Protein AF-A0A8T0KUD3-F1 (afdb_monomer_lite)

Organism: Phaseolus angularis (NCBI:txid3914)

Radius of gyration: 30.74 Å; chains: 1; bounding box: 78×50×92 Å

Sequence (396 aa):
MQEIRAEVRAEFQMLYQEQFQSMRPMQSPIEEHVVPPPPTGRSGKGSCSASAIPEDDMDDGSPCLLYILEEDEMVLVARGTEFRSATVCHGMQLLEDEVKVSVDEMIMPDASIPLSTEEIFTVEQAYKSFITWPKFLVKPVSDPSTQEQQKIPLSEDDPLSSLHLLADILDDKPLEVQYDANVFGHGSEVPIYLNSQDVRELASGTQELNISIIQLWTMYMSGVTNKLGRSDDYGFIDPQDIHESNDFDHINMRMISNFRRGKKIYFLPYISGRHWQLLVMSVQDNYALWFCSLHRPPPTQLRQAIDCSIPASMMMDGRSIVKSRKIAWISLKCNRQNGSYECGYYVMYWMTHIVRSHITRSWETRFKTTTPVPEKSLLFIRNAAAKYIVRLYNSS

Secondary structure (DSSP, 8-state):
-HHHHHHHHHHHHHHHHHHHHHTSPPPPP-----PPPPP-----------PPP---S-S-EEEEEEEEEETTEEEEEEEEEEETT--EETTEEPPTTEEEEEEEEES-TTPBPSS--SS--BHHHHBTSEEEEEGGGEEES--TTS------PPPSSSHHHHHHHHHHHHTTSPEEE---HHHHSS--SSPEEE-HHHHHHHHHT-SPPPHHHHHHHHHHHHHHHHHTT-TTTEEE--GGGTSTTS-HHHHHHHHHHHHTT--SEEEEEEEETTEEEEEEEETTTTEEEEE-TT-PPPPHHHHHHHHHHHHHHHHHTT--GGG-PPPEEEE---PPPSSSSTHHHHHHHHHHHHHHTT--S-HHHHH---SPPPHHHHHHHHHHHHHHHHHHHHH-

Structure (mmCIF, N/CA/C/O backbone):
data_AF-A0A8T0KUD3-F1
#
_entry.id   AF-A0A8T0KUD3-F1
#
loop_
_atom_site.group_PDB
_atom_site.id
_atom_site.type_symbol
_atom_site.label_atom_id
_atom_site.label_alt_id
_atom_site.label_comp_id
_atom_site.label_asym_id
_atom_site.label_entity_id
_atom_site.label_seq_id
_atom_site.pdbx_PDB_ins_code
_atom_site.Cartn_x
_atom_site.Cartn_y
_atom_site.Cartn_z
_atom_site.occupancy
_atom_site.B_iso_or_equiv
_atom_site.auth_seq_id
_atom_site.auth_comp_id
_atom_site.auth_asym_id
_atom_site.auth_atom_id
_atom_site.pdbx_PDB_model_num
ATOM 1 N N . MET A 1 1 ? -6.083 -30.061 3.848 1.00 40.59 1 MET A N 1
ATOM 2 C CA . MET A 1 1 ? -4.760 -29.738 3.245 1.00 40.59 1 MET A CA 1
ATOM 3 C C . MET A 1 1 ? -4.692 -28.302 2.720 1.00 40.59 1 MET A C 1
ATOM 5 O O . MET A 1 1 ? -3.645 -27.695 2.894 1.00 40.59 1 MET A O 1
ATOM 9 N N . GLN A 1 2 ? -5.748 -27.753 2.096 1.00 34.94 2 GLN A N 1
ATOM 10 C CA . GLN A 1 2 ? -5.811 -26.323 1.735 1.00 34.94 2 GLN A CA 1
ATOM 11 C C . GLN A 1 2 ? -6.099 -25.416 2.946 1.00 34.94 2 GLN A C 1
ATOM 13 O O . GLN A 1 2 ? -5.300 -24.519 3.179 1.00 34.94 2 GLN A O 1
ATOM 18 N N . GLU A 1 3 ? -7.091 -25.733 3.789 1.00 36.97 3 GLU A N 1
ATOM 19 C CA . GLU A 1 3 ? -7.384 -24.967 5.026 1.00 36.97 3 GLU A CA 1
ATOM 20 C C . GLU A 1 3 ? -6.176 -24.846 5.962 1.00 36.97 3 GLU A C 1
ATOM 22 O O . GLU A 1 3 ? -5.778 -23.744 6.310 1.00 36.97 3 GLU A O 1
ATOM 27 N N . ILE A 1 4 ? -5.487 -25.957 6.245 1.00 36.34 4 ILE A N 1
ATOM 28 C CA . ILE A 1 4 ? -4.274 -25.965 7.087 1.00 36.34 4 ILE A CA 1
ATOM 29 C C . ILE A 1 4 ? -3.171 -25.045 6.520 1.00 36.34 4 ILE A C 1
ATOM 31 O O . ILE A 1 4 ? -2.387 -24.476 7.268 1.00 36.34 4 ILE A O 1
ATOM 35 N N . ARG A 1 5 ? -3.078 -24.870 5.192 1.00 41.41 5 ARG A N 1
ATOM 36 C CA . ARG A 1 5 ? -2.087 -23.961 4.582 1.00 41.41 5 ARG A CA 1
ATOM 37 C C . ARG A 1 5 ? -2.495 -22.491 4.672 1.00 41.41 5 ARG A C 1
ATOM 39 O O . ARG A 1 5 ? -1.607 -21.640 4.670 1.00 41.41 5 ARG A O 1
ATOM 46 N N . ALA A 1 6 ? -3.791 -22.203 4.687 1.00 42.31 6 ALA A N 1
ATOM 47 C CA . ALA A 1 6 ? -4.324 -20.855 4.827 1.00 42.31 6 ALA A CA 1
ATOM 48 C C . ALA A 1 6 ? -4.236 -20.383 6.280 1.00 42.31 6 ALA A C 1
ATOM 50 O O . ALA A 1 6 ? -3.742 -19.288 6.526 1.00 42.31 6 ALA A O 1
ATOM 51 N N . GLU A 1 7 ? -4.592 -21.254 7.221 1.00 45.62 7 GLU A N 1
ATOM 52 C CA . GLU A 1 7 ? -4.516 -21.007 8.662 1.00 45.62 7 GLU A CA 1
ATOM 53 C C . GLU A 1 7 ? -3.068 -20.772 9.107 1.00 45.62 7 GLU A C 1
ATOM 55 O O . GLU A 1 7 ? -2.758 -19.728 9.669 1.00 45.62 7 GLU A O 1
ATOM 60 N N . VAL A 1 8 ? -2.132 -21.633 8.684 1.00 47.22 8 VAL A N 1
ATOM 61 C CA . VAL A 1 8 ? -0.694 -21.411 8.914 1.00 47.22 8 VAL A CA 1
ATOM 62 C C . VAL A 1 8 ? -0.228 -20.100 8.272 1.00 47.22 8 VAL A C 1
ATOM 64 O O . VAL A 1 8 ? 0.554 -19.370 8.863 1.00 47.22 8 VAL A O 1
ATOM 67 N N . ARG A 1 9 ? -0.703 -19.732 7.075 1.00 50.16 9 ARG A N 1
ATOM 68 C CA . ARG A 1 9 ? -0.315 -18.452 6.456 1.00 50.16 9 ARG A CA 1
ATOM 69 C C . ARG A 1 9 ? -0.873 -17.245 7.222 1.00 50.16 9 ARG A C 1
ATOM 71 O O . ARG A 1 9 ? -0.178 -16.237 7.295 1.00 50.16 9 ARG A O 1
ATOM 78 N N . ALA A 1 10 ? -2.078 -17.343 7.778 1.00 53.22 10 ALA A N 1
ATOM 79 C CA . ALA A 1 10 ? -2.682 -16.306 8.610 1.00 53.22 10 ALA A CA 1
ATOM 80 C C . ALA A 1 10 ? -1.932 -16.152 9.941 1.00 53.22 10 ALA A C 1
ATOM 82 O O . ALA A 1 10 ? -1.566 -15.035 10.301 1.00 53.22 10 ALA A O 1
ATOM 83 N N . GLU A 1 11 ? -1.589 -17.264 10.597 1.00 54.06 11 GLU A N 1
ATOM 84 C CA . GLU A 1 11 ? -0.723 -17.269 11.781 1.00 54.06 11 GLU A CA 1
ATOM 85 C C . GLU A 1 11 ? 0.649 -16.666 11.470 1.00 54.06 11 GLU A C 1
ATOM 87 O O . GLU A 1 11 ? 1.149 -15.853 12.237 1.00 54.06 11 GLU A O 1
ATOM 92 N N . PHE A 1 12 ? 1.246 -16.987 10.317 1.00 53.62 12 PHE A N 1
ATOM 93 C CA . PHE A 1 12 ? 2.500 -16.369 9.884 1.00 53.62 12 PHE A CA 1
ATOM 94 C C . PHE A 1 12 ? 2.343 -14.871 9.600 1.00 53.62 12 PHE A C 1
ATOM 96 O O . PHE A 1 12 ? 3.243 -14.112 9.943 1.00 53.62 12 PHE A O 1
ATOM 103 N N . GLN A 1 13 ? 1.235 -14.422 9.000 1.00 54.69 13 GLN A N 1
ATOM 104 C CA . GLN A 1 13 ? 0.973 -12.996 8.770 1.00 54.69 13 GLN A CA 1
ATOM 105 C C . GLN A 1 13 ? 0.850 -12.244 10.099 1.00 54.69 13 GLN A C 1
ATOM 107 O O . GLN A 1 13 ? 1.482 -11.202 10.269 1.00 54.69 13 GLN A O 1
ATOM 112 N N . MET A 1 14 ? 0.102 -12.799 11.056 1.00 56.66 14 MET A N 1
ATOM 113 C CA . MET A 1 14 ? 0.024 -12.271 12.415 1.00 56.66 14 MET A CA 1
ATOM 114 C C . MET A 1 14 ? 1.393 -12.268 13.093 1.00 56.66 14 MET A C 1
ATOM 116 O O . MET A 1 14 ? 1.802 -11.232 13.602 1.00 56.66 14 MET A O 1
ATOM 120 N N . LEU A 1 15 ? 2.152 -13.362 13.005 1.00 55.59 15 LEU A N 1
ATOM 121 C CA . LEU A 1 15 ? 3.506 -13.461 13.547 1.00 55.59 15 LEU A CA 1
ATOM 122 C C . LEU A 1 15 ? 4.452 -12.437 12.908 1.00 55.59 15 LEU A C 1
ATOM 124 O O . LEU A 1 15 ? 5.293 -11.875 13.595 1.00 55.59 15 LEU A O 1
ATOM 128 N N . TYR A 1 16 ? 4.334 -12.160 11.607 1.00 53.91 16 TYR A N 1
ATOM 129 C CA . TYR A 1 16 ? 5.106 -11.109 10.940 1.00 53.91 16 TYR A CA 1
ATOM 130 C C . TYR A 1 16 ? 4.718 -9.722 11.448 1.00 53.91 16 TYR A C 1
ATOM 132 O O . TYR A 1 16 ? 5.589 -8.873 11.650 1.00 53.91 16 TYR A O 1
ATOM 140 N N . GLN A 1 17 ? 3.429 -9.493 11.687 1.00 57.28 17 GLN A N 1
ATOM 141 C CA . GLN A 1 17 ? 2.934 -8.238 12.236 1.00 57.28 17 GLN A CA 1
ATOM 142 C C . GLN A 1 17 ? 3.392 -8.055 13.692 1.00 57.28 17 GLN A C 1
ATOM 144 O O . GLN A 1 17 ? 3.887 -6.985 14.044 1.00 57.28 17 GLN A O 1
ATOM 149 N N . GLU A 1 18 ? 3.364 -9.118 14.495 1.00 56.91 18 GLU A N 1
ATOM 150 C CA . GLU A 1 18 ? 3.926 -9.187 15.848 1.00 56.91 18 GLU A CA 1
ATOM 151 C C . GLU A 1 18 ? 5.459 -9.079 15.854 1.00 56.91 18 GLU A C 1
ATOM 153 O O . GLU A 1 18 ? 6.038 -8.445 16.732 1.00 56.91 18 GLU A O 1
ATOM 158 N N . GLN A 1 19 ? 6.162 -9.632 14.863 1.00 50.69 19 GLN A N 1
ATOM 159 C CA . GLN A 1 19 ? 7.610 -9.463 14.695 1.00 50.69 19 GLN A CA 1
ATOM 160 C C . GLN A 1 19 ? 7.956 -8.010 14.374 1.00 50.69 19 GLN A C 1
ATOM 162 O O . GLN A 1 19 ? 8.871 -7.439 14.965 1.00 50.69 19 GLN A O 1
ATOM 167 N N . PHE A 1 20 ? 7.194 -7.370 13.488 1.00 51.00 20 PHE A N 1
ATOM 168 C CA . PHE A 1 20 ? 7.335 -5.943 13.221 1.00 51.00 20 PHE A CA 1
ATOM 169 C C . PHE A 1 20 ? 7.039 -5.102 14.474 1.00 51.00 20 PHE A C 1
ATOM 171 O O . PHE A 1 20 ? 7.711 -4.097 14.722 1.00 51.00 20 PHE A O 1
ATOM 178 N N . GLN A 1 21 ? 6.090 -5.540 15.308 1.00 52.16 21 GLN A N 1
ATOM 179 C CA . GLN A 1 21 ? 5.794 -4.921 16.599 1.00 52.16 21 GLN A CA 1
ATOM 180 C C . GLN A 1 21 ? 6.856 -5.184 17.680 1.00 52.16 21 GLN A C 1
ATOM 182 O O . GLN A 1 21 ? 7.166 -4.289 18.459 1.00 52.16 21 GLN A O 1
ATOM 187 N N . SER A 1 22 ? 7.476 -6.359 17.720 1.00 43.34 22 SER A N 1
ATOM 188 C CA . SER A 1 22 ? 8.500 -6.725 18.713 1.00 43.34 22 SER A CA 1
ATOM 189 C C . SER A 1 22 ? 9.895 -6.205 18.363 1.00 43.34 22 SER A C 1
ATOM 191 O O . SER A 1 22 ? 10.709 -5.977 19.254 1.00 43.34 22 SER A O 1
ATOM 193 N N . MET A 1 23 ? 10.164 -5.901 17.089 1.00 41.97 23 MET A N 1
ATOM 194 C CA . MET A 1 23 ? 11.353 -5.154 16.652 1.00 41.97 23 MET A CA 1
ATOM 195 C C . MET A 1 23 ? 11.290 -3.653 17.003 1.00 41.97 23 MET A C 1
ATOM 197 O O . MET A 1 23 ? 12.158 -2.869 16.593 1.00 41.97 23 MET A O 1
ATOM 201 N N . ARG A 1 24 ? 10.266 -3.217 17.749 1.00 48.53 24 ARG A N 1
ATOM 202 C CA . ARG A 1 24 ? 10.160 -1.859 18.287 1.00 48.53 24 ARG A CA 1
ATOM 203 C C . ARG A 1 24 ? 11.113 -1.701 19.475 1.00 48.53 24 ARG A C 1
ATOM 205 O O . ARG A 1 24 ? 11.095 -2.539 20.372 1.00 48.53 24 ARG A O 1
ATOM 212 N N . PRO A 1 25 ? 11.936 -0.637 19.534 1.00 34.53 25 PRO A N 1
ATOM 213 C CA . PRO A 1 25 ? 12.582 -0.297 20.792 1.00 34.53 25 PRO A CA 1
ATOM 214 C C . PRO A 1 25 ? 11.480 -0.065 21.828 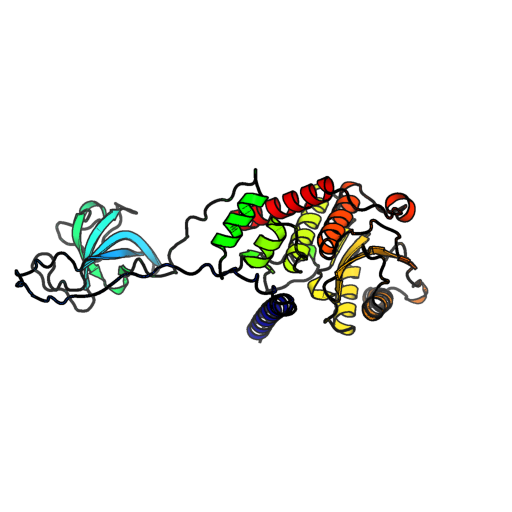1.00 34.53 25 PRO A C 1
ATOM 216 O O . PRO A 1 25 ? 10.538 0.685 21.557 1.00 34.53 25 PRO A O 1
ATOM 219 N N . MET A 1 26 ? 11.584 -0.723 22.989 1.00 32.44 26 MET A N 1
ATOM 220 C CA . MET A 1 26 ? 10.748 -0.382 24.138 1.00 32.44 26 MET A CA 1
ATOM 221 C C . MET A 1 26 ? 10.829 1.128 24.338 1.00 32.44 26 MET A C 1
ATOM 223 O O . MET A 1 26 ? 11.925 1.696 24.350 1.00 32.44 26 MET A O 1
ATOM 227 N N . GLN A 1 27 ? 9.672 1.778 24.454 1.00 35.53 27 GLN A N 1
ATOM 228 C CA . GLN A 1 27 ? 9.635 3.159 24.903 1.00 35.53 27 GLN A CA 1
ATOM 229 C C . GLN A 1 27 ? 10.378 3.214 26.238 1.00 35.53 27 GLN A C 1
ATOM 231 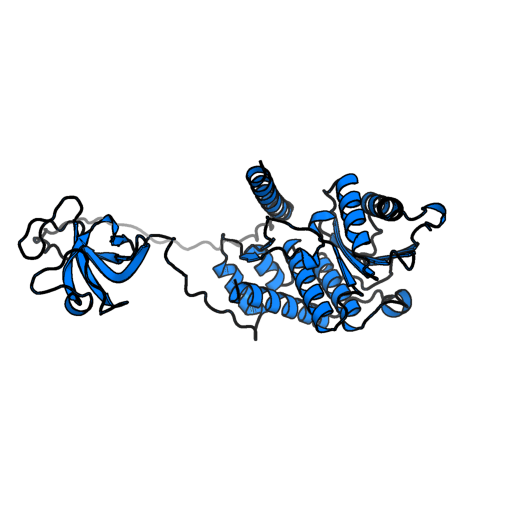O O . GLN A 1 27 ? 10.041 2.485 27.172 1.00 35.53 27 GLN A O 1
ATOM 236 N N . SER A 1 28 ? 11.432 4.026 26.299 1.00 30.05 28 SER A N 1
ATOM 237 C CA . SER A 1 28 ? 12.114 4.323 27.552 1.00 30.05 28 SER A CA 1
ATOM 238 C C . SER A 1 28 ? 11.058 4.780 28.560 1.00 30.05 28 SER A C 1
ATOM 240 O O . SER A 1 28 ? 10.252 5.644 28.195 1.00 30.05 28 SER A O 1
ATOM 242 N N . PRO A 1 29 ? 11.027 4.243 29.793 1.00 34.69 29 PRO A N 1
ATOM 243 C CA . PRO A 1 29 ? 10.116 4.745 30.804 1.00 34.69 29 PRO A CA 1
ATOM 244 C C . PRO A 1 29 ? 10.369 6.241 30.963 1.00 34.69 29 PRO A C 1
ATOM 246 O O . PRO A 1 29 ? 11.498 6.665 31.221 1.00 34.69 29 PRO A O 1
ATOM 249 N N . ILE A 1 30 ? 9.329 7.041 30.755 1.00 35.09 30 ILE A N 1
ATOM 250 C CA . ILE A 1 30 ? 9.316 8.427 31.201 1.00 35.09 30 ILE A CA 1
ATOM 251 C C . ILE A 1 30 ? 9.484 8.345 32.721 1.00 35.09 30 ILE A C 1
ATOM 253 O O . ILE A 1 30 ? 8.651 7.738 33.390 1.00 35.09 30 ILE A O 1
ATOM 257 N N . GLU A 1 31 ? 10.587 8.872 33.257 1.00 31.88 31 GLU A N 1
ATOM 258 C CA . GLU A 1 31 ? 10.771 9.000 34.703 1.00 31.88 31 GLU A CA 1
ATOM 259 C C . GLU A 1 31 ? 9.628 9.861 35.258 1.00 31.88 31 GLU A C 1
ATOM 261 O O . GLU A 1 31 ? 9.609 11.083 35.100 1.00 31.88 31 GLU A O 1
ATOM 266 N N . GLU A 1 32 ? 8.649 9.219 35.897 1.00 32.56 32 GLU A N 1
ATOM 267 C CA . GLU A 1 32 ? 7.673 9.912 36.724 1.00 32.56 32 GLU A CA 1
ATOM 268 C C . GLU A 1 32 ? 8.393 10.498 37.940 1.00 32.56 32 GLU A C 1
ATOM 270 O O . GLU A 1 32 ? 8.883 9.795 38.827 1.00 32.56 32 GLU A O 1
ATOM 275 N N . HIS A 1 33 ? 8.448 11.826 37.979 1.00 33.03 33 HIS A N 1
ATOM 276 C CA . HIS A 1 33 ? 8.833 12.584 39.157 1.00 33.03 33 HIS A CA 1
ATOM 277 C C . HIS A 1 33 ? 7.823 12.312 40.286 1.00 33.03 33 HIS A C 1
ATOM 279 O O . HIS A 1 33 ? 6.733 12.882 40.325 1.00 33.03 33 HIS A O 1
ATOM 285 N N . VAL A 1 34 ? 8.199 11.443 41.225 1.00 33.78 34 VAL A N 1
ATOM 286 C CA . VAL A 1 34 ? 7.419 11.151 42.434 1.00 33.78 34 VAL A CA 1
ATOM 287 C C . VAL A 1 34 ? 7.440 12.365 43.368 1.00 33.78 34 VAL A C 1
ATOM 289 O O . VAL A 1 34 ? 8.483 12.732 43.913 1.00 33.78 34 VAL A O 1
ATOM 292 N N . VAL A 1 35 ? 6.273 12.972 43.589 1.00 37.94 35 VAL A N 1
ATOM 293 C CA . VAL A 1 35 ? 6.026 13.922 44.686 1.00 37.94 35 VAL A CA 1
ATOM 294 C C . VAL A 1 35 ? 5.410 13.146 45.861 1.00 37.94 35 VAL A C 1
ATOM 296 O O . VAL A 1 35 ? 4.433 12.427 45.650 1.00 37.94 35 VAL A O 1
ATOM 299 N N . PRO A 1 36 ? 5.937 13.249 47.096 1.00 40.09 36 PRO A N 1
ATOM 300 C CA . PRO A 1 36 ? 5.414 12.489 48.230 1.00 40.09 36 PRO A CA 1
ATOM 301 C C . PRO A 1 36 ? 4.140 13.126 48.827 1.00 40.09 36 PRO A C 1
ATOM 303 O O . PRO A 1 36 ? 4.049 14.356 48.889 1.00 40.09 36 PRO A O 1
ATOM 306 N N . PRO A 1 37 ? 3.176 12.328 49.331 1.00 41.94 37 PRO A N 1
ATOM 307 C CA . PRO A 1 37 ? 2.007 12.839 50.042 1.00 41.94 37 PRO A CA 1
ATOM 308 C C . PRO A 1 37 ? 2.284 13.057 51.548 1.00 41.94 37 PRO A C 1
ATOM 310 O O . PRO A 1 37 ? 3.148 12.387 52.124 1.00 41.94 37 PRO A O 1
ATOM 313 N N . PRO A 1 38 ? 1.553 13.972 52.218 1.00 38.28 38 PRO A N 1
ATOM 314 C CA . PRO A 1 38 ? 1.701 14.238 53.649 1.00 38.28 38 PRO A CA 1
ATOM 315 C C . PRO A 1 38 ? 0.878 13.266 54.528 1.00 38.28 38 PRO A C 1
ATOM 317 O O . PRO A 1 38 ? -0.059 12.638 54.032 1.00 38.28 38 PRO A O 1
ATOM 320 N N . PRO A 1 39 ? 1.183 13.140 55.840 1.00 40.00 39 PRO A N 1
ATOM 321 C CA . PRO A 1 39 ? 0.626 12.090 56.690 1.00 40.00 39 PRO A CA 1
ATOM 322 C C . PRO A 1 39 ? -0.508 12.572 57.609 1.00 40.00 39 PRO A C 1
ATOM 324 O O . PRO A 1 39 ? -0.373 13.573 58.307 1.00 40.00 39 PRO A O 1
ATOM 327 N N . THR A 1 40 ? -1.563 11.768 57.719 1.00 35.34 40 THR A N 1
ATOM 328 C CA . THR A 1 40 ? -2.526 11.684 58.838 1.00 35.34 40 THR A CA 1
ATOM 329 C C . THR A 1 40 ? -3.131 10.268 58.763 1.00 35.34 40 THR A C 1
ATOM 331 O O . THR A 1 40 ? -3.298 9.732 57.680 1.00 35.34 40 THR A O 1
ATOM 334 N N . GLY A 1 41 ? -3.431 9.487 59.799 1.00 30.16 41 GLY A N 1
ATOM 335 C CA . GLY A 1 41 ? -3.619 9.730 61.220 1.00 30.16 41 GLY A CA 1
ATOM 336 C C . GLY A 1 41 ? -4.840 8.922 61.698 1.00 30.16 41 GLY A C 1
ATOM 337 O O . GLY A 1 41 ? -5.941 9.438 61.665 1.00 30.16 41 GLY A O 1
ATOM 338 N N . ARG A 1 42 ? -4.615 7.669 62.137 1.00 30.59 42 ARG A N 1
ATOM 339 C CA . ARG A 1 42 ? -5.364 6.859 63.140 1.00 30.59 42 ARG A CA 1
ATOM 340 C C . ARG A 1 42 ? -6.914 6.689 63.101 1.00 30.59 42 ARG A C 1
ATOM 342 O O . ARG A 1 42 ? -7.654 7.604 63.418 1.00 30.59 42 ARG A O 1
ATOM 349 N N . SER A 1 43 ? -7.299 5.396 63.128 1.00 30.23 43 SER A N 1
ATOM 350 C CA . SER A 1 43 ? -8.155 4.714 64.143 1.00 30.23 43 SER A CA 1
ATOM 351 C C . SER A 1 43 ? -9.678 4.556 63.929 1.00 30.23 43 SER A C 1
ATOM 353 O O . SER A 1 43 ? -10.406 5.536 63.920 1.00 30.23 43 SER A O 1
ATOM 355 N N . GLY A 1 44 ? -10.158 3.299 64.038 1.00 30.86 44 GLY A N 1
ATOM 356 C CA . GLY A 1 44 ? -11.318 2.962 64.892 1.00 30.86 44 GLY A CA 1
ATOM 357 C C . GLY A 1 44 ? -12.484 2.144 64.302 1.00 30.86 44 GLY A C 1
ATOM 358 O O . GLY A 1 44 ? -13.375 2.708 63.693 1.00 30.86 44 GLY A O 1
ATOM 359 N N . LYS A 1 45 ? -12.484 0.832 64.595 1.00 33.22 45 LYS A N 1
ATOM 360 C CA . LYS A 1 45 ? -13.594 -0.140 64.811 1.00 33.22 45 LYS A CA 1
ATOM 361 C C . LYS A 1 45 ? -15.068 0.290 64.612 1.00 33.22 45 LYS A C 1
ATOM 363 O O . LYS A 1 45 ? -15.503 1.266 65.208 1.00 33.22 45 LYS A O 1
ATOM 368 N N . GLY A 1 46 ? -15.881 -0.641 64.085 1.00 28.42 46 GLY A N 1
ATOM 369 C CA . GLY A 1 46 ? -17.289 -0.793 64.499 1.00 28.42 46 GLY A CA 1
ATOM 370 C C . GLY A 1 46 ? -18.183 -1.589 63.541 1.00 28.42 46 GLY A C 1
ATOM 371 O O . GLY A 1 46 ? -18.571 -1.073 62.507 1.00 28.42 46 GLY A O 1
ATOM 372 N N . SER A 1 47 ? -18.516 -2.827 63.914 1.00 32.16 47 SER A N 1
ATOM 373 C CA . SER A 1 47 ? -19.520 -3.709 63.290 1.00 32.16 47 SER A CA 1
ATOM 374 C C . SER A 1 47 ? -20.928 -3.409 63.833 1.00 32.16 47 SER A C 1
ATOM 376 O O . SER A 1 47 ? -21.016 -2.969 64.979 1.00 32.16 47 SER A O 1
ATOM 378 N N . CYS A 1 48 ? -21.994 -3.678 63.062 1.00 27.67 48 CYS A N 1
ATOM 379 C CA . CYS A 1 48 ? -23.155 -4.485 63.492 1.00 27.67 48 CYS A CA 1
ATOM 380 C C . CYS A 1 48 ? -24.251 -4.586 62.412 1.00 27.67 48 CYS A C 1
ATOM 382 O O . CYS A 1 48 ? -24.583 -3.621 61.730 1.00 27.67 48 CYS A O 1
ATOM 384 N N . SER A 1 49 ? -24.808 -5.791 62.331 1.00 35.88 49 SER A N 1
ATOM 385 C CA . SER A 1 49 ? -25.846 -6.308 61.440 1.00 35.88 49 SER A CA 1
ATOM 386 C C . SER A 1 49 ? -27.259 -5.798 61.763 1.00 35.88 49 SER A C 1
ATOM 388 O O . SER A 1 49 ? -27.555 -5.492 62.918 1.00 35.88 49 SER A O 1
ATOM 390 N N . ALA A 1 50 ? -28.159 -5.832 60.775 1.00 30.14 50 ALA A N 1
ATOM 391 C CA . ALA A 1 50 ? -29.609 -5.790 60.978 1.00 30.14 50 ALA A CA 1
ATOM 392 C C . ALA A 1 50 ? -30.335 -6.686 59.954 1.00 30.14 50 ALA A C 1
ATOM 394 O O . ALA A 1 50 ? -29.827 -6.942 58.867 1.00 30.14 50 ALA A O 1
ATOM 395 N N . SER A 1 51 ? -31.479 -7.207 60.389 1.00 29.39 51 SER A N 1
ATOM 396 C CA . SER A 1 51 ? -32.147 -8.445 59.979 1.00 29.39 51 SER A CA 1
ATOM 397 C C . SER A 1 51 ? -32.861 -8.434 58.622 1.00 29.39 51 SER A C 1
ATOM 399 O O . SER A 1 51 ? -33.391 -7.412 58.197 1.00 29.39 51 SER A O 1
ATOM 401 N N . ALA A 1 52 ? -32.943 -9.626 58.022 1.00 30.00 52 ALA A N 1
ATOM 402 C CA . ALA A 1 52 ? -33.662 -9.935 56.791 1.00 30.00 52 ALA A CA 1
ATOM 403 C C . ALA A 1 52 ? -35.191 -9.816 56.943 1.00 30.00 52 ALA A C 1
ATOM 405 O O . ALA A 1 52 ? -35.784 -10.332 57.895 1.00 30.00 52 ALA A O 1
ATOM 406 N N . ILE A 1 53 ? -35.798 -9.151 55.965 1.00 34.81 53 ILE A N 1
ATOM 407 C CA . ILE A 1 53 ? -37.225 -9.178 55.621 1.00 34.81 53 ILE A CA 1
ATOM 408 C C . ILE A 1 53 ? -37.355 -10.210 54.479 1.00 34.81 53 ILE A C 1
ATOM 410 O O . ILE A 1 53 ? -36.397 -10.329 53.718 1.00 34.81 53 ILE A O 1
ATOM 414 N N . PRO A 1 54 ? -38.453 -10.983 54.344 1.00 37.75 54 PRO A N 1
ATOM 415 C CA . PRO A 1 54 ? -38.608 -11.906 53.220 1.00 37.75 54 PRO A CA 1
ATOM 416 C C . PRO A 1 54 ? -38.602 -11.104 51.917 1.00 37.75 54 PRO A C 1
ATOM 418 O O . PRO A 1 54 ? -39.469 -10.252 51.723 1.00 37.75 54 PRO A O 1
ATOM 421 N N . GLU A 1 55 ? -37.585 -11.319 51.088 1.00 33.78 55 GLU A N 1
ATOM 422 C CA . GLU A 1 55 ? -37.469 -10.710 49.768 1.00 33.78 55 GLU A CA 1
ATOM 423 C C . GLU A 1 55 ? -38.566 -11.297 48.875 1.00 33.78 55 GLU A C 1
ATOM 425 O O . GLU A 1 55 ? -38.668 -12.513 48.716 1.00 33.78 55 GLU A O 1
ATOM 430 N N . ASP A 1 56 ? -39.425 -10.428 48.344 1.00 38.31 56 ASP A N 1
ATOM 431 C CA . ASP A 1 56 ? -40.252 -10.765 47.192 1.00 38.31 56 ASP A CA 1
ATOM 432 C C . ASP A 1 56 ? -39.303 -11.133 46.039 1.00 38.31 56 ASP A C 1
ATOM 434 O O . ASP A 1 56 ? -38.428 -10.339 45.690 1.00 38.31 56 ASP A O 1
ATOM 438 N N . ASP A 1 57 ? -39.485 -12.331 45.470 1.00 47.59 57 ASP A N 1
ATOM 439 C CA . ASP A 1 57 ? -38.779 -12.907 44.311 1.00 47.59 57 ASP A CA 1
ATOM 440 C C . ASP A 1 57 ? -38.954 -12.049 43.032 1.00 47.59 57 ASP A C 1
ATOM 442 O O . ASP A 1 57 ? -39.601 -12.444 42.059 1.00 47.59 57 ASP A O 1
ATOM 446 N N . MET A 1 58 ? -38.415 -10.833 43.035 1.00 52.19 58 MET A N 1
ATOM 447 C CA . MET A 1 58 ? -38.509 -9.842 41.955 1.00 52.19 58 MET A CA 1
ATOM 448 C C . MET A 1 58 ? -37.133 -9.328 41.501 1.00 52.19 58 MET A C 1
ATOM 450 O O . MET A 1 58 ? -37.084 -8.360 40.748 1.00 52.19 58 MET A O 1
ATOM 454 N N . ASP A 1 59 ? -36.029 -9.966 41.914 1.00 54.53 59 ASP A N 1
ATOM 455 C CA . ASP A 1 59 ? -34.660 -9.517 41.581 1.00 54.53 59 ASP A CA 1
ATOM 456 C C . ASP A 1 59 ? -33.808 -10.549 40.803 1.00 54.53 59 ASP A C 1
ATOM 458 O O . ASP A 1 59 ? -32.615 -10.351 40.610 1.00 54.53 59 ASP A O 1
ATOM 462 N N . ASP A 1 60 ? -34.404 -11.642 40.299 1.00 75.69 60 ASP A N 1
ATOM 463 C CA . ASP A 1 60 ? -33.710 -12.655 39.463 1.00 75.69 60 ASP A CA 1
ATOM 464 C C . ASP A 1 60 ? -34.046 -12.549 37.958 1.00 75.69 60 ASP A C 1
ATOM 466 O O . ASP A 1 60 ? -34.009 -13.519 37.198 1.00 75.69 60 ASP A O 1
ATOM 470 N N . GLY A 1 61 ? -34.442 -11.358 37.508 1.00 82.31 61 GLY A N 1
ATOM 471 C CA . GLY A 1 61 ? -34.702 -11.092 36.094 1.00 82.31 61 GLY A CA 1
ATOM 472 C C . GLY A 1 61 ? -33.407 -10.832 35.323 1.00 82.31 61 GLY A C 1
ATOM 473 O O . GLY A 1 61 ? -32.698 -9.870 35.608 1.00 82.31 61 GLY A O 1
ATOM 474 N N . SER A 1 62 ? -33.108 -11.647 34.310 1.00 87.62 62 SER A N 1
ATOM 475 C CA . SER A 1 62 ? -31.963 -11.458 33.408 1.00 87.62 62 SER A CA 1
ATOM 476 C C . SER A 1 62 ? -32.417 -11.079 31.993 1.00 87.62 62 SER A C 1
ATOM 478 O O . SER A 1 62 ? -33.233 -11.797 31.417 1.00 87.62 62 SER A O 1
ATOM 480 N N . PRO A 1 63 ? -31.886 -10.008 31.373 1.00 90.31 63 PRO A N 1
ATOM 481 C CA . PRO A 1 63 ? -32.222 -9.662 29.993 1.00 90.31 63 PRO A CA 1
ATOM 482 C C . PRO A 1 63 ? -31.924 -10.802 29.006 1.00 90.31 63 PRO A C 1
ATOM 484 O O . PRO A 1 63 ? -30.849 -11.411 29.036 1.00 90.31 63 PRO A O 1
ATOM 487 N N . CYS A 1 64 ? -32.853 -11.052 28.085 1.00 91.69 64 CYS A N 1
ATOM 488 C CA . CYS A 1 64 ? -32.785 -12.132 27.106 1.00 91.69 64 CYS A CA 1
ATOM 489 C C . CYS A 1 64 ? -33.336 -11.736 25.722 1.00 91.69 64 CYS A C 1
ATOM 491 O O . CYS A 1 64 ? -34.021 -10.725 25.540 1.00 91.69 64 CYS A O 1
ATOM 493 N N . LEU A 1 65 ? -33.010 -12.564 24.734 1.00 92.44 65 LEU A N 1
ATOM 494 C CA . LEU A 1 65 ? -33.512 -12.532 23.366 1.00 92.44 65 LEU A CA 1
ATOM 495 C C . LEU A 1 65 ? -34.442 -13.732 23.151 1.00 92.44 65 LEU A C 1
ATOM 497 O O . LEU A 1 65 ? -34.070 -14.859 23.486 1.00 92.44 65 LEU A O 1
ATOM 501 N N . LEU A 1 66 ? -35.623 -13.492 22.579 1.00 93.25 66 LEU A N 1
ATOM 502 C CA . LEU A 1 66 ? -36.665 -14.500 22.376 1.00 93.25 66 LEU A CA 1
ATOM 503 C C . LEU A 1 66 ? -36.774 -14.860 20.892 1.00 93.25 66 LEU A C 1
ATOM 505 O O . LEU A 1 66 ? -37.081 -14.002 20.061 1.00 93.25 66 LEU A O 1
ATOM 509 N N . TYR A 1 67 ? -36.532 -16.129 20.571 1.00 92.50 67 TYR A N 1
ATOM 510 C CA . TYR A 1 67 ? -36.565 -16.664 19.209 1.00 92.50 67 TYR A CA 1
ATOM 511 C C . TYR A 1 67 ? -37.776 -17.577 18.975 1.00 92.50 67 TYR A C 1
ATOM 513 O O . TYR A 1 67 ? -38.318 -18.156 19.916 1.00 92.50 67 TYR A O 1
ATOM 521 N N . ILE A 1 68 ? -38.164 -17.754 17.714 1.00 90.31 68 ILE A N 1
ATOM 522 C CA . ILE A 1 68 ? -39.056 -18.830 17.248 1.00 90.31 68 ILE A CA 1
ATOM 523 C C . ILE A 1 68 ? -38.345 -19.670 16.184 1.00 90.31 68 ILE A C 1
ATOM 525 O O . ILE A 1 68 ? -37.308 -19.253 15.670 1.00 90.31 68 ILE A O 1
ATOM 529 N N . LEU A 1 69 ? -38.898 -20.839 15.856 1.00 84.94 69 LEU A N 1
ATOM 530 C CA . LEU A 1 69 ? -38.450 -21.636 14.714 1.00 84.94 69 LEU A CA 1
ATOM 531 C C . LEU A 1 69 ? -39.372 -21.394 13.518 1.00 84.94 69 LEU A C 1
ATOM 533 O O . LEU A 1 69 ? -40.560 -21.707 13.590 1.00 84.94 69 LEU A O 1
ATOM 537 N N . GLU A 1 70 ? -38.814 -20.897 12.419 1.00 79.56 70 GLU A N 1
ATOM 538 C CA . GLU A 1 70 ? -39.466 -20.850 11.107 1.00 79.56 70 GLU A CA 1
ATOM 539 C C . GLU A 1 70 ? -38.603 -21.624 10.109 1.00 79.56 70 GLU A C 1
ATOM 541 O O . GLU A 1 70 ? -37.432 -21.308 9.948 1.00 79.56 70 GLU A O 1
ATOM 546 N N . GLU A 1 71 ? -39.161 -22.652 9.456 1.00 74.06 71 GLU A N 1
ATOM 547 C CA . GLU A 1 71 ? -38.457 -23.449 8.428 1.00 74.06 71 GLU A CA 1
ATOM 548 C C . GLU A 1 71 ? -37.046 -23.928 8.852 1.00 74.06 71 GLU A C 1
ATOM 550 O O . GLU A 1 71 ? -36.115 -23.927 8.053 1.00 74.06 71 GLU A O 1
ATOM 555 N N . ASP A 1 72 ? -36.905 -24.349 10.115 1.00 73.62 72 ASP A N 1
ATOM 556 C CA . ASP A 1 72 ? -35.656 -24.785 10.772 1.00 73.62 72 ASP A CA 1
ATOM 557 C C . ASP A 1 72 ? -34.624 -23.678 11.090 1.00 73.62 72 ASP A C 1
ATOM 559 O O . ASP A 1 72 ? -33.549 -23.972 11.614 1.00 73.62 72 ASP A O 1
ATOM 563 N N . GLU A 1 73 ? -34.963 -22.403 10.889 1.00 75.50 73 GLU A N 1
ATOM 564 C CA . GLU A 1 73 ? -34.145 -21.247 11.276 1.00 75.50 73 GLU A CA 1
ATOM 565 C C . GLU A 1 73 ? -34.666 -20.576 12.560 1.00 75.50 73 GLU A C 1
ATOM 567 O O . GLU A 1 73 ? -35.872 -20.472 12.801 1.00 75.50 73 GLU A O 1
ATOM 572 N N . MET A 1 74 ? -33.745 -20.094 13.406 1.00 83.38 74 MET A N 1
ATOM 573 C CA . MET A 1 74 ? -34.092 -19.329 14.610 1.00 83.38 74 MET A CA 1
ATOM 574 C C . MET A 1 74 ? -34.304 -17.855 14.264 1.00 83.38 74 MET A C 1
ATOM 576 O O . MET A 1 74 ? -33.346 -17.136 13.982 1.00 83.38 74 MET A O 1
ATOM 580 N N . VAL A 1 75 ? -35.537 -17.372 14.385 1.00 84.50 75 VAL A N 1
ATOM 581 C CA . VAL A 1 75 ? -35.888 -15.979 14.079 1.00 84.50 75 VAL A CA 1
ATOM 582 C C . VAL A 1 75 ? -36.130 -15.195 15.365 1.00 84.50 75 VAL A C 1
ATOM 584 O O . VAL A 1 75 ? -36.916 -15.615 16.211 1.00 84.50 75 VAL A O 1
ATOM 587 N N . LEU A 1 76 ? -35.444 -14.060 15.537 1.00 89.31 76 LEU A N 1
ATOM 588 C CA . LEU A 1 76 ? -35.597 -13.184 16.703 1.00 89.31 76 LEU A CA 1
ATOM 589 C C . LEU A 1 76 ? -36.931 -12.427 16.628 1.00 89.31 76 LEU A C 1
ATOM 591 O O . LEU A 1 76 ? -37.129 -11.622 15.719 1.00 89.31 76 LEU A O 1
ATOM 595 N N . VAL A 1 77 ? -37.818 -12.631 17.604 1.00 90.88 77 VAL A N 1
ATOM 596 C CA . VAL A 1 77 ? -39.176 -12.049 17.588 1.00 90.88 77 VAL A CA 1
ATOM 597 C C . VAL A 1 77 ? -39.400 -10.967 18.640 1.00 90.88 77 VAL A C 1
ATOM 599 O O . VAL A 1 77 ? -40.260 -10.099 18.461 1.00 90.88 77 VAL A O 1
ATOM 602 N N . ALA A 1 78 ? -38.626 -10.992 19.726 1.00 91.88 78 ALA A N 1
ATOM 603 C CA . ALA A 1 78 ? -38.761 -10.062 20.841 1.00 91.88 78 ALA A CA 1
ATOM 604 C C . ALA A 1 78 ? -37.499 -9.998 21.716 1.00 91.88 78 ALA A C 1
ATOM 606 O O . ALA A 1 78 ? -36.648 -10.891 21.689 1.00 91.88 78 ALA A O 1
ATOM 607 N N . ARG A 1 79 ? -37.411 -8.947 22.537 1.00 92.69 79 ARG A N 1
ATOM 608 C CA . ARG A 1 79 ? -36.480 -8.866 23.673 1.00 92.69 79 ARG A CA 1
ATOM 609 C C . ARG A 1 79 ? -37.267 -8.879 24.971 1.00 92.69 79 ARG A C 1
ATOM 611 O O . ARG A 1 79 ? -38.387 -8.365 25.029 1.00 92.69 79 ARG A O 1
ATOM 618 N N . GLY A 1 80 ? -36.687 -9.476 25.998 1.00 93.69 80 GLY A N 1
ATOM 619 C CA . GLY A 1 80 ? -37.412 -9.751 27.224 1.00 93.69 80 GLY A CA 1
ATOM 620 C C . GLY A 1 80 ? -36.526 -9.950 28.434 1.00 93.69 80 GLY A C 1
ATOM 621 O O . GLY A 1 80 ? -35.307 -9.788 28.370 1.00 93.69 80 GLY A O 1
ATOM 622 N N . THR A 1 81 ? -37.149 -10.387 29.517 1.00 92.81 81 THR A N 1
ATOM 623 C CA . THR A 1 81 ? -36.475 -10.744 30.763 1.00 92.81 81 THR A CA 1
ATOM 624 C C . THR A 1 81 ? -36.774 -12.204 31.094 1.00 92.81 81 THR A C 1
ATOM 626 O O . THR A 1 81 ? -37.933 -12.605 31.144 1.00 92.81 81 THR A O 1
ATOM 629 N N . GLU A 1 82 ? -35.732 -13.007 31.291 1.00 93.00 82 GLU A N 1
ATOM 630 C CA . GLU A 1 82 ? -35.785 -14.401 31.740 1.00 93.00 82 GLU A CA 1
ATOM 631 C C . GLU A 1 82 ? -35.751 -14.452 33.273 1.00 93.00 82 GLU A C 1
ATOM 633 O O . GLU A 1 82 ? -34.900 -13.817 33.891 1.00 93.00 82 GLU A O 1
ATOM 638 N N . PHE A 1 83 ? -36.633 -15.245 33.886 1.00 90.75 83 PHE A N 1
ATOM 639 C CA . PHE A 1 83 ? -36.693 -15.440 35.339 1.00 90.75 83 PHE A CA 1
ATOM 640 C C . PHE A 1 83 ? -36.256 -16.865 35.683 1.00 90.75 83 PHE A C 1
ATOM 642 O O . PHE A 1 83 ? -37.068 -17.792 35.681 1.00 90.75 83 PHE A O 1
ATOM 649 N N . ARG A 1 84 ? -34.961 -17.058 35.951 1.00 78.81 84 ARG A N 1
ATOM 650 C CA . ARG A 1 84 ? -34.337 -18.394 36.034 1.00 78.81 84 ARG A CA 1
ATOM 651 C C . ARG A 1 84 ? -34.739 -19.187 37.271 1.00 78.81 84 ARG A C 1
ATOM 653 O O . ARG A 1 84 ? -34.849 -20.408 37.196 1.00 78.81 84 ARG A O 1
ATOM 660 N N . SER A 1 85 ? -34.987 -18.508 38.385 1.00 80.44 85 SER A N 1
ATOM 661 C CA . SER A 1 85 ? -35.448 -19.124 39.633 1.00 80.44 85 SER A CA 1
ATOM 662 C C . SER A 1 85 ? -36.960 -19.366 39.660 1.00 80.44 85 SER A C 1
ATOM 664 O O . SER A 1 85 ? -37.469 -19.988 40.594 1.00 80.44 85 SER A O 1
ATOM 666 N N . ALA A 1 86 ? -37.705 -18.907 38.646 1.00 84.31 86 ALA A N 1
ATOM 667 C CA . ALA A 1 86 ? -39.139 -19.142 38.579 1.00 84.31 86 ALA A CA 1
ATOM 668 C C . ALA A 1 86 ? -39.432 -20.624 38.310 1.00 84.31 86 ALA A C 1
ATOM 670 O O . ALA A 1 86 ? -38.893 -21.230 37.391 1.00 84.31 86 ALA A O 1
ATOM 671 N N . THR A 1 87 ? -40.345 -21.194 39.093 1.00 83.38 87 THR A N 1
ATOM 672 C CA . THR A 1 87 ? -40.805 -22.588 38.946 1.00 83.38 87 THR A CA 1
ATOM 673 C C . THR A 1 87 ? -42.253 -22.687 38.464 1.00 83.38 87 THR A C 1
ATOM 675 O O . THR A 1 87 ? -42.733 -23.776 38.150 1.00 83.38 87 THR A 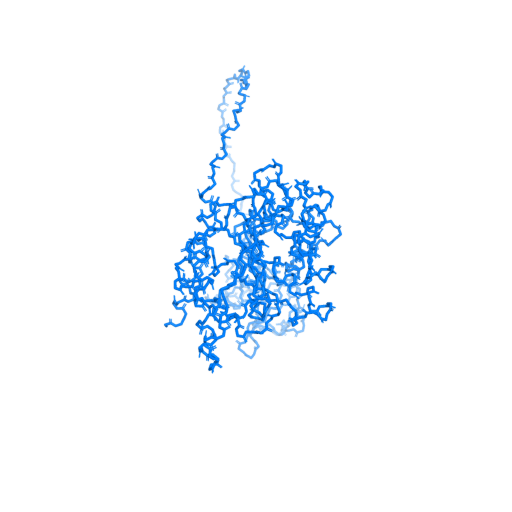O 1
ATOM 678 N N . VAL A 1 88 ? -42.956 -21.549 38.399 1.00 82.38 88 VAL A N 1
ATOM 679 C CA . VAL A 1 88 ? -44.380 -21.453 38.065 1.00 82.38 88 VAL A CA 1
ATOM 680 C C . VAL A 1 88 ? -44.630 -20.268 37.129 1.00 82.38 88 VAL A C 1
ATOM 682 O O . VAL A 1 88 ? -44.180 -19.149 37.392 1.00 82.38 88 VAL A O 1
ATOM 685 N N . CYS A 1 89 ? -45.416 -20.493 36.076 1.00 83.69 89 CYS A N 1
ATOM 686 C CA . CYS A 1 89 ? -45.940 -19.459 35.184 1.00 83.69 89 CYS A CA 1
ATOM 687 C C . CYS A 1 89 ? -47.459 -19.642 35.036 1.00 83.69 89 CYS A C 1
ATOM 689 O O . CYS A 1 89 ? -47.929 -20.756 34.830 1.00 83.69 89 CYS A O 1
ATOM 691 N N . HIS A 1 90 ? -48.244 -18.576 35.236 1.00 81.19 90 HIS A N 1
ATOM 692 C CA . HIS A 1 90 ? -49.719 -18.631 35.263 1.00 81.19 90 HIS A CA 1
ATOM 693 C C . HIS A 1 90 ? -50.322 -19.751 36.145 1.00 81.19 90 HIS A C 1
ATOM 695 O O . HIS A 1 90 ? -51.359 -20.323 35.826 1.00 81.19 90 HIS A O 1
ATOM 701 N N . GLY A 1 91 ? -49.680 -20.079 37.273 1.00 76.44 91 GLY A N 1
ATOM 702 C CA . GLY A 1 91 ? -50.150 -21.127 38.192 1.00 76.44 91 GLY A CA 1
ATOM 703 C C . GLY A 1 91 ? -49.831 -22.564 37.758 1.00 76.44 91 GLY A C 1
ATOM 704 O O . GLY A 1 91 ? -50.147 -23.493 38.497 1.00 76.44 91 GLY A O 1
ATOM 705 N N . MET A 1 92 ? -49.170 -22.748 36.612 1.00 79.38 92 MET A N 1
ATOM 706 C CA . MET A 1 92 ? -48.702 -24.038 36.104 1.00 79.38 92 MET A CA 1
ATOM 707 C C . MET A 1 92 ? -47.212 -24.226 36.401 1.00 79.38 92 MET A C 1
ATOM 709 O O . MET A 1 92 ? -46.431 -23.279 36.299 1.00 79.38 92 MET A O 1
ATOM 713 N N . GLN A 1 93 ? -46.818 -25.443 36.781 1.00 83.12 93 GLN A N 1
ATOM 714 C CA . GLN A 1 93 ? -45.417 -25.789 37.032 1.00 83.12 93 GLN A CA 1
ATOM 715 C C . GLN A 1 93 ? -44.656 -25.882 35.702 1.00 83.12 93 GLN A C 1
ATOM 717 O O . GLN A 1 93 ? -45.124 -26.561 34.790 1.00 83.12 93 GLN A O 1
ATOM 722 N N . LEU A 1 94 ? -43.510 -25.203 35.605 1.00 85.50 94 LEU A N 1
ATOM 723 C CA . LEU A 1 94 ? -42.664 -25.213 34.405 1.00 85.50 94 LEU A CA 1
ATOM 724 C C . LEU A 1 94 ? -41.993 -26.577 34.208 1.00 85.50 94 LEU A C 1
ATOM 726 O O . LEU A 1 94 ? -41.559 -27.202 35.183 1.00 85.50 94 LEU A O 1
ATOM 730 N N . LEU A 1 95 ? -41.872 -27.015 32.954 1.00 83.50 95 LEU A N 1
ATOM 731 C CA . LEU A 1 95 ? -41.087 -28.197 32.594 1.00 83.50 95 LEU A CA 1
ATOM 732 C C . LEU A 1 95 ? -39.573 -27.918 32.630 1.00 83.50 95 LEU A C 1
ATOM 734 O O . LEU A 1 95 ? -39.117 -26.775 32.692 1.00 83.50 95 LEU A O 1
ATOM 738 N N . GLU A 1 96 ? -38.764 -28.983 32.603 1.00 80.94 96 GLU A N 1
ATOM 739 C CA . GLU A 1 96 ? -37.297 -28.886 32.676 1.00 80.94 96 GLU A CA 1
ATOM 740 C C . GLU A 1 96 ? -36.692 -28.089 31.506 1.00 80.94 96 GLU A C 1
ATOM 742 O O . GLU A 1 96 ? -35.642 -27.469 31.667 1.00 80.94 96 GLU A O 1
ATOM 747 N N . ASP A 1 97 ? -37.357 -28.050 30.355 1.00 85.75 97 ASP A N 1
ATOM 748 C CA . ASP A 1 97 ? -36.961 -27.349 29.133 1.00 85.75 97 ASP A CA 1
ATOM 749 C C . ASP A 1 97 ? -37.700 -26.017 28.911 1.00 85.75 97 ASP A C 1
ATOM 751 O O . ASP A 1 97 ? -37.544 -25.394 27.861 1.00 85.75 97 ASP A O 1
ATOM 755 N N . GLU A 1 98 ? -38.434 -25.526 29.911 1.00 90.56 98 GLU A N 1
ATOM 756 C CA . GLU A 1 98 ? -39.223 -24.293 29.843 1.00 90.56 98 GLU A CA 1
ATOM 757 C C . GLU A 1 98 ? -38.718 -23.223 30.816 1.00 90.56 98 GLU A C 1
ATOM 759 O O . GLU A 1 98 ? -38.234 -23.513 31.912 1.00 90.56 98 GLU A O 1
ATOM 764 N N . VAL A 1 99 ? -38.841 -21.957 30.421 1.00 91.00 99 VAL A N 1
ATOM 765 C CA . VAL A 1 99 ? -38.539 -20.796 31.269 1.00 91.00 99 VAL A CA 1
ATOM 766 C C . VAL A 1 99 ? -39.682 -19.805 31.265 1.00 91.00 99 VAL A C 1
ATOM 768 O O . VAL A 1 99 ? -40.382 -19.633 30.268 1.00 91.00 99 VAL A O 1
ATOM 771 N N . LYS A 1 100 ? -39.838 -19.110 32.390 1.00 93.75 100 LYS A N 1
ATOM 772 C CA . LYS A 1 100 ? -40.703 -17.940 32.479 1.00 93.75 100 LYS A CA 1
ATOM 773 C C . LYS A 1 100 ? -39.970 -16.731 31.911 1.00 93.75 100 LYS A C 1
ATOM 775 O O . LYS A 1 100 ? -38.867 -16.413 32.357 1.00 93.75 100 LYS A O 1
ATOM 780 N N . VAL A 1 101 ? -40.614 -16.036 30.981 1.00 93.88 101 VAL A N 1
ATOM 781 C CA . VAL A 1 101 ? -40.098 -14.804 30.376 1.00 93.88 101 VAL A CA 1
ATOM 782 C C . VAL A 1 101 ? -41.155 -13.703 30.387 1.00 93.88 101 VAL A C 1
ATOM 784 O O . VAL A 1 101 ? -42.352 -13.993 30.377 1.00 93.88 101 VAL A O 1
ATOM 787 N N . SER A 1 102 ? -40.732 -12.442 30.390 1.00 94.12 102 SER A N 1
ATOM 788 C CA . SER A 1 102 ? -41.576 -11.306 29.997 1.00 94.12 102 SER A CA 1
ATOM 789 C C . SER A 1 102 ? -41.138 -10.762 28.645 1.00 94.12 102 SER A C 1
ATOM 791 O O . SER A 1 102 ? -39.948 -10.746 28.341 1.00 94.12 102 SER A O 1
ATOM 793 N N . VAL A 1 103 ? -42.090 -10.306 27.830 1.00 92.19 103 VAL A N 1
ATOM 794 C CA . VAL A 1 103 ? -41.792 -9.582 26.586 1.00 92.19 103 VAL A CA 1
ATOM 795 C C . VAL A 1 103 ? -41.731 -8.088 26.893 1.00 92.19 103 VAL A C 1
ATOM 797 O O . VAL A 1 103 ? -42.753 -7.476 27.209 1.00 92.19 103 VAL A O 1
ATOM 800 N N . ASP A 1 104 ? -40.546 -7.497 26.761 1.00 90.19 104 ASP A N 1
ATOM 801 C CA . ASP A 1 104 ? -40.287 -6.098 27.121 1.00 90.19 104 ASP A CA 1
ATOM 802 C C . ASP A 1 104 ? -40.227 -5.185 25.881 1.00 90.19 104 ASP A C 1
ATOM 804 O O . ASP A 1 104 ? -40.600 -4.009 25.949 1.00 90.19 104 ASP A O 1
ATOM 808 N N . GLU A 1 105 ? -39.821 -5.738 24.731 1.00 88.38 105 GLU A N 1
ATOM 809 C CA . GLU A 1 105 ? -39.757 -5.079 23.421 1.00 88.38 105 GLU A CA 1
ATOM 810 C C . GLU A 1 105 ? -40.195 -6.047 22.307 1.00 88.38 105 GLU A C 1
ATOM 812 O O . GLU A 1 105 ? -39.749 -7.195 22.252 1.00 88.38 105 GLU A O 1
ATOM 817 N N . MET A 1 106 ? -41.052 -5.578 21.396 1.00 87.69 106 MET A N 1
ATOM 818 C CA . MET A 1 106 ? -41.571 -6.366 20.271 1.00 87.69 106 MET A CA 1
ATOM 819 C C . MET A 1 106 ? -40.770 -6.074 18.999 1.00 87.69 106 MET A C 1
ATOM 821 O O . MET A 1 106 ? -40.651 -4.913 18.614 1.00 87.69 106 MET A O 1
ATOM 825 N N . ILE A 1 107 ? -40.270 -7.114 18.325 1.00 84.88 107 ILE A N 1
ATOM 826 C CA . ILE A 1 107 ? -39.585 -6.992 17.024 1.00 84.88 107 ILE A CA 1
ATOM 827 C C . ILE A 1 107 ? -40.527 -7.425 15.896 1.00 84.88 107 ILE A C 1
ATOM 829 O O . ILE A 1 107 ? -40.653 -6.719 14.898 1.00 84.88 107 ILE A O 1
ATOM 833 N N . MET A 1 108 ? -41.239 -8.543 16.081 1.00 87.19 108 MET A N 1
ATOM 834 C CA . MET A 1 108 ? -42.257 -9.046 15.151 1.00 87.19 108 MET A CA 1
ATOM 835 C C . MET A 1 108 ? -43.586 -9.279 15.888 1.00 87.19 108 MET A C 1
ATOM 837 O O . MET A 1 108 ? -43.816 -10.378 16.386 1.00 87.19 108 MET A O 1
ATOM 841 N N . PRO A 1 109 ? -44.462 -8.260 15.991 1.00 86.25 109 PRO A N 1
ATOM 842 C CA . PRO A 1 109 ? -45.691 -8.331 16.794 1.00 86.25 109 PRO A CA 1
ATOM 843 C C . PRO A 1 109 ? -46.647 -9.466 16.388 1.00 86.25 109 PRO A C 1
ATOM 845 O O . PRO A 1 109 ? -47.233 -10.120 17.251 1.00 86.25 109 PRO A O 1
ATOM 848 N N . ASP A 1 110 ? -46.748 -9.737 15.085 1.00 89.62 110 ASP A N 1
ATOM 849 C CA . ASP A 1 110 ? -47.665 -10.734 14.516 1.00 89.62 110 ASP A CA 1
ATOM 850 C C . ASP A 1 110 ? -47.128 -12.177 14.588 1.00 89.62 110 ASP A C 1
ATOM 852 O O . ASP A 1 110 ? -47.832 -13.122 14.226 1.00 89.62 110 ASP A O 1
ATOM 856 N N . ALA A 1 111 ? -45.881 -12.370 15.037 1.00 89.94 111 ALA A N 1
ATOM 857 C CA . ALA A 1 111 ? -45.272 -13.692 15.124 1.00 89.94 111 ALA A CA 1
ATOM 858 C C . ALA A 1 111 ? -45.988 -14.560 16.169 1.00 89.94 111 ALA A C 1
ATOM 860 O O . ALA A 1 111 ? -46.338 -14.092 17.257 1.00 89.94 111 ALA A O 1
ATOM 861 N N . SER A 1 112 ? -46.192 -15.839 15.843 1.00 89.31 112 SER A N 1
ATOM 862 C CA . SER A 1 112 ? -46.807 -16.802 16.763 1.00 89.31 112 SER A CA 1
ATOM 863 C C . SER A 1 112 ? -45.812 -17.234 17.836 1.00 89.31 112 SER A C 1
ATOM 865 O O . SER A 1 112 ? -44.663 -17.541 17.523 1.00 89.31 112 SER A O 1
ATOM 867 N N . ILE A 1 113 ? -46.240 -17.285 19.098 1.00 90.06 113 ILE A N 1
ATOM 868 C CA . ILE A 1 113 ? -45.364 -17.744 20.185 1.00 90.06 113 ILE A CA 1
ATOM 869 C C . ILE A 1 113 ? -45.274 -19.284 20.213 1.00 90.06 113 ILE A C 1
ATOM 871 O O . ILE A 1 113 ? -46.256 -19.952 19.879 1.00 90.06 113 ILE A O 1
ATOM 875 N N . PRO A 1 114 ? -44.143 -19.878 20.644 1.00 85.19 114 PRO A N 1
ATOM 876 C CA . PRO A 1 114 ? -43.947 -21.333 20.597 1.00 85.19 114 PRO A CA 1
ATOM 877 C C . PRO A 1 114 ? -44.891 -22.123 21.512 1.00 85.19 114 PRO A C 1
ATOM 879 O O . PRO A 1 114 ? -45.271 -23.246 21.190 1.00 85.19 114 PRO A O 1
ATOM 882 N N . LEU A 1 115 ? -45.259 -21.539 22.657 1.00 83.38 115 LEU A N 1
ATOM 883 C CA . LEU A 1 115 ? -46.107 -22.145 23.686 1.00 83.38 115 LEU A CA 1
ATOM 884 C C . LEU A 1 115 ? -47.347 -21.272 23.899 1.00 83.38 115 LEU A C 1
ATOM 886 O O . LEU A 1 115 ? -47.453 -20.528 24.873 1.00 83.38 115 LEU A O 1
ATOM 890 N N . SER A 1 116 ? -48.259 -21.317 22.928 1.00 82.56 116 SER A N 1
ATOM 891 C CA . SER A 1 116 ? -49.503 -20.545 22.975 1.00 82.56 116 SER A CA 1
ATOM 892 C C . SER A 1 116 ? -50.480 -21.066 24.032 1.00 82.56 116 SER A C 1
ATOM 894 O O . SER A 1 116 ? -50.529 -22.255 24.349 1.00 82.56 116 SER A O 1
ATOM 896 N N . THR A 1 117 ? -51.284 -20.153 24.569 1.00 77.56 117 THR A N 1
ATOM 897 C CA . THR A 1 117 ? -52.454 -20.442 25.403 1.00 77.56 117 THR A CA 1
ATOM 898 C C . THR A 1 117 ? -53.726 -20.027 24.662 1.00 77.56 117 THR A C 1
ATOM 900 O O . THR A 1 117 ? -53.665 -19.421 23.592 1.00 77.56 117 THR A O 1
ATOM 903 N N . GLU A 1 118 ? -54.902 -20.322 25.224 1.00 74.56 118 GLU A N 1
ATOM 904 C CA . GLU A 1 118 ? -56.181 -19.880 24.639 1.00 74.56 118 GLU A CA 1
ATOM 905 C C . GLU A 1 118 ? -56.304 -18.345 24.556 1.00 74.56 118 GLU A C 1
ATOM 907 O O . GLU A 1 118 ? -57.043 -17.833 23.717 1.00 74.56 118 GLU A O 1
ATOM 912 N N . GLU A 1 119 ? -55.570 -17.614 25.403 1.00 80.31 119 GLU A N 1
ATOM 913 C CA . GLU A 1 119 ? -55.619 -16.150 25.493 1.00 80.31 119 GLU A CA 1
ATOM 914 C C . GLU A 1 119 ? -54.424 -15.456 24.817 1.00 80.31 119 GLU A C 1
ATOM 916 O O . GLU A 1 119 ? -54.558 -14.314 24.379 1.00 80.31 119 GLU A O 1
ATOM 921 N N . ILE A 1 120 ? -53.264 -16.122 24.722 1.00 85.06 120 ILE A N 1
ATOM 922 C CA . ILE A 1 120 ? -52.012 -15.537 24.220 1.00 85.06 120 ILE A CA 1
ATOM 923 C C . ILE A 1 120 ? -51.389 -16.467 23.178 1.00 85.06 120 ILE A C 1
ATOM 925 O O . ILE A 1 120 ? -50.901 -17.546 23.507 1.00 85.06 120 ILE A O 1
ATOM 929 N N . PHE A 1 121 ? -51.355 -16.031 21.921 1.00 89.50 121 PHE A N 1
ATOM 930 C CA . PHE A 1 121 ? -50.774 -16.790 20.812 1.00 89.50 121 PHE A CA 1
ATOM 931 C C . PHE A 1 121 ? -49.859 -15.963 19.896 1.00 89.50 121 PHE A C 1
ATOM 933 O O . PHE A 1 121 ? -49.122 -16.562 19.115 1.00 89.50 121 PHE A O 1
ATOM 940 N N . THR A 1 122 ? -49.824 -14.630 20.021 1.00 92.12 122 THR A N 1
ATOM 941 C CA . THR A 1 122 ? -48.864 -13.756 19.315 1.00 92.12 122 THR A CA 1
ATOM 942 C C . THR A 1 122 ? -47.930 -12.996 20.259 1.00 92.12 122 THR A C 1
ATOM 944 O O . THR A 1 122 ? -48.206 -12.842 21.452 1.00 92.12 122 THR A O 1
ATOM 947 N N . VAL A 1 123 ? -46.816 -12.489 19.721 1.00 90.38 123 VAL A N 1
ATOM 948 C CA . VAL A 1 123 ? -45.867 -11.636 20.459 1.00 90.38 123 VAL A CA 1
ATOM 949 C C . VAL A 1 123 ? -46.529 -10.343 20.943 1.00 90.38 123 VAL A C 1
ATOM 951 O O . VAL A 1 123 ? -46.268 -9.914 22.066 1.00 90.38 123 VAL A O 1
ATOM 954 N N . GLU A 1 124 ? -47.417 -9.744 20.143 1.00 90.25 124 GLU A N 1
ATOM 955 C CA . GLU A 1 124 ? -48.184 -8.556 20.539 1.00 90.25 124 GLU A CA 1
ATOM 956 C C . GLU A 1 124 ? -49.042 -8.816 21.784 1.00 90.25 124 GLU A C 1
ATOM 958 O O . GLU A 1 124 ? -49.042 -8.022 22.724 1.00 90.25 124 GLU A O 1
ATOM 963 N N . GLN A 1 125 ? -49.729 -9.959 21.827 1.00 88.50 125 GLN A N 1
ATOM 964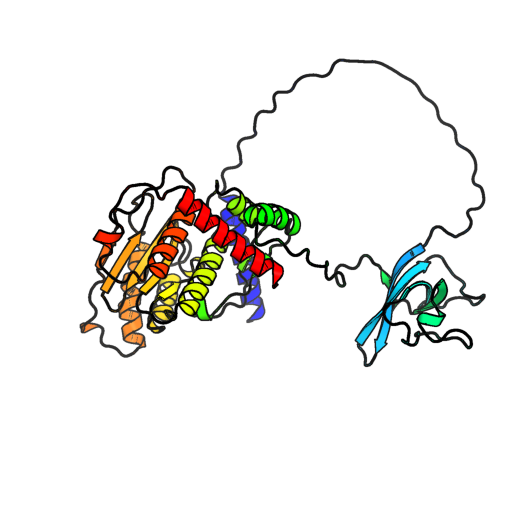 C CA . GLN A 1 125 ? -50.560 -10.351 22.968 1.00 88.50 125 GLN A CA 1
ATOM 965 C C . GLN A 1 125 ? -49.728 -10.682 24.211 1.00 88.50 125 GLN A C 1
ATOM 967 O O . GLN A 1 125 ? -50.189 -10.501 25.337 1.00 88.50 125 GLN A O 1
ATOM 972 N N . ALA A 1 126 ? -48.498 -11.159 24.015 1.00 89.25 126 ALA A N 1
ATOM 973 C CA . ALA A 1 126 ? -47.565 -11.463 25.090 1.00 89.25 126 ALA A CA 1
ATOM 974 C C . ALA A 1 126 ? -46.881 -10.219 25.687 1.00 89.25 126 ALA A C 1
ATOM 976 O O . ALA A 1 126 ? -46.246 -10.324 26.740 1.00 89.25 126 ALA A O 1
ATOM 977 N N . TYR A 1 127 ? -46.988 -9.049 25.043 1.00 90.69 127 TYR A N 1
ATOM 978 C CA . TYR A 1 127 ? -46.291 -7.833 25.456 1.00 90.69 127 TYR A CA 1
ATOM 979 C C . TYR A 1 127 ? -46.618 -7.436 26.901 1.00 90.69 127 TYR A C 1
ATOM 981 O O . TYR A 1 127 ? -47.776 -7.222 27.260 1.00 90.69 127 TYR A O 1
ATOM 989 N N . LYS A 1 128 ? -45.576 -7.312 27.736 1.00 85.50 128 LYS A N 1
ATOM 990 C CA . LYS A 1 128 ? -45.656 -7.046 29.185 1.00 85.50 128 LYS A CA 1
ATOM 991 C C . LYS A 1 128 ? -46.444 -8.076 30.005 1.00 85.50 128 LYS A C 1
ATOM 993 O O . LYS A 1 128 ? -46.771 -7.805 31.161 1.00 85.50 128 LYS A O 1
ATOM 998 N N . SER A 1 129 ? -46.726 -9.249 29.445 1.00 85.75 129 SER A N 1
ATOM 999 C CA . SER A 1 129 ? -47.204 -10.411 30.193 1.00 85.75 129 SER A CA 1
ATOM 1000 C C . SER A 1 129 ? -46.031 -11.318 30.576 1.00 85.75 129 SER A C 1
ATOM 1002 O O . SER A 1 129 ? -44.940 -11.210 30.015 1.00 85.75 129 SER A O 1
ATOM 1004 N N . PHE A 1 130 ? -46.256 -12.221 31.531 1.00 90.12 130 PHE A N 1
ATOM 1005 C CA . PHE A 1 130 ? -45.325 -13.303 31.839 1.00 90.12 130 PHE A CA 1
ATOM 1006 C C . PHE A 1 130 ? -45.787 -14.560 31.132 1.00 90.12 130 PHE A C 1
ATOM 1008 O O . PHE A 1 130 ? -46.853 -15.056 31.456 1.00 90.12 130 PHE A O 1
ATOM 1015 N N . ILE A 1 131 ? -44.987 -15.095 30.225 1.00 92.12 131 ILE A N 1
ATOM 1016 C CA . ILE A 1 131 ? -45.326 -16.291 29.458 1.00 92.12 131 ILE A CA 1
ATOM 1017 C C . ILE A 1 131 ? -44.243 -17.352 29.611 1.00 92.12 131 ILE A C 1
ATOM 1019 O O . ILE A 1 131 ? -43.180 -17.113 30.188 1.00 92.12 131 ILE A O 1
ATOM 1023 N N . THR A 1 132 ? -44.535 -18.548 29.116 1.00 91.25 132 THR A N 1
ATOM 1024 C CA . THR A 1 132 ? -43.589 -19.662 29.105 1.00 91.25 132 THR A CA 1
ATOM 1025 C C . THR A 1 132 ? -42.927 -19.741 27.735 1.00 91.25 132 THR A C 1
ATOM 1027 O O . THR A 1 132 ? -43.602 -19.584 26.719 1.00 91.25 132 THR A O 1
ATOM 1030 N N . TRP A 1 133 ? -41.615 -19.969 27.697 1.00 93.31 133 TRP A N 1
ATOM 1031 C CA . TRP A 1 133 ? -40.840 -20.083 26.461 1.00 93.31 133 TRP A CA 1
ATOM 1032 C C . TRP A 1 133 ? -39.905 -21.299 26.517 1.00 93.31 133 TRP A C 1
ATOM 1034 O O . TRP A 1 133 ? -39.371 -21.595 27.591 1.00 93.31 133 TRP A O 1
ATOM 1044 N N . PRO A 1 134 ? -39.652 -21.996 25.394 1.00 91.31 134 PRO A N 1
ATOM 1045 C CA . PRO A 1 134 ? -38.665 -23.070 25.367 1.00 91.31 134 PRO A CA 1
ATOM 1046 C C . PRO A 1 134 ? -37.255 -22.532 25.631 1.00 91.31 134 PRO A C 1
ATOM 1048 O O . PRO A 1 134 ? -36.810 -21.600 24.958 1.00 91.31 134 PRO A O 1
ATOM 1051 N N . LYS A 1 135 ? -36.518 -23.149 26.561 1.00 90.12 135 LYS A N 1
ATOM 1052 C CA . LYS A 1 135 ? -35.163 -22.736 26.979 1.00 90.12 135 LYS A CA 1
ATOM 1053 C C . LYS A 1 135 ? -34.204 -22.553 25.812 1.00 90.12 135 LYS A C 1
ATOM 1055 O O . LYS A 1 135 ? -33.454 -21.588 25.778 1.00 90.12 135 LYS A O 1
ATOM 1060 N N . PHE A 1 136 ? -34.241 -23.457 24.835 1.00 87.00 136 PHE A N 1
ATOM 1061 C CA . PHE A 1 136 ? -33.334 -23.414 23.684 1.00 87.00 136 PHE A CA 1
ATOM 1062 C C . PHE A 1 136 ? -33.600 -22.231 22.730 1.00 87.00 136 PHE A C 1
ATOM 1064 O O . PHE A 1 136 ? -32.755 -21.926 21.889 1.00 87.00 136 PHE A O 1
ATOM 1071 N N . LEU A 1 137 ? -34.754 -21.564 22.863 1.00 90.44 137 LEU A N 1
ATOM 1072 C CA . LEU A 1 137 ? -35.145 -20.367 22.114 1.00 90.44 137 LEU A CA 1
ATOM 1073 C C . LEU A 1 137 ? -34.975 -19.069 22.912 1.00 90.44 137 LEU A C 1
ATOM 1075 O O . LEU A 1 137 ? -35.280 -17.992 22.399 1.00 90.44 137 LEU A O 1
ATOM 1079 N N . VAL A 1 138 ? -34.486 -19.155 24.148 1.00 91.38 138 VAL A N 1
ATOM 1080 C CA . VAL A 1 138 ? -34.141 -17.999 24.974 1.00 91.38 138 VAL A CA 1
ATOM 1081 C C . VAL A 1 138 ? -32.627 -17.902 25.029 1.00 91.38 138 VAL A C 1
ATOM 1083 O O . VAL A 1 138 ? -31.954 -18.781 25.565 1.00 91.38 138 VAL A O 1
ATOM 1086 N N . LYS A 1 139 ? -32.069 -16.833 24.459 1.00 88.25 139 LYS A N 1
ATOM 1087 C CA . LYS A 1 139 ? -30.622 -16.588 24.503 1.00 88.25 139 LYS A CA 1
ATOM 1088 C C . LYS A 1 139 ? -30.322 -15.436 25.458 1.00 88.25 139 LYS A C 1
ATOM 1090 O O . LYS A 1 139 ? -31.041 -14.434 25.425 1.00 88.25 139 LYS A O 1
ATOM 1095 N N . PRO A 1 140 ? -29.287 -15.532 26.310 1.00 85.81 140 PRO A N 1
ATOM 1096 C CA . PRO A 1 140 ? -28.879 -14.402 27.133 1.00 85.81 140 PRO A CA 1
ATOM 1097 C C . PRO A 1 140 ? -28.452 -13.242 26.229 1.00 85.81 140 PRO A C 1
ATOM 1099 O O . PRO A 1 140 ? -27.894 -13.454 25.154 1.00 85.81 140 PRO A O 1
ATOM 1102 N N . VAL A 1 141 ? -28.643 -12.001 26.684 1.00 78.19 141 VAL A N 1
ATOM 1103 C CA . VAL A 1 141 ? -28.086 -10.823 25.982 1.00 78.19 141 VAL A CA 1
ATOM 1104 C C . VAL A 1 141 ? -26.542 -10.873 25.943 1.00 78.19 141 VAL A C 1
ATOM 1106 O O . VAL A 1 141 ? -25.910 -10.201 25.132 1.00 78.19 141 VAL A O 1
ATOM 1109 N N . SER A 1 142 ? -25.929 -11.729 26.768 1.00 55.09 142 SER A N 1
ATOM 1110 C CA . SER A 1 142 ? -24.496 -12.039 26.801 1.00 55.09 142 SER A CA 1
ATOM 1111 C C . SER A 1 142 ? -24.127 -13.248 25.931 1.00 55.09 142 SER A C 1
ATOM 1113 O O . SER A 1 142 ? -23.555 -14.217 26.424 1.00 55.09 142 SER A O 1
ATOM 1115 N N . ASP A 1 143 ? -24.436 -13.180 24.638 1.00 37.97 143 ASP A N 1
ATOM 1116 C CA . ASP A 1 143 ? -23.874 -14.077 23.629 1.00 37.97 143 ASP A CA 1
ATOM 1117 C C . ASP A 1 143 ? -23.281 -13.216 22.487 1.00 37.97 143 ASP A C 1
ATOM 1119 O O . ASP A 1 143 ? -24.018 -12.460 21.842 1.00 37.97 143 ASP A O 1
ATOM 1123 N N . PRO A 1 144 ? -21.953 -13.247 22.243 1.00 41.66 144 PRO A N 1
ATOM 1124 C CA . PRO A 1 144 ? -21.259 -12.387 21.270 1.00 41.66 144 PRO A CA 1
ATOM 1125 C C . PRO A 1 144 ? -21.626 -12.660 19.799 1.00 41.66 144 PRO A C 1
ATOM 1127 O O . PRO A 1 144 ? -21.035 -12.073 18.896 1.00 41.66 144 PRO A O 1
ATOM 1130 N N . SER A 1 145 ? -22.604 -13.529 19.546 1.00 38.12 145 SER A N 1
ATOM 1131 C CA . SER A 1 145 ? -23.066 -13.931 18.217 1.00 38.12 145 SER A CA 1
ATOM 1132 C C . SER A 1 145 ? -24.303 -13.172 17.714 1.00 38.12 145 SER A C 1
ATOM 1134 O O . SER A 1 145 ? -24.773 -13.451 16.614 1.00 38.12 145 SER A O 1
ATOM 1136 N N . THR A 1 146 ? -24.850 -12.198 18.457 1.00 38.72 146 THR A N 1
ATOM 1137 C CA . THR A 1 146 ? -25.987 -11.385 17.957 1.00 38.72 146 THR A CA 1
ATOM 1138 C C . THR A 1 146 ? -25.950 -9.905 18.342 1.00 38.72 146 THR A C 1
ATOM 1140 O O . THR A 1 146 ? -26.980 -9.235 18.390 1.00 38.72 146 THR A O 1
ATOM 1143 N N . GLN A 1 147 ? -24.753 -9.352 18.538 1.00 39.72 147 GLN A N 1
ATOM 1144 C CA . GLN A 1 147 ? -24.539 -7.947 18.212 1.00 39.72 147 GLN A CA 1
ATOM 1145 C C . GLN A 1 147 ? -23.931 -7.884 16.809 1.00 39.72 147 GLN A C 1
ATOM 1147 O O . GLN A 1 147 ? -22.712 -7.904 16.652 1.00 39.72 147 GLN A O 1
ATOM 1152 N N . GLU A 1 148 ? -24.761 -7.656 15.789 1.00 41.44 148 GLU A N 1
ATOM 1153 C CA . GLU A 1 148 ? -24.383 -6.550 14.912 1.00 41.44 148 GLU A CA 1
ATOM 1154 C C . GLU A 1 148 ? -24.302 -5.337 15.846 1.00 41.44 148 GLU A C 1
ATOM 1156 O O . GLU A 1 148 ? -25.304 -4.685 16.146 1.00 41.44 148 GLU A O 1
ATOM 1161 N N . GLN A 1 149 ? -23.118 -5.103 16.428 1.00 45.75 149 GLN A N 1
ATOM 1162 C CA . GLN A 1 149 ? -22.780 -3.801 16.974 1.00 45.75 149 GLN A CA 1
ATOM 1163 C C . GLN A 1 149 ? -23.156 -2.859 15.849 1.00 45.75 149 GLN A C 1
ATOM 1165 O O . GLN A 1 149 ? -22.590 -2.988 14.764 1.00 45.75 149 GLN A O 1
ATOM 1170 N N . GLN A 1 150 ? -24.169 -2.010 16.056 1.00 48.16 150 GLN A N 1
ATOM 1171 C CA . GLN A 1 150 ? -24.485 -0.970 15.091 1.00 48.16 150 GLN A CA 1
ATOM 1172 C C . GLN A 1 150 ? -23.184 -0.224 14.874 1.00 48.16 150 GLN A C 1
ATOM 1174 O O . GLN A 1 150 ? -22.703 0.501 15.745 1.00 48.16 150 GLN A O 1
ATOM 1179 N N . LYS A 1 151 ? -22.557 -0.546 13.751 1.00 64.75 151 LYS A N 1
ATOM 1180 C CA . LYS A 1 151 ? -21.200 -0.164 13.456 1.00 64.75 151 LYS A CA 1
ATOM 1181 C C . LYS A 1 151 ? -21.219 1.339 13.393 1.00 64.75 151 LYS A C 1
ATOM 1183 O O . LYS A 1 151 ? -21.886 1.886 12.519 1.00 64.75 151 LYS A O 1
ATOM 1188 N N . ILE A 1 152 ? -20.585 1.996 14.359 1.00 77.81 152 ILE A N 1
ATOM 1189 C CA . ILE A 1 152 ? -20.657 3.449 14.471 1.00 77.81 152 ILE A CA 1
ATOM 1190 C C . ILE A 1 152 ? -19.986 4.006 13.216 1.00 77.81 152 ILE A C 1
ATOM 1192 O O . ILE A 1 152 ? -18.767 3.879 13.096 1.00 77.81 152 ILE A O 1
ATOM 1196 N N . PRO A 1 153 ? -20.733 4.589 12.260 1.00 84.25 153 PRO A N 1
ATOM 1197 C CA . PRO A 1 153 ? -20.129 5.046 11.027 1.00 84.25 153 PRO A CA 1
ATOM 1198 C C . PRO A 1 153 ? -19.180 6.193 11.357 1.00 84.25 153 PRO A C 1
ATOM 1200 O O . PRO A 1 153 ? -19.552 7.183 11.990 1.00 84.25 153 PRO A O 1
ATOM 1203 N N . LEU A 1 154 ? -17.935 6.051 10.928 1.00 89.81 154 LEU A N 1
ATOM 1204 C CA . LEU A 1 154 ? -16.900 7.043 11.160 1.00 89.81 154 LEU A CA 1
ATOM 1205 C C . LEU A 1 154 ? -16.947 8.123 10.077 1.00 89.81 154 LEU A C 1
ATOM 1207 O O . LEU A 1 154 ? -17.230 7.846 8.907 1.00 89.81 154 LEU A O 1
ATOM 1211 N N . SER A 1 155 ? -16.667 9.369 10.461 1.00 89.75 155 SER A N 1
ATOM 1212 C CA . SER A 1 155 ? -16.752 10.512 9.552 1.00 89.75 155 SER A CA 1
ATOM 1213 C C . SER A 1 155 ? -15.584 10.555 8.565 1.00 89.75 155 SER A C 1
ATOM 1215 O O . SER A 1 155 ? -14.416 10.391 8.914 1.00 89.75 155 SER A O 1
ATOM 1217 N N . GLU A 1 156 ? -15.888 10.857 7.305 1.00 89.00 156 GLU A N 1
ATOM 1218 C CA . GLU A 1 156 ? -14.882 11.086 6.267 1.00 89.00 156 GLU A CA 1
ATOM 1219 C C . GLU A 1 156 ? -14.372 12.540 6.199 1.00 89.00 156 GLU A C 1
ATOM 1221 O O . GLU A 1 156 ? -13.475 12.824 5.388 1.00 89.00 156 GLU A O 1
ATOM 1226 N N . ASP A 1 157 ? -14.969 13.454 6.972 1.00 89.12 157 ASP A N 1
ATOM 1227 C CA . ASP A 1 157 ? -14.659 14.892 6.952 1.00 89.12 157 ASP A CA 1
ATOM 1228 C C . ASP A 1 157 ? -13.452 15.235 7.827 1.00 89.12 157 ASP A C 1
ATOM 1230 O O . ASP A 1 157 ? -12.608 16.036 7.424 1.00 89.12 157 ASP A O 1
ATOM 1234 N N . ASP A 1 158 ? -13.326 14.561 8.972 1.00 92.38 158 ASP A N 1
ATOM 1235 C CA . ASP A 1 158 ? -12.123 14.565 9.805 1.00 92.38 158 ASP A CA 1
ATOM 1236 C C . ASP A 1 158 ? -11.582 13.132 9.947 1.00 92.38 158 ASP A C 1
ATOM 1238 O O . ASP A 1 158 ? -11.817 12.444 10.951 1.00 92.38 158 ASP A O 1
ATOM 1242 N N . PRO A 1 159 ? -10.902 12.624 8.902 1.00 92.88 159 PRO A N 1
ATOM 1243 C CA . PRO A 1 159 ? -10.529 11.222 8.847 1.00 92.88 159 PRO A CA 1
ATOM 1244 C C . PRO A 1 159 ? -9.433 10.874 9.861 1.00 92.88 159 PRO A C 1
ATOM 1246 O O . PRO A 1 159 ? -9.380 9.736 10.305 1.00 92.88 159 PRO A O 1
ATOM 1249 N N . LEU A 1 160 ? -8.570 11.820 10.257 1.00 95.75 160 LEU A N 1
ATOM 1250 C CA . LEU A 1 160 ? -7.511 11.551 11.237 1.00 95.75 160 LEU A CA 1
ATOM 1251 C C . LEU A 1 160 ? -8.065 11.404 12.658 1.00 95.75 160 LEU A C 1
ATOM 1253 O O . LEU A 1 160 ? -7.690 10.456 13.344 1.00 95.75 160 LEU A O 1
ATOM 1257 N N . SER A 1 161 ? -8.993 12.270 13.077 1.00 93.06 161 SER A N 1
ATOM 1258 C CA . SER A 1 161 ? -9.717 12.079 14.343 1.00 93.06 161 SER A CA 1
ATOM 1259 C C . SER A 1 161 ? -10.547 10.798 14.323 1.00 93.06 161 SER A C 1
ATOM 1261 O O . SER A 1 161 ? -10.589 10.066 15.307 1.00 93.06 161 SER A O 1
ATOM 1263 N N . SER A 1 162 ? -11.141 10.468 13.175 1.00 95.31 162 SER A N 1
ATOM 1264 C CA . SER A 1 162 ? -11.867 9.208 13.005 1.00 95.31 162 SER A CA 1
ATOM 1265 C C . SER A 1 162 ? -10.962 7.982 13.126 1.00 95.31 162 SER A C 1
ATOM 1267 O O . SER A 1 162 ? -11.407 6.966 13.645 1.00 95.31 162 SER A O 1
ATOM 1269 N N . LEU A 1 163 ? -9.687 8.061 12.721 1.00 96.19 163 LEU A N 1
ATOM 1270 C CA . LEU A 1 163 ? -8.733 6.980 12.984 1.00 96.19 163 LEU A CA 1
ATOM 1271 C C . LEU A 1 163 ? -8.435 6.809 14.476 1.00 96.19 163 LEU A C 1
ATOM 1273 O O . LEU A 1 163 ? -8.250 5.680 14.911 1.00 96.19 163 LEU A O 1
ATOM 1277 N N . HIS A 1 164 ? -8.397 7.886 15.266 1.00 93.19 164 HIS A N 1
ATOM 1278 C CA . HIS A 1 164 ? -8.242 7.752 16.718 1.00 93.19 164 HIS A CA 1
ATOM 1279 C C . HIS A 1 164 ? -9.408 6.964 17.326 1.00 93.19 164 HIS A C 1
ATOM 1281 O O . HIS A 1 164 ? -9.167 5.990 18.027 1.00 93.19 164 HIS A O 1
ATOM 1287 N N . LEU A 1 165 ? -10.647 7.299 16.951 1.00 92.81 165 LEU A N 1
ATOM 1288 C CA . LEU A 1 165 ? -11.829 6.535 17.364 1.00 92.81 165 LEU A CA 1
ATOM 1289 C C . LEU A 1 165 ? -11.794 5.094 16.847 1.00 92.81 165 LEU A C 1
ATOM 1291 O O . LEU A 1 165 ? -12.107 4.168 17.585 1.00 92.81 165 LEU A O 1
ATOM 1295 N N . LEU A 1 166 ? -11.387 4.891 15.589 1.00 93.44 166 LEU A N 1
ATOM 1296 C CA . LEU A 1 166 ? -11.252 3.553 15.020 1.00 93.44 166 LEU A CA 1
ATOM 1297 C C . LEU A 1 166 ? -10.258 2.713 15.818 1.00 93.44 166 LEU A C 1
ATOM 1299 O O . LEU A 1 166 ? -10.528 1.550 16.076 1.00 93.44 166 LEU A O 1
ATOM 1303 N N . ALA A 1 167 ? -9.120 3.278 16.213 1.00 93.31 167 ALA A N 1
ATOM 1304 C CA . ALA A 1 167 ? -8.143 2.547 17.005 1.00 93.31 167 ALA A CA 1
ATOM 1305 C C . ALA A 1 167 ? -8.713 2.077 18.350 1.00 93.31 167 ALA A C 1
ATOM 1307 O O . ALA A 1 167 ? -8.385 0.972 18.776 1.00 93.31 167 ALA A O 1
ATOM 1308 N N . ASP A 1 168 ? -9.564 2.886 18.981 1.00 89.06 168 ASP A N 1
ATOM 1309 C CA . ASP A 1 168 ? -10.247 2.524 20.225 1.00 89.06 168 ASP A CA 1
ATOM 1310 C C . ASP A 1 168 ? -11.339 1.465 19.984 1.00 89.06 168 ASP A C 1
ATOM 1312 O O . ASP A 1 168 ? -11.514 0.572 20.802 1.00 89.06 168 ASP A O 1
ATOM 1316 N N . ILE A 1 169 ? -12.040 1.522 18.842 1.00 89.06 169 ILE A N 1
ATOM 1317 C CA . ILE A 1 169 ? -13.037 0.513 18.436 1.00 89.06 169 ILE A CA 1
ATOM 1318 C C . ILE A 1 169 ? -12.383 -0.842 18.157 1.00 89.06 169 ILE A C 1
ATOM 1320 O O . ILE A 1 169 ? -12.953 -1.878 18.491 1.00 89.06 169 ILE A O 1
ATOM 1324 N N . LEU A 1 170 ? -11.230 -0.838 17.482 1.00 88.06 170 LEU A N 1
ATOM 1325 C CA . LEU A 1 170 ? -10.523 -2.068 17.140 1.00 88.06 170 LEU A CA 1
ATOM 1326 C C . LEU A 1 170 ? -9.989 -2.755 18.394 1.00 88.06 170 LEU A C 1
ATOM 1328 O O . LEU A 1 170 ? -10.098 -3.969 18.485 1.00 88.06 170 LEU A O 1
ATOM 1332 N N . ASP A 1 171 ? -9.450 -1.993 19.350 1.00 84.00 171 ASP A N 1
ATOM 1333 C CA . ASP A 1 171 ? -8.843 -2.528 20.574 1.00 84.00 171 ASP A CA 1
ATOM 1334 C C . ASP A 1 171 ? -7.877 -3.693 20.253 1.00 84.00 171 ASP A C 1
ATOM 1336 O O . ASP A 1 171 ? -6.863 -3.462 19.576 1.00 84.00 171 ASP A O 1
ATOM 1340 N N . ASP A 1 172 ? -8.225 -4.930 20.628 1.00 79.62 172 ASP A N 1
ATOM 1341 C CA . ASP A 1 172 ? -7.483 -6.160 20.308 1.00 79.62 172 ASP A CA 1
ATOM 1342 C C . ASP A 1 172 ? -7.949 -6.876 19.023 1.00 79.62 172 ASP A C 1
ATOM 1344 O O . ASP A 1 172 ? -7.249 -7.748 18.502 1.00 79.62 172 ASP A O 1
ATOM 1348 N N . LYS A 1 173 ? -9.114 -6.523 18.467 1.00 85.62 173 LYS A N 1
ATOM 1349 C CA . LYS A 1 173 ? -9.659 -7.123 17.243 1.00 85.62 173 LYS A CA 1
ATOM 1350 C C . LYS A 1 173 ? -9.223 -6.326 16.003 1.00 85.62 173 LYS A C 1
ATOM 1352 O O . LYS A 1 173 ? -9.679 -5.199 15.799 1.00 85.62 173 LYS A O 1
ATOM 1357 N N . PRO A 1 174 ? -8.378 -6.885 15.117 1.00 89.44 174 PRO A N 1
ATOM 1358 C CA . PRO A 1 174 ? -7.954 -6.180 13.914 1.00 89.44 174 PRO A CA 1
ATOM 1359 C C . PRO A 1 174 ? -9.114 -5.978 12.931 1.00 89.44 174 PRO A C 1
ATOM 1361 O O . PRO A 1 174 ? -10.025 -6.799 12.828 1.00 89.44 174 PRO A O 1
ATOM 1364 N N . LEU A 1 175 ? -9.043 -4.898 12.150 1.00 90.69 175 LEU A N 1
ATOM 1365 C CA . LEU A 1 175 ? -9.885 -4.726 10.974 1.00 90.69 175 LEU A CA 1
ATOM 1366 C C . LEU A 1 175 ? -9.403 -5.683 9.884 1.00 90.69 175 LEU A C 1
ATOM 1368 O O . LEU A 1 175 ? -8.260 -5.586 9.430 1.00 90.69 175 LEU A O 1
ATOM 1372 N N . GLU A 1 176 ? -10.288 -6.569 9.445 1.00 91.50 176 GLU A N 1
ATOM 1373 C CA . GLU A 1 176 ? -10.036 -7.461 8.320 1.00 91.50 176 GLU A CA 1
ATOM 1374 C C . GLU A 1 176 ? -10.428 -6.779 7.014 1.00 91.50 176 GLU A C 1
ATOM 1376 O O . GLU A 1 176 ? -11.571 -6.364 6.818 1.00 91.50 176 GLU A O 1
ATOM 1381 N N . VAL A 1 177 ? -9.470 -6.658 6.100 1.00 92.25 177 VAL A N 1
ATOM 1382 C CA . VAL A 1 177 ? -9.703 -6.114 4.766 1.00 92.25 177 VAL A CA 1
ATOM 1383 C C . VAL A 1 177 ? -9.487 -7.212 3.740 1.00 92.25 177 VAL A C 1
ATOM 1385 O O . VAL A 1 177 ? -8.421 -7.827 3.680 1.00 92.25 177 VAL A O 1
ATOM 1388 N N . GLN A 1 178 ? -10.494 -7.442 2.899 1.00 92.31 178 GLN A N 1
ATOM 1389 C CA . GLN A 1 178 ? -10.424 -8.457 1.856 1.00 92.31 178 GLN A CA 1
ATOM 1390 C C . GLN A 1 178 ? -9.244 -8.202 0.907 1.00 92.31 178 GLN A C 1
ATOM 1392 O O . GLN A 1 178 ? -9.058 -7.101 0.383 1.00 92.31 178 GLN A O 1
ATOM 1397 N N . TYR A 1 179 ? -8.469 -9.255 0.656 1.00 91.88 179 TYR A N 1
ATOM 1398 C CA . TYR A 1 179 ? -7.362 -9.231 -0.289 1.00 91.88 179 TYR A CA 1
ATOM 1399 C C . TYR A 1 179 ? -7.861 -9.090 -1.735 1.00 91.88 179 TYR A C 1
ATOM 1401 O O . TYR A 1 179 ? -8.691 -9.880 -2.188 1.00 91.88 179 TYR A O 1
ATOM 1409 N N . ASP A 1 180 ? -7.323 -8.132 -2.499 1.00 92.81 180 ASP A N 1
ATOM 1410 C CA . ASP A 1 180 ? -7.714 -7.927 -3.900 1.00 92.81 180 ASP A CA 1
ATOM 1411 C C . ASP A 1 180 ? -6.711 -8.556 -4.881 1.00 92.81 180 ASP A C 1
ATOM 1413 O O . ASP A 1 180 ? -5.666 -7.990 -5.226 1.00 92.81 180 ASP A O 1
ATOM 1417 N N . ALA A 1 181 ? -7.076 -9.731 -5.395 1.00 92.75 181 ALA A N 1
ATOM 1418 C CA . ALA A 1 181 ? -6.279 -10.471 -6.368 1.00 92.75 181 ALA A CA 1
ATOM 1419 C C . ALA A 1 181 ? -6.066 -9.717 -7.693 1.00 92.75 181 ALA A C 1
ATOM 1421 O O . ALA A 1 181 ? -5.062 -9.939 -8.375 1.00 92.75 181 ALA A O 1
ATOM 1422 N N . ASN A 1 182 ? -6.968 -8.802 -8.068 1.00 92.12 182 ASN A N 1
ATOM 1423 C CA . ASN A 1 182 ? -6.820 -8.012 -9.292 1.00 92.12 182 ASN A CA 1
ATOM 1424 C C . ASN A 1 182 ? -5.706 -6.966 -9.146 1.00 92.12 182 ASN A C 1
ATOM 1426 O O . ASN A 1 182 ? -4.997 -6.661 -10.116 1.00 92.12 182 ASN A O 1
ATOM 1430 N N . VAL A 1 183 ? -5.517 -6.449 -7.927 1.00 95.12 183 VAL A N 1
ATOM 1431 C CA . VAL A 1 183 ? -4.456 -5.490 -7.594 1.00 95.12 183 VAL A CA 1
ATOM 1432 C C . VAL A 1 183 ? -3.096 -6.174 -7.622 1.00 95.12 183 VAL A C 1
ATOM 1434 O O . VAL A 1 183 ? -2.197 -5.715 -8.335 1.00 95.12 183 VAL A O 1
ATOM 1437 N N . PHE A 1 184 ? -2.951 -7.289 -6.907 1.00 94.94 184 PHE A N 1
ATOM 1438 C CA . PHE A 1 184 ? -1.649 -7.918 -6.666 1.00 94.94 184 PHE A CA 1
ATOM 1439 C C . PHE A 1 184 ? -1.284 -9.027 -7.661 1.00 94.94 184 PHE A C 1
ATOM 1441 O O . PHE A 1 184 ? -0.116 -9.389 -7.793 1.00 94.94 184 PHE A O 1
ATOM 1448 N N . GLY A 1 185 ? -2.247 -9.512 -8.448 1.00 89.75 185 GLY A N 1
ATOM 1449 C CA . GLY A 1 185 ? -2.005 -10.465 -9.532 1.00 89.75 185 GLY A CA 1
ATOM 1450 C C . GLY A 1 185 ? -1.970 -11.935 -9.111 1.00 89.75 185 GLY A C 1
ATOM 1451 O O . GLY A 1 185 ? -1.613 -12.780 -9.930 1.00 89.75 185 GLY A O 1
ATOM 1452 N N . HIS A 1 186 ? -2.339 -12.251 -7.871 1.00 89.25 186 HIS A N 1
ATOM 1453 C CA . HIS A 1 186 ? -2.592 -13.614 -7.407 1.00 89.25 186 HIS A CA 1
ATOM 1454 C C . HIS A 1 186 ? -3.665 -13.608 -6.315 1.00 89.25 186 HIS A C 1
ATOM 1456 O O . HIS A 1 186 ? -3.887 -12.588 -5.676 1.00 89.25 186 HIS A O 1
ATOM 1462 N N . GLY A 1 187 ? -4.328 -14.741 -6.088 1.00 87.06 187 GLY A N 1
ATOM 1463 C CA . GLY A 1 187 ? -5.256 -14.889 -4.965 1.00 87.06 187 GLY A CA 1
ATOM 1464 C C . GLY A 1 187 ? -4.534 -15.070 -3.629 1.00 87.06 187 GLY A C 1
ATOM 1465 O O . GLY A 1 187 ? -3.425 -15.611 -3.582 1.00 87.06 187 GLY A O 1
ATOM 1466 N N . SER A 1 188 ? -5.184 -14.650 -2.550 1.00 83.19 188 SER A N 1
ATOM 1467 C CA . SER A 1 188 ? -4.846 -15.003 -1.172 1.00 83.19 188 SER A CA 1
ATOM 1468 C C . SER A 1 188 ? -6.149 -15.253 -0.421 1.00 83.19 188 SER A C 1
ATOM 1470 O O . SER A 1 188 ? -7.084 -14.470 -0.552 1.00 83.19 188 SER A O 1
ATOM 1472 N N . GLU A 1 189 ? -6.207 -16.343 0.340 1.00 77.38 189 GLU A N 1
ATOM 1473 C CA . GLU A 1 189 ? -7.310 -16.620 1.275 1.00 77.38 189 GLU A CA 1
ATOM 1474 C C . GLU A 1 189 ? -7.132 -15.847 2.589 1.00 77.38 189 GLU A C 1
ATOM 1476 O O . GLU A 1 189 ? -8.079 -15.684 3.347 1.00 77.38 189 GLU A O 1
ATOM 1481 N N . VAL A 1 190 ? -5.922 -15.338 2.840 1.00 81.62 190 VAL A N 1
ATOM 1482 C CA . VAL A 1 190 ? -5.598 -14.551 4.030 1.00 81.62 190 VAL A CA 1
ATOM 1483 C C . VAL A 1 190 ? -5.921 -13.078 3.758 1.00 81.62 190 VAL A C 1
ATOM 1485 O O . VAL A 1 190 ? -5.366 -12.531 2.791 1.00 81.62 190 VAL A O 1
ATOM 1488 N N . PRO A 1 191 ? -6.792 -12.438 4.564 1.00 88.62 191 PRO A N 1
ATOM 1489 C CA . PRO A 1 191 ? -7.088 -11.016 4.451 1.00 88.62 191 PRO A CA 1
ATOM 1490 C C . PRO A 1 191 ? -5.911 -10.164 4.942 1.00 88.62 191 PRO A C 1
ATOM 1492 O O . PRO A 1 191 ? -4.952 -10.647 5.544 1.00 88.62 191 PRO A O 1
ATOM 1495 N N . ILE A 1 192 ? -5.981 -8.864 4.677 1.00 90.88 192 ILE A N 1
ATOM 1496 C CA . ILE A 1 192 ? -5.049 -7.891 5.243 1.00 90.88 192 ILE A CA 1
ATOM 1497 C C . ILE A 1 192 ? -5.585 -7.487 6.612 1.00 90.88 192 ILE A C 1
ATOM 1499 O O . ILE A 1 192 ? -6.682 -6.937 6.713 1.00 90.88 192 ILE A O 1
ATOM 1503 N N . TYR A 1 193 ? -4.794 -7.729 7.653 1.00 90.12 193 TYR A N 1
ATOM 1504 C CA . TYR A 1 193 ? -5.131 -7.350 9.020 1.00 90.12 193 TYR A CA 1
ATOM 1505 C C . TYR A 1 193 ? -4.564 -5.972 9.350 1.00 90.12 193 TYR A C 1
ATOM 1507 O O . TYR A 1 193 ? -3.361 -5.721 9.218 1.00 90.12 193 TYR A O 1
ATOM 1515 N N . LEU A 1 194 ? -5.431 -5.078 9.815 1.00 93.06 194 LEU A N 1
ATOM 1516 C CA . LEU A 1 194 ? -5.057 -3.759 10.300 1.00 93.06 194 LEU A CA 1
ATOM 1517 C C . LEU A 1 194 ? -5.390 -3.646 11.791 1.00 93.06 194 LEU A C 1
ATOM 1519 O O . LEU A 1 194 ? -6.556 -3.561 12.165 1.00 93.06 194 LEU A O 1
ATOM 1523 N N . ASN A 1 195 ? -4.367 -3.656 12.646 1.00 91.88 195 ASN A N 1
ATOM 1524 C CA . ASN A 1 195 ? -4.550 -3.580 14.099 1.00 91.88 195 ASN A CA 1
ATOM 1525 C C . ASN A 1 195 ? -4.718 -2.130 14.595 1.00 91.88 195 ASN A C 1
ATOM 1527 O O . ASN A 1 195 ? -4.382 -1.165 13.899 1.00 91.88 195 ASN A O 1
ATOM 1531 N N . SER A 1 196 ? -5.200 -1.983 15.832 1.00 92.62 196 SER A N 1
ATOM 1532 C CA . SER A 1 196 ? -5.412 -0.681 16.478 1.00 92.62 196 SER A CA 1
ATOM 1533 C C . SER A 1 196 ? -4.141 0.176 16.527 1.00 92.62 196 SER A C 1
ATOM 1535 O O . SER A 1 196 ? -4.188 1.395 16.351 1.00 92.62 196 SER A O 1
ATOM 1537 N N . GLN A 1 197 ? -2.979 -0.452 16.702 1.00 91.62 197 GLN A N 1
ATOM 1538 C CA . GLN A 1 197 ? -1.705 0.242 16.806 1.00 91.62 197 GLN A CA 1
ATOM 1539 C C . GLN A 1 197 ? -1.243 0.848 15.472 1.00 91.62 197 GLN A C 1
ATOM 1541 O O . GLN A 1 197 ? -0.817 2.002 15.445 1.00 91.62 197 GLN A O 1
ATOM 1546 N N . ASP A 1 198 ? -1.393 0.124 14.365 1.00 93.44 198 ASP A N 1
ATOM 1547 C CA . ASP A 1 198 ? -1.089 0.602 13.014 1.00 93.44 198 ASP A CA 1
ATOM 1548 C C . ASP A 1 198 ? -1.977 1.812 12.658 1.00 93.44 198 ASP A C 1
ATOM 1550 O O . ASP A 1 198 ? -1.523 2.778 12.035 1.00 93.44 198 ASP A O 1
ATOM 1554 N N . VAL A 1 199 ? -3.237 1.799 13.112 1.00 95.56 199 VAL A N 1
ATOM 1555 C CA . VAL A 1 199 ? -4.176 2.919 12.961 1.00 95.56 199 VAL A CA 1
ATOM 1556 C C . VAL A 1 199 ? -3.731 4.140 13.775 1.00 95.56 199 VAL A C 1
ATOM 1558 O O . VAL A 1 199 ? -3.684 5.245 13.224 1.00 95.56 199 VAL A O 1
ATOM 1561 N N . ARG A 1 200 ? -3.338 3.969 15.049 1.00 94.56 200 ARG A N 1
ATOM 1562 C CA . ARG A 1 200 ? -2.796 5.065 15.888 1.00 94.56 200 ARG A CA 1
ATOM 1563 C C . ARG A 1 200 ? -1.540 5.687 15.280 1.00 94.56 200 ARG A C 1
ATOM 1565 O O . ARG A 1 200 ? -1.353 6.907 15.306 1.00 94.56 200 ARG A O 1
ATOM 1572 N N . GLU A 1 201 ? -0.674 4.856 14.716 1.00 94.75 201 GLU A N 1
ATOM 1573 C CA . GLU A 1 201 ? 0.577 5.278 14.085 1.00 94.75 201 GLU A CA 1
ATOM 1574 C C . GLU A 1 201 ? 0.330 6.109 12.830 1.00 94.75 201 GLU A C 1
ATOM 1576 O O . GLU A 1 201 ? 0.929 7.177 12.671 1.00 94.75 201 GLU A O 1
ATOM 1581 N N . LEU A 1 202 ? -0.617 5.689 11.987 1.00 97.31 202 LEU A N 1
ATOM 1582 C CA . LEU A 1 202 ? -1.042 6.490 10.845 1.00 97.31 202 LEU A CA 1
ATOM 1583 C C . LEU A 1 202 ? -1.734 7.795 11.277 1.00 97.31 202 LEU A C 1
ATOM 1585 O O . LEU A 1 202 ? -1.496 8.834 10.661 1.00 97.31 202 LEU A O 1
ATOM 1589 N N . ALA A 1 203 ? -2.573 7.766 12.317 1.00 96.00 203 ALA A N 1
ATOM 1590 C CA . ALA A 1 203 ? -3.294 8.945 12.803 1.00 96.00 203 ALA A CA 1
ATOM 1591 C C . ALA A 1 203 ? -2.331 10.030 13.317 1.00 96.00 203 ALA A C 1
ATOM 1593 O O . ALA A 1 203 ? -2.379 11.183 12.868 1.00 96.00 203 ALA A O 1
ATOM 1594 N N . SER A 1 204 ? -1.394 9.633 14.187 1.00 95.12 204 SER A N 1
ATOM 1595 C CA . SER A 1 204 ? -0.345 10.514 14.717 1.00 95.12 204 SER A CA 1
ATOM 1596 C C . SER A 1 204 ? 0.589 11.015 13.613 1.00 95.12 204 SER A C 1
ATOM 1598 O O . SER A 1 204 ? 0.956 12.192 13.567 1.00 95.12 204 SER A O 1
ATOM 1600 N N . GLY A 1 205 ? 0.943 10.127 12.683 1.00 94.44 205 GLY A N 1
ATOM 1601 C CA . GLY A 1 205 ? 1.868 10.397 11.598 1.00 94.44 205 GLY A CA 1
ATOM 1602 C C . GLY A 1 205 ? 3.289 10.697 12.053 1.00 94.44 205 GLY A C 1
ATOM 1603 O O . GLY A 1 205 ? 3.982 11.449 11.374 1.00 94.44 205 GLY A O 1
ATOM 1604 N N . THR A 1 206 ? 3.694 10.152 13.201 1.00 92.81 206 THR A N 1
ATOM 1605 C CA . THR A 1 206 ? 5.030 10.329 13.794 1.00 92.81 206 THR A CA 1
ATOM 1606 C C . THR A 1 206 ? 5.812 9.021 13.903 1.00 92.81 206 THR A C 1
ATOM 1608 O O . THR A 1 206 ? 6.889 8.996 14.494 1.00 92.81 206 THR A O 1
ATOM 1611 N N . GLN A 1 207 ? 5.270 7.933 13.353 1.00 93.75 207 GLN A N 1
ATOM 1612 C CA . GLN A 1 207 ? 5.821 6.582 13.431 1.00 93.75 207 GLN A CA 1
ATOM 1613 C C . GLN A 1 207 ? 5.986 5.967 12.037 1.00 93.75 207 GLN A C 1
ATOM 1615 O O . GLN A 1 207 ? 5.415 6.442 11.048 1.00 93.75 207 GLN A O 1
ATOM 1620 N N . GLU A 1 208 ? 6.818 4.929 11.966 1.00 93.81 208 GLU A N 1
ATOM 1621 C CA . GLU A 1 208 ? 7.043 4.157 10.746 1.00 93.81 208 GLU A CA 1
ATOM 1622 C C . GLU A 1 208 ? 5.783 3.375 10.390 1.00 93.81 208 GLU A C 1
ATOM 1624 O O . GLU A 1 208 ? 5.122 2.818 11.259 1.00 93.81 208 GLU A O 1
ATOM 1629 N N . LEU A 1 209 ? 5.454 3.322 9.102 1.00 95.62 209 LEU A N 1
ATOM 1630 C CA . LEU A 1 209 ? 4.255 2.625 8.655 1.00 95.62 209 LEU A CA 1
ATOM 1631 C C . LEU A 1 209 ? 4.463 1.111 8.642 1.00 95.62 209 LEU A C 1
ATOM 1633 O O . LEU A 1 209 ? 5.485 0.621 8.161 1.00 95.62 209 LEU A O 1
ATOM 1637 N N . ASN A 1 210 ? 3.453 0.382 9.103 1.00 94.00 210 ASN A N 1
ATOM 1638 C CA . ASN A 1 210 ? 3.367 -1.065 8.956 1.00 94.00 210 ASN A CA 1
ATOM 1639 C C . ASN A 1 210 ? 3.121 -1.461 7.484 1.00 94.00 210 ASN A C 1
ATOM 1641 O O . ASN A 1 210 ? 2.574 -0.679 6.697 1.00 94.00 210 ASN A O 1
ATOM 1645 N N . ILE A 1 211 ? 3.498 -2.688 7.113 1.00 94.81 211 ILE A N 1
ATOM 1646 C CA . ILE A 1 211 ? 3.253 -3.272 5.789 1.00 94.81 211 ILE A CA 1
ATOM 1647 C C . ILE A 1 211 ? 1.778 -3.235 5.401 1.00 94.81 211 ILE A C 1
ATOM 1649 O O . ILE A 1 211 ? 1.478 -2.852 4.270 1.00 94.81 211 ILE A O 1
ATOM 1653 N N . SER A 1 212 ? 0.868 -3.468 6.348 1.00 95.56 212 SER A N 1
ATOM 1654 C CA . SER A 1 212 ? -0.576 -3.439 6.102 1.00 95.56 212 SER A CA 1
ATOM 1655 C C . SER A 1 212 ? -1.047 -2.066 5.611 1.00 95.56 212 SER A C 1
ATOM 1657 O O . SER A 1 212 ? -1.834 -1.979 4.672 1.00 95.56 212 SER A O 1
ATOM 1659 N N . ILE A 1 213 ? -0.488 -0.964 6.129 1.00 97.88 213 ILE A N 1
ATOM 1660 C CA . ILE A 1 213 ? -0.805 0.390 5.639 1.00 97.88 213 ILE A CA 1
ATOM 1661 C C . ILE A 1 213 ? -0.344 0.575 4.185 1.00 97.88 213 ILE A C 1
ATOM 1663 O O . ILE A 1 213 ? -1.056 1.173 3.375 1.00 97.88 213 ILE A O 1
ATOM 1667 N N . ILE A 1 214 ? 0.834 0.054 3.829 1.00 98.38 214 ILE A N 1
ATOM 1668 C CA . ILE A 1 214 ? 1.374 0.147 2.466 1.00 98.38 214 ILE A CA 1
ATOM 1669 C C . ILE A 1 214 ? 0.611 -0.768 1.495 1.00 98.38 214 ILE A C 1
ATOM 1671 O O . ILE A 1 214 ? 0.373 -0.365 0.352 1.00 98.38 214 ILE A O 1
ATOM 1675 N N . GLN A 1 215 ? 0.159 -1.948 1.931 1.00 97.69 215 GLN A N 1
ATOM 1676 C CA . GLN A 1 215 ? -0.729 -2.819 1.151 1.00 97.69 215 GLN A CA 1
ATOM 1677 C C . GLN A 1 215 ? -2.065 -2.126 0.860 1.00 97.69 215 GLN A C 1
ATOM 1679 O O . GLN A 1 215 ? -2.458 -2.012 -0.304 1.00 97.69 215 GLN A O 1
ATOM 1684 N N . LEU A 1 216 ? -2.716 -1.558 1.882 1.00 98.31 216 LEU A N 1
ATOM 1685 C CA . LEU A 1 216 ? -3.964 -0.805 1.714 1.00 98.31 216 LEU A CA 1
ATOM 1686 C C . LEU A 1 216 ? -3.772 0.419 0.814 1.00 98.31 216 LEU A C 1
ATOM 1688 O O . LEU A 1 216 ? -4.592 0.691 -0.064 1.00 98.31 216 LEU A O 1
ATOM 1692 N N . TRP A 1 217 ? -2.655 1.135 0.957 1.00 98.62 217 TRP A N 1
ATOM 1693 C CA . TRP A 1 217 ? -2.331 2.230 0.046 1.00 98.62 217 TRP A CA 1
ATOM 1694 C C . TRP A 1 217 ? -2.165 1.759 -1.399 1.00 98.62 217 TRP A C 1
ATOM 1696 O O . TRP A 1 217 ? -2.583 2.438 -2.336 1.00 98.62 217 TRP A O 1
ATOM 1706 N N . THR A 1 218 ? -1.579 0.583 -1.591 1.00 98.50 218 THR A N 1
ATOM 1707 C CA . THR A 1 218 ? -1.393 -0.024 -2.907 1.00 98.50 218 THR A CA 1
ATOM 1708 C C . THR A 1 218 ? -2.737 -0.368 -3.559 1.00 98.50 218 THR A C 1
ATOM 1710 O O . THR A 1 218 ? -2.953 -0.022 -4.724 1.00 98.50 218 THR A O 1
ATOM 1713 N N . MET A 1 219 ? -3.681 -0.930 -2.797 1.00 97.94 219 MET A N 1
ATOM 1714 C CA . MET A 1 219 ? -5.065 -1.154 -3.244 1.00 97.94 219 MET A CA 1
ATOM 1715 C C . MET A 1 219 ? -5.771 0.159 -3.596 1.00 97.94 219 MET A C 1
ATOM 1717 O O . MET A 1 219 ? -6.347 0.289 -4.680 1.00 97.94 219 MET A O 1
ATOM 1721 N N . TYR A 1 220 ? -5.654 1.178 -2.739 1.00 98.12 220 TYR A N 1
ATOM 1722 C CA . TYR A 1 220 ? -6.192 2.511 -3.011 1.00 98.12 220 TYR A CA 1
ATOM 1723 C C . TYR A 1 220 ? -5.639 3.094 -4.318 1.00 98.12 220 TYR A C 1
ATOM 1725 O O . TYR A 1 220 ? -6.400 3.574 -5.163 1.00 98.12 220 TYR A O 1
ATOM 1733 N N . MET A 1 221 ? -4.322 3.020 -4.521 1.00 97.88 221 MET A N 1
ATOM 1734 C CA . MET A 1 221 ? -3.672 3.531 -5.725 1.00 97.88 221 MET A CA 1
ATOM 1735 C C . MET A 1 221 ? -4.099 2.772 -6.981 1.00 97.88 221 MET A C 1
ATOM 1737 O O . MET A 1 221 ? -4.297 3.410 -8.016 1.00 97.88 221 MET A O 1
ATOM 1741 N N . SER A 1 222 ? -4.333 1.461 -6.898 1.00 97.19 222 SER A N 1
ATOM 1742 C CA . SER A 1 222 ? -4.936 0.705 -7.998 1.00 97.19 222 SER A CA 1
ATOM 1743 C C . SER A 1 222 ? -6.346 1.206 -8.326 1.00 97.19 222 SER A C 1
ATOM 1745 O O . SER A 1 222 ? -6.634 1.539 -9.480 1.00 97.19 222 SER A O 1
ATOM 1747 N N . GLY A 1 223 ? -7.192 1.418 -7.315 1.00 96.00 223 GLY A N 1
ATOM 1748 C CA . GLY A 1 223 ? -8.507 2.035 -7.498 1.00 96.00 223 GLY A CA 1
ATOM 1749 C C . GLY A 1 223 ? -8.434 3.423 -8.153 1.00 96.00 223 GLY A C 1
ATOM 1750 O O . GLY A 1 223 ? -9.230 3.739 -9.040 1.00 96.00 223 GLY A O 1
ATOM 1751 N N . VAL A 1 224 ? -7.444 4.244 -7.785 1.00 94.75 224 VAL A N 1
ATOM 1752 C CA . VAL A 1 224 ? -7.179 5.538 -8.436 1.00 94.75 224 VAL A CA 1
ATOM 1753 C C . VAL A 1 224 ? -6.773 5.350 -9.900 1.00 94.75 224 VAL A C 1
ATOM 1755 O O . VAL A 1 224 ? -7.282 6.072 -10.757 1.00 94.75 224 VAL A O 1
ATOM 1758 N N . THR A 1 225 ? -5.901 4.388 -10.223 1.00 96.06 225 THR A N 1
ATOM 1759 C CA . THR A 1 225 ? -5.520 4.115 -11.621 1.00 96.06 225 THR A CA 1
ATOM 1760 C C . THR A 1 225 ? -6.711 3.675 -12.468 1.00 96.06 225 THR A C 1
ATOM 1762 O O . THR A 1 225 ? -6.865 4.173 -13.584 1.00 96.06 225 THR A O 1
ATOM 1765 N N . ASN A 1 226 ? -7.598 2.840 -11.919 1.00 94.12 226 ASN A N 1
ATOM 1766 C CA . ASN A 1 226 ? -8.814 2.386 -12.594 1.00 94.12 226 ASN A CA 1
ATOM 1767 C C . ASN A 1 226 ? -9.753 3.563 -12.879 1.00 94.12 226 ASN A C 1
ATOM 1769 O O . ASN A 1 226 ? -10.171 3.758 -14.018 1.00 94.12 226 ASN A O 1
ATOM 1773 N N . LYS A 1 227 ? -10.006 4.419 -11.878 1.00 93.75 227 LYS A N 1
ATOM 1774 C CA . LYS A 1 227 ? -10.837 5.627 -12.037 1.00 93.75 227 LYS A CA 1
ATOM 1775 C C . LYS A 1 227 ? -10.279 6.617 -13.062 1.00 93.75 227 LYS A C 1
ATOM 1777 O O . LYS A 1 227 ? -11.043 7.364 -13.662 1.00 93.75 227 LYS A O 1
ATOM 1782 N N . LEU A 1 228 ? -8.961 6.637 -13.260 1.00 94.50 228 LEU A N 1
ATOM 1783 C CA . LEU A 1 228 ? -8.298 7.481 -14.258 1.00 94.50 228 LEU A CA 1
ATOM 1784 C C . LEU A 1 228 ? -8.217 6.835 -15.654 1.00 94.50 228 LEU A C 1
ATOM 1786 O O . LEU A 1 228 ? -7.644 7.454 -16.550 1.00 94.50 228 LEU A O 1
ATOM 1790 N N . GLY A 1 229 ? -8.735 5.615 -15.847 1.00 94.94 229 GLY A N 1
ATOM 1791 C CA . GLY A 1 229 ? -8.630 4.878 -17.113 1.00 94.94 229 GLY A CA 1
ATOM 1792 C C . GLY A 1 229 ? -7.200 4.434 -17.444 1.00 94.94 229 GLY A C 1
ATOM 1793 O O . GLY A 1 229 ? -6.824 4.368 -18.609 1.00 94.94 229 GLY A O 1
ATOM 1794 N N . ARG A 1 230 ? -6.373 4.194 -16.417 1.00 93.38 230 ARG A N 1
ATOM 1795 C CA . ARG A 1 230 ? -4.932 3.886 -16.521 1.00 93.38 230 ARG A CA 1
ATOM 1796 C C . ARG A 1 230 ? -4.584 2.516 -15.937 1.00 93.38 230 ARG A C 1
ATOM 1798 O O . ARG A 1 230 ? -3.439 2.282 -15.554 1.00 93.38 230 ARG A O 1
ATOM 1805 N N . SER A 1 231 ? -5.564 1.621 -15.847 1.00 91.44 231 SER A N 1
ATOM 1806 C CA . SER A 1 231 ? -5.408 0.278 -15.277 1.00 91.44 231 SER A CA 1
ATOM 1807 C C . SER A 1 231 ? -4.329 -0.544 -15.984 1.00 91.44 231 SER A C 1
ATOM 1809 O O . SER A 1 231 ? -3.680 -1.371 -15.351 1.00 91.44 231 SER A O 1
ATOM 1811 N N . ASP A 1 232 ? -4.106 -0.325 -17.280 1.00 92.25 232 ASP A N 1
ATOM 1812 C CA . ASP A 1 232 ? -3.109 -1.062 -18.074 1.00 92.25 232 ASP A CA 1
ATOM 1813 C C . ASP A 1 232 ? -1.698 -0.475 -17.979 1.00 92.25 232 ASP A C 1
ATOM 1815 O O . ASP A 1 232 ? -0.709 -1.160 -18.245 1.00 92.25 232 ASP A O 1
ATOM 1819 N N . ASP A 1 233 ? -1.583 0.785 -17.559 1.00 94.56 233 ASP A N 1
ATOM 1820 C CA . ASP A 1 233 ? -0.293 1.457 -17.441 1.00 94.56 233 ASP A CA 1
ATOM 1821 C C . ASP A 1 233 ? 0.462 1.002 -16.190 1.00 94.56 233 ASP A C 1
ATOM 1823 O O . ASP A 1 233 ? 1.681 0.845 -16.237 1.00 94.56 233 ASP A O 1
ATOM 1827 N N . TYR A 1 234 ? -0.249 0.775 -15.083 1.00 96.50 234 TYR A N 1
ATOM 1828 C CA . TYR A 1 234 ? 0.359 0.591 -13.769 1.00 96.50 234 TYR A CA 1
ATOM 1829 C C . TYR A 1 234 ? -0.006 -0.759 -13.142 1.00 96.50 234 TYR A C 1
ATOM 1831 O O . TYR A 1 234 ? -1.175 -1.081 -12.944 1.00 96.50 234 TYR A O 1
ATOM 1839 N N . GLY A 1 235 ? 1.017 -1.544 -12.817 1.00 96.69 235 GLY A N 1
ATOM 1840 C CA . GLY A 1 235 ? 0.940 -2.765 -12.027 1.00 96.69 235 GLY A CA 1
ATOM 1841 C C . GLY A 1 235 ? 1.466 -2.537 -10.621 1.00 96.69 235 GLY A C 1
ATOM 1842 O O . GLY A 1 235 ? 2.408 -1.773 -10.417 1.00 96.69 235 GLY A O 1
ATOM 1843 N N . PHE A 1 236 ? 0.876 -3.224 -9.654 1.00 98.06 236 PHE A N 1
ATOM 1844 C CA . PHE A 1 236 ? 1.264 -3.124 -8.257 1.00 98.06 236 PHE A CA 1
ATOM 1845 C C . PHE A 1 236 ? 1.670 -4.498 -7.738 1.00 98.06 236 PHE A C 1
ATOM 1847 O O . PHE A 1 236 ? 0.990 -5.488 -8.020 1.00 98.06 236 PHE A O 1
ATOM 1854 N N . ILE A 1 237 ? 2.798 -4.539 -7.033 1.00 97.75 237 ILE A N 1
ATOM 1855 C CA . ILE A 1 237 ? 3.332 -5.735 -6.386 1.00 97.75 237 ILE A CA 1
ATOM 1856 C C . ILE A 1 237 ? 3.070 -5.624 -4.890 1.00 97.75 237 ILE A C 1
ATOM 1858 O O . ILE A 1 237 ? 3.250 -4.555 -4.305 1.00 97.75 237 ILE A O 1
ATOM 1862 N N . ASP A 1 238 ? 2.630 -6.728 -4.299 1.00 97.00 238 ASP A N 1
ATOM 1863 C CA . ASP A 1 238 ? 2.389 -6.818 -2.867 1.00 97.00 238 ASP A CA 1
ATOM 1864 C C . ASP A 1 238 ? 3.725 -6.729 -2.108 1.00 97.00 238 ASP A C 1
ATOM 1866 O O . ASP A 1 238 ? 4.609 -7.552 -2.363 1.00 97.00 238 ASP A O 1
ATOM 1870 N N . PRO A 1 239 ? 3.920 -5.766 -1.187 1.00 96.19 239 PRO A N 1
ATOM 1871 C CA . PRO A 1 239 ? 5.126 -5.730 -0.363 1.00 96.19 239 PRO A CA 1
ATOM 1872 C C . PRO A 1 239 ? 5.334 -7.010 0.466 1.00 96.19 239 PRO A C 1
ATOM 1874 O O . PRO A 1 239 ? 6.481 -7.325 0.780 1.00 96.19 239 PRO A O 1
ATOM 1877 N N . GLN A 1 240 ? 4.274 -7.764 0.793 1.00 92.81 240 GLN A N 1
ATOM 1878 C CA . GLN A 1 240 ? 4.360 -9.010 1.575 1.00 92.81 240 GLN A CA 1
ATOM 1879 C C . GLN A 1 240 ? 5.019 -10.162 0.795 1.00 92.81 240 GLN A C 1
ATOM 1881 O O . GLN A 1 240 ? 5.506 -11.124 1.382 1.00 92.81 240 GLN A O 1
ATOM 1886 N N . ASP A 1 241 ? 5.066 -10.049 -0.530 1.00 92.81 241 ASP A N 1
ATOM 1887 C CA . ASP A 1 241 ? 5.661 -11.041 -1.426 1.00 92.81 241 ASP A CA 1
ATOM 1888 C C . ASP A 1 241 ? 7.145 -10.760 -1.727 1.00 92.81 241 ASP A C 1
ATOM 1890 O O . ASP A 1 241 ? 7.821 -11.591 -2.345 1.00 92.81 241 ASP A O 1
ATOM 1894 N N . ILE A 1 242 ? 7.640 -9.566 -1.376 1.00 94.00 242 ILE A N 1
ATOM 1895 C CA . ILE A 1 242 ? 8.967 -9.096 -1.795 1.00 94.00 242 ILE A CA 1
ATOM 1896 C C . ILE A 1 242 ? 9.826 -8.496 -0.683 1.00 94.00 242 ILE A C 1
ATOM 1898 O O . ILE A 1 242 ? 10.878 -7.951 -1.002 1.00 94.00 242 ILE A O 1
ATOM 1902 N N . HIS A 1 243 ? 9.415 -8.543 0.583 1.00 93.06 243 HIS A N 1
ATOM 1903 C CA . HIS A 1 243 ? 10.171 -7.942 1.686 1.00 93.06 243 HIS A CA 1
ATOM 1904 C C . HIS A 1 243 ? 11.425 -8.749 2.057 1.00 93.06 243 HIS A C 1
ATOM 1906 O O . HIS A 1 243 ? 11.627 -9.879 1.619 1.00 93.06 243 HIS A O 1
ATOM 1912 N N . GLU A 1 244 ? 12.298 -8.156 2.876 1.00 92.00 244 GLU A N 1
ATOM 1913 C CA . GLU A 1 244 ? 13.655 -8.674 3.107 1.00 92.00 244 GLU A CA 1
ATOM 1914 C C . GLU A 1 244 ? 13.753 -10.101 3.667 1.00 92.00 244 GLU A C 1
ATOM 1916 O O . GLU A 1 244 ? 14.792 -10.735 3.499 1.00 92.00 244 GLU A O 1
ATOM 1921 N N . SER A 1 245 ? 12.713 -10.609 4.337 1.00 90.00 245 SER A N 1
ATOM 1922 C CA . SER A 1 245 ? 12.730 -11.973 4.873 1.00 90.00 245 SER A CA 1
ATOM 1923 C C . SER A 1 245 ? 12.255 -13.021 3.871 1.00 90.00 245 SER A C 1
ATOM 1925 O O . SER A 1 245 ? 12.336 -14.209 4.173 1.00 90.00 245 SER A O 1
ATOM 1927 N N . ASN A 1 246 ? 11.735 -12.622 2.706 1.00 91.69 246 ASN A N 1
ATOM 1928 C CA . ASN A 1 246 ? 11.434 -13.575 1.648 1.00 91.69 246 ASN A CA 1
ATOM 1929 C C . ASN A 1 246 ? 12.739 -14.057 1.008 1.00 91.69 246 ASN A C 1
ATOM 1931 O O . ASN A 1 246 ? 13.659 -13.283 0.726 1.00 91.69 246 ASN A O 1
ATOM 1935 N N . ASP A 1 247 ? 12.815 -15.359 0.754 1.00 93.44 247 ASP A N 1
ATOM 1936 C CA . ASP A 1 247 ? 13.953 -15.923 0.048 1.00 93.44 247 ASP A CA 1
ATOM 1937 C C . ASP A 1 247 ? 13.964 -15.514 -1.436 1.00 93.44 247 ASP A C 1
ATOM 1939 O O . ASP A 1 247 ? 13.001 -14.990 -2.003 1.00 93.44 247 ASP A O 1
ATOM 1943 N N . PHE A 1 248 ? 15.113 -15.737 -2.069 1.00 93.69 248 PHE A N 1
ATOM 1944 C CA . PHE A 1 248 ? 15.325 -15.392 -3.469 1.00 93.69 248 PHE A CA 1
ATOM 1945 C C . PHE A 1 248 ? 14.308 -16.058 -4.409 1.00 93.69 248 PHE A C 1
ATOM 1947 O O . PHE A 1 248 ? 13.802 -15.388 -5.312 1.00 93.69 248 PHE A O 1
ATOM 1954 N N . ASP A 1 249 ? 14.017 -17.347 -4.215 1.00 94.00 249 ASP A N 1
ATOM 1955 C CA . ASP A 1 249 ? 13.170 -18.130 -5.119 1.00 94.00 249 ASP A CA 1
ATOM 1956 C C . ASP A 1 249 ? 11.714 -17.668 -5.036 1.00 94.00 249 ASP A C 1
ATOM 1958 O O . ASP A 1 249 ? 11.043 -17.538 -6.064 1.00 94.00 249 ASP A O 1
ATOM 1962 N N . HIS A 1 250 ? 11.247 -17.335 -3.830 1.00 93.75 250 HIS A N 1
ATOM 1963 C CA . HIS A 1 250 ? 9.939 -16.745 -3.599 1.00 93.75 250 HIS A CA 1
ATOM 1964 C C . HIS A 1 250 ? 9.803 -15.431 -4.364 1.00 93.75 250 HIS A C 1
ATOM 1966 O O . HIS A 1 250 ? 8.945 -15.321 -5.241 1.00 93.75 250 HIS A O 1
ATOM 1972 N N . ILE A 1 251 ? 10.690 -14.463 -4.104 1.00 95.50 251 ILE A N 1
ATOM 1973 C CA . ILE A 1 251 ? 10.659 -13.155 -4.773 1.00 95.50 251 ILE A CA 1
ATOM 1974 C C . ILE A 1 251 ? 10.713 -13.348 -6.293 1.00 95.50 251 ILE A C 1
ATOM 1976 O O . ILE A 1 251 ? 9.916 -12.771 -7.034 1.00 95.50 251 ILE A O 1
ATOM 1980 N N . ASN A 1 252 ? 11.621 -14.197 -6.777 1.00 95.69 252 ASN A N 1
ATOM 1981 C CA . ASN A 1 252 ? 11.788 -14.461 -8.200 1.00 95.69 252 ASN A CA 1
ATOM 1982 C C . ASN A 1 252 ? 10.500 -15.002 -8.845 1.00 95.69 252 ASN A C 1
ATOM 1984 O O . ASN A 1 252 ? 10.060 -14.473 -9.870 1.00 95.69 252 ASN A O 1
ATOM 1988 N N . MET A 1 253 ? 9.856 -15.991 -8.222 1.00 94.19 253 MET A N 1
ATOM 1989 C CA . MET A 1 253 ? 8.596 -16.578 -8.685 1.00 94.19 253 MET A CA 1
ATOM 1990 C C . MET A 1 253 ? 7.469 -15.539 -8.748 1.00 94.19 253 MET A C 1
ATOM 1992 O O . MET A 1 253 ? 6.750 -15.462 -9.752 1.00 94.19 253 MET A O 1
ATOM 1996 N N . ARG A 1 254 ? 7.338 -14.704 -7.708 1.00 94.31 254 ARG A N 1
ATOM 1997 C CA . ARG A 1 254 ? 6.331 -13.634 -7.654 1.00 94.31 254 ARG A CA 1
ATOM 1998 C C . ARG A 1 254 ? 6.529 -12.614 -8.763 1.00 94.31 254 ARG A C 1
ATOM 2000 O O . ARG A 1 254 ? 5.560 -12.224 -9.419 1.00 94.31 254 ARG A O 1
ATOM 2007 N N . MET A 1 255 ? 7.776 -12.237 -9.033 1.00 95.69 255 MET A N 1
ATOM 2008 C CA . MET A 1 255 ? 8.106 -11.314 -10.115 1.00 95.69 255 MET A CA 1
ATOM 2009 C C . MET A 1 255 ? 7.821 -11.910 -11.496 1.00 95.69 255 MET A C 1
ATOM 2011 O O . MET A 1 255 ? 7.223 -11.232 -12.334 1.00 95.69 255 MET A O 1
ATOM 2015 N N . ILE A 1 256 ? 8.164 -13.185 -11.725 1.00 94.12 256 ILE A N 1
ATOM 2016 C CA . ILE A 1 256 ? 7.863 -13.872 -12.990 1.00 94.12 256 ILE A CA 1
ATOM 2017 C C . ILE A 1 256 ? 6.361 -13.853 -13.268 1.00 94.12 256 ILE A C 1
ATOM 2019 O O . ILE A 1 256 ? 5.953 -13.459 -14.360 1.00 94.12 256 ILE A O 1
ATOM 2023 N N . SER A 1 257 ? 5.543 -14.251 -12.288 1.00 93.25 257 SER A N 1
ATOM 2024 C CA . SER A 1 257 ? 4.082 -14.251 -12.423 1.00 93.25 257 SER A CA 1
ATOM 2025 C C . SER A 1 257 ? 3.555 -12.852 -12.756 1.00 93.25 257 SER A C 1
ATOM 2027 O O . SER A 1 257 ? 2.792 -12.661 -13.705 1.00 93.25 257 SER A O 1
ATOM 2029 N N . ASN A 1 258 ? 4.044 -11.836 -12.042 1.00 93.38 258 ASN A N 1
ATOM 2030 C CA . ASN A 1 258 ? 3.585 -10.466 -12.217 1.00 93.38 258 ASN A CA 1
ATOM 2031 C C . ASN A 1 258 ? 3.944 -9.852 -13.573 1.00 93.38 258 ASN A C 1
ATOM 2033 O O . ASN A 1 258 ? 3.126 -9.124 -14.143 1.00 93.38 258 ASN A O 1
ATOM 2037 N N . PHE A 1 259 ? 5.116 -10.150 -14.135 1.00 92.38 259 PHE A N 1
ATOM 2038 C CA . PHE A 1 259 ? 5.508 -9.629 -15.451 1.00 92.38 259 PHE A CA 1
ATOM 2039 C C . PHE A 1 259 ? 4.620 -10.132 -16.593 1.00 92.38 259 PHE A C 1
ATOM 2041 O O . PHE A 1 259 ? 4.451 -9.436 -17.594 1.00 92.38 259 PHE A O 1
ATOM 2048 N N . ARG A 1 260 ? 3.956 -11.280 -16.419 1.00 90.12 260 ARG A N 1
ATOM 2049 C CA . ARG A 1 260 ? 2.993 -11.816 -17.395 1.00 90.12 260 ARG A CA 1
ATOM 2050 C C . ARG A 1 260 ? 1.691 -11.017 -17.451 1.00 90.12 260 ARG A C 1
ATOM 2052 O O . ARG A 1 260 ? 0.964 -11.108 -18.435 1.00 90.12 260 ARG A O 1
ATOM 2059 N N . ARG A 1 261 ? 1.424 -10.177 -16.443 1.00 91.31 261 ARG A N 1
ATOM 2060 C CA . ARG A 1 261 ? 0.280 -9.245 -16.423 1.00 91.31 261 ARG A CA 1
ATOM 2061 C C . ARG A 1 261 ? 0.410 -8.121 -17.457 1.00 91.31 261 ARG A C 1
ATOM 2063 O O . ARG A 1 261 ? -0.556 -7.396 -17.667 1.00 91.31 261 ARG A O 1
ATOM 2070 N N . GLY A 1 262 ? 1.587 -7.945 -18.068 1.00 90.94 262 GLY A N 1
ATOM 2071 C CA . GLY A 1 262 ? 1.788 -7.033 -19.197 1.00 90.94 262 GLY A CA 1
ATOM 2072 C C . GLY A 1 262 ? 1.593 -5.550 -18.874 1.00 90.94 262 GLY A C 1
ATOM 2073 O O . GLY A 1 262 ? 1.277 -4.773 -19.773 1.00 90.94 262 GLY A O 1
ATOM 2074 N N . LYS A 1 263 ? 1.756 -5.142 -17.609 1.00 94.88 263 LYS A N 1
ATOM 2075 C CA . LYS A 1 263 ? 1.650 -3.731 -17.213 1.00 94.88 263 LYS A CA 1
ATOM 2076 C C . LYS A 1 263 ? 2.875 -2.965 -17.705 1.00 94.88 263 LYS A C 1
ATOM 2078 O O . LYS A 1 263 ? 3.981 -3.505 -17.726 1.00 94.88 263 LYS A O 1
ATOM 2083 N N . LYS A 1 264 ? 2.695 -1.698 -18.087 1.00 95.44 264 LYS A N 1
ATOM 2084 C CA . LYS A 1 264 ? 3.813 -0.880 -18.597 1.00 95.44 264 LYS A CA 1
ATOM 2085 C C . LYS A 1 264 ? 4.818 -0.558 -17.494 1.00 95.44 264 LYS A C 1
ATOM 2087 O O . LYS A 1 264 ? 6.022 -0.640 -17.710 1.00 95.44 264 LYS A O 1
ATOM 2092 N N . ILE A 1 265 ? 4.325 -0.192 -16.314 1.00 97.56 265 ILE A N 1
ATOM 2093 C CA . ILE A 1 265 ? 5.132 0.223 -15.167 1.00 97.56 265 ILE A CA 1
ATOM 2094 C C . ILE A 1 265 ? 4.671 -0.539 -13.931 1.00 97.56 265 ILE A C 1
ATOM 2096 O O . ILE A 1 265 ? 3.488 -0.541 -13.613 1.00 97.56 265 ILE A O 1
ATOM 2100 N N . TYR A 1 266 ? 5.608 -1.136 -13.205 1.00 98.19 266 TYR A N 1
ATOM 2101 C CA . TYR A 1 266 ? 5.357 -1.829 -11.947 1.00 98.19 266 TYR A CA 1
ATOM 2102 C C . TYR A 1 266 ? 5.846 -1.000 -10.758 1.00 98.19 266 TYR A C 1
ATOM 2104 O O . TYR A 1 266 ? 6.968 -0.488 -10.784 1.00 98.19 266 TYR A O 1
ATOM 2112 N N . PHE A 1 267 ? 5.015 -0.899 -9.720 1.00 98.69 267 PHE A N 1
ATOM 2113 C CA . PHE A 1 267 ? 5.358 -0.359 -8.405 1.00 98.69 267 PHE A CA 1
ATOM 2114 C C . PHE A 1 267 ? 5.630 -1.494 -7.423 1.00 98.69 267 PHE A C 1
ATOM 2116 O O . PHE A 1 267 ? 4.785 -2.369 -7.234 1.00 98.69 267 PHE A O 1
ATOM 2123 N N . LEU A 1 268 ? 6.803 -1.450 -6.801 1.00 98.56 268 LEU A N 1
ATOM 2124 C CA . LEU A 1 268 ? 7.293 -2.420 -5.829 1.00 98.56 268 LEU A CA 1
ATOM 2125 C C . LEU A 1 268 ? 7.676 -1.676 -4.541 1.00 98.56 268 LEU A C 1
ATOM 2127 O O . LEU A 1 268 ? 8.835 -1.266 -4.392 1.00 98.56 268 LEU A O 1
ATOM 2131 N N . PRO A 1 269 ? 6.720 -1.424 -3.633 1.00 98.50 269 PRO A N 1
ATOM 2132 C CA . PRO A 1 269 ? 7.037 -0.990 -2.280 1.00 98.50 269 PRO A CA 1
ATOM 2133 C C . PRO A 1 269 ? 7.841 -2.091 -1.587 1.00 98.50 269 PRO A C 1
ATOM 2135 O O . PRO A 1 269 ? 7.430 -3.245 -1.571 1.00 98.50 269 PRO A O 1
ATOM 2138 N N . TYR A 1 270 ? 8.994 -1.745 -1.034 1.00 98.12 270 TYR A N 1
ATOM 2139 C CA . TYR A 1 270 ? 9.918 -2.704 -0.444 1.00 98.12 270 TYR A CA 1
ATOM 2140 C C . TYR A 1 270 ? 10.348 -2.221 0.936 1.00 98.12 270 TYR A C 1
ATOM 2142 O O . TYR A 1 270 ? 10.668 -1.042 1.100 1.00 98.12 270 TYR A O 1
ATOM 2150 N N . ILE A 1 271 ? 10.385 -3.128 1.909 1.00 95.75 271 ILE A N 1
ATOM 2151 C CA . ILE A 1 271 ? 10.867 -2.842 3.260 1.00 95.75 271 ILE A CA 1
ATOM 2152 C C . ILE A 1 271 ? 12.093 -3.692 3.587 1.00 95.75 271 ILE A C 1
ATOM 2154 O O . ILE A 1 271 ? 12.111 -4.903 3.361 1.00 95.75 271 ILE A O 1
ATOM 2158 N N . SER A 1 272 ? 13.117 -3.037 4.139 1.00 92.81 272 SER A N 1
ATOM 2159 C CA . SER A 1 272 ? 14.276 -3.699 4.741 1.00 92.81 272 SER A CA 1
ATOM 2160 C C . SER A 1 272 ? 14.792 -2.929 5.947 1.00 92.81 272 SER A C 1
ATOM 2162 O O . SER A 1 272 ? 14.956 -1.708 5.878 1.00 92.81 272 SER A O 1
ATOM 2164 N N . GLY A 1 273 ? 15.028 -3.623 7.062 1.00 88.81 273 GLY A N 1
ATOM 2165 C CA . GLY A 1 273 ? 15.531 -3.037 8.300 1.00 88.81 273 GLY A CA 1
ATOM 2166 C C . GLY A 1 273 ? 14.696 -1.841 8.751 1.00 88.81 273 GLY A C 1
ATOM 2167 O O . GLY A 1 273 ? 15.258 -0.792 9.069 1.00 88.81 273 GLY A O 1
ATOM 2168 N N . ARG A 1 274 ? 13.361 -1.982 8.688 1.00 89.75 274 ARG A N 1
ATOM 2169 C CA . ARG A 1 274 ? 12.351 -0.947 8.990 1.00 89.75 274 ARG A CA 1
ATOM 2170 C C . ARG A 1 274 ? 12.349 0.287 8.074 1.00 89.75 274 ARG A C 1
ATOM 2172 O O . ARG A 1 274 ? 11.680 1.277 8.350 1.00 89.75 274 ARG A O 1
ATOM 2179 N N . HIS A 1 275 ? 13.062 0.241 6.953 1.00 95.62 275 HIS A N 1
ATOM 2180 C CA . HIS A 1 275 ? 13.122 1.341 6.000 1.00 95.62 275 HIS A CA 1
ATOM 2181 C C . HIS A 1 275 ? 12.336 1.021 4.726 1.00 95.62 275 HIS A C 1
ATOM 2183 O O . HIS A 1 275 ? 12.705 0.123 3.969 1.00 95.62 275 HIS A O 1
ATOM 2189 N N . TRP A 1 276 ? 11.279 1.794 4.472 1.00 98.12 276 TRP A N 1
ATOM 2190 C CA . TRP A 1 276 ? 10.502 1.720 3.238 1.00 98.12 276 TRP A CA 1
ATOM 2191 C C . TRP A 1 276 ? 11.204 2.395 2.065 1.00 98.12 276 TRP A C 1
ATOM 2193 O O . TRP A 1 276 ? 11.718 3.513 2.152 1.00 98.12 276 TRP A O 1
ATOM 2203 N N . GLN A 1 277 ? 11.181 1.708 0.935 1.00 98.12 277 GLN A N 1
ATOM 2204 C CA . GLN A 1 277 ? 11.772 2.108 -0.331 1.00 98.12 277 GLN A CA 1
ATOM 2205 C C . GLN A 1 277 ? 10.788 1.764 -1.451 1.00 98.12 277 GLN A C 1
ATOM 2207 O O . GLN A 1 277 ? 9.858 0.979 -1.265 1.00 98.12 277 GLN A O 1
ATOM 2212 N N . LEU A 1 278 ? 10.970 2.367 -2.623 1.00 98.75 278 LEU A N 1
ATOM 2213 C CA . LEU A 1 278 ? 10.107 2.102 -3.768 1.00 98.75 278 LEU A CA 1
ATOM 2214 C C . LEU A 1 278 ? 10.947 1.808 -5.001 1.00 98.75 278 LEU A C 1
ATOM 2216 O O . LEU A 1 278 ? 11.757 2.630 -5.432 1.00 98.75 278 LEU A O 1
ATOM 2220 N N . LEU A 1 279 ? 10.697 0.657 -5.611 1.00 98.62 279 LEU A N 1
ATOM 2221 C CA . LEU A 1 279 ? 11.167 0.357 -6.950 1.00 98.62 279 LEU A CA 1
ATOM 2222 C C . LEU A 1 279 ? 10.045 0.609 -7.957 1.00 98.62 279 LEU A C 1
ATOM 2224 O O . LEU A 1 279 ? 8.935 0.102 -7.822 1.00 98.62 279 LEU A O 1
ATOM 2228 N N . VAL A 1 280 ? 10.348 1.408 -8.978 1.00 98.44 280 VAL A N 1
ATOM 2229 C CA . VAL A 1 280 ? 9.472 1.641 -10.131 1.00 98.44 280 VAL A CA 1
ATOM 2230 C C . VAL A 1 280 ? 10.178 1.132 -11.374 1.00 98.44 280 VAL A C 1
ATOM 2232 O O . VAL A 1 280 ? 11.258 1.617 -11.707 1.00 98.44 280 VAL A O 1
ATOM 2235 N N . MET A 1 281 ? 9.599 0.168 -12.081 1.00 97.25 281 MET A N 1
ATOM 2236 C CA . MET A 1 281 ? 10.280 -0.472 -13.210 1.00 97.25 281 MET A CA 1
ATOM 2237 C C . MET A 1 281 ? 9.384 -0.666 -14.428 1.00 97.25 281 MET A C 1
ATOM 2239 O O . MET A 1 281 ? 8.181 -0.857 -14.293 1.00 97.25 281 MET A O 1
ATOM 2243 N N . SER A 1 282 ? 9.988 -0.655 -15.615 1.00 95.56 282 SER A N 1
ATOM 2244 C CA . SER A 1 282 ? 9.358 -1.066 -16.873 1.00 95.56 282 SER A CA 1
ATOM 2245 C C . SER A 1 282 ? 10.205 -2.172 -17.485 1.00 95.56 282 SER A C 1
ATOM 2247 O O . SER A 1 282 ? 11.374 -1.961 -17.823 1.00 95.56 282 SER A O 1
ATOM 2249 N N . VAL A 1 283 ? 9.617 -3.364 -17.618 1.00 92.50 283 VAL A N 1
ATOM 2250 C CA . VAL A 1 283 ? 10.268 -4.500 -18.291 1.00 92.50 283 VAL A CA 1
ATOM 2251 C C . VAL A 1 283 ? 10.401 -4.212 -19.786 1.00 92.50 283 VAL A C 1
ATOM 2253 O O . VAL A 1 283 ? 11.433 -4.509 -20.383 1.00 92.50 283 VAL A O 1
ATOM 2256 N N . GLN A 1 284 ? 9.382 -3.583 -20.380 1.00 89.50 284 GLN A N 1
ATOM 2257 C CA . GLN A 1 284 ? 9.355 -3.241 -21.801 1.00 89.50 284 GLN A CA 1
ATOM 2258 C C . GLN A 1 284 ? 10.408 -2.183 -22.159 1.00 89.50 284 GLN A C 1
ATOM 2260 O O . GLN A 1 284 ? 11.132 -2.346 -23.141 1.00 89.50 284 GLN A O 1
ATOM 2265 N N . ASP A 1 285 ? 10.526 -1.133 -21.344 1.00 92.44 285 ASP A N 1
ATOM 2266 C CA . ASP A 1 285 ? 11.467 -0.028 -21.573 1.00 92.44 285 ASP A CA 1
ATOM 2267 C C . ASP A 1 285 ? 12.837 -0.264 -20.914 1.00 92.44 285 ASP A C 1
ATOM 2269 O O . ASP A 1 285 ? 13.733 0.577 -21.006 1.00 92.44 285 ASP A O 1
ATOM 2273 N N . ASN A 1 286 ? 13.022 -1.427 -20.280 1.00 92.81 286 ASN A N 1
ATOM 2274 C CA . ASN A 1 286 ? 14.285 -1.913 -19.731 1.00 92.81 286 ASN A CA 1
ATOM 2275 C C . ASN A 1 286 ? 14.922 -0.978 -18.681 1.00 92.81 286 ASN A C 1
ATOM 2277 O O . ASN A 1 286 ? 16.135 -0.744 -18.702 1.00 92.81 286 ASN A O 1
ATOM 2281 N N . TYR A 1 287 ? 14.129 -0.475 -17.730 1.00 95.69 287 TYR A N 1
ATOM 2282 C CA . TYR A 1 287 ? 14.633 0.334 -16.614 1.00 95.69 287 TYR A CA 1
ATOM 2283 C C . TYR A 1 287 ? 14.053 -0.075 -15.255 1.00 95.69 287 TYR A C 1
ATOM 2285 O O . TYR A 1 287 ? 12.912 -0.524 -15.153 1.00 95.69 287 TYR A O 1
ATOM 2293 N N . ALA A 1 288 ? 14.837 0.159 -14.203 1.00 97.56 288 ALA A N 1
ATOM 2294 C CA . ALA A 1 288 ? 14.497 -0.036 -12.798 1.00 97.56 288 ALA A CA 1
ATOM 2295 C C . ALA A 1 288 ? 14.943 1.197 -11.992 1.00 97.56 288 ALA A C 1
ATOM 2297 O O . ALA A 1 288 ? 16.136 1.441 -11.822 1.00 97.56 288 ALA A O 1
ATOM 2298 N N . LEU A 1 289 ? 13.991 1.998 -11.519 1.00 97.88 289 LEU A N 1
ATOM 2299 C CA . LEU A 1 289 ? 14.224 3.232 -10.769 1.00 97.88 289 LEU A CA 1
ATOM 2300 C C . LEU A 1 289 ? 14.106 2.956 -9.275 1.00 97.88 289 LEU A C 1
ATOM 2302 O O . LEU A 1 289 ? 13.038 2.583 -8.793 1.00 97.88 289 LEU A O 1
ATOM 2306 N N . TRP A 1 290 ? 15.185 3.188 -8.541 1.00 98.06 290 TRP A N 1
ATOM 2307 C CA . TRP A 1 290 ? 15.215 3.026 -7.097 1.00 98.06 290 TRP A CA 1
ATOM 2308 C C . TRP A 1 290 ? 14.995 4.369 -6.401 1.00 98.06 290 TRP A C 1
ATOM 2310 O O . TRP A 1 290 ? 15.838 5.270 -6.483 1.00 98.06 290 TRP A O 1
ATOM 2320 N N . PHE A 1 291 ? 13.860 4.492 -5.717 1.00 98.31 291 PHE A N 1
ATOM 2321 C CA . PHE A 1 291 ? 13.509 5.623 -4.870 1.00 98.31 291 PHE A CA 1
ATOM 2322 C C . PHE A 1 291 ? 13.792 5.268 -3.410 1.00 98.31 291 PHE A C 1
ATOM 2324 O O . PHE A 1 291 ? 13.259 4.301 -2.864 1.00 98.31 291 PHE A O 1
ATOM 2331 N N . CYS A 1 292 ? 14.626 6.076 -2.762 1.00 97.94 292 CYS A N 1
ATOM 2332 C CA . CYS A 1 292 ? 14.969 5.900 -1.359 1.00 97.94 292 CYS A CA 1
ATOM 2333 C C . CYS A 1 292 ? 15.195 7.266 -0.716 1.00 97.94 292 CYS A C 1
ATOM 2335 O O . CYS A 1 292 ? 16.069 8.023 -1.140 1.00 97.94 292 CYS A O 1
ATOM 2337 N N . SER A 1 293 ? 14.435 7.571 0.333 1.00 97.75 293 SER A N 1
ATOM 2338 C CA . SER A 1 293 ? 14.468 8.864 1.029 1.00 97.75 293 SER A CA 1
ATOM 2339 C C . SER A 1 293 ? 15.746 9.061 1.848 1.00 97.75 293 SER A C 1
ATOM 2341 O O . SER A 1 293 ? 16.068 10.185 2.226 1.00 97.75 293 SER A O 1
ATOM 2343 N N . LEU A 1 294 ? 16.499 7.985 2.090 1.00 96.69 294 LEU A N 1
ATOM 2344 C CA . LEU A 1 294 ? 17.830 8.001 2.701 1.00 96.69 294 LEU A CA 1
ATOM 2345 C C . LEU A 1 294 ? 18.966 7.844 1.677 1.00 96.69 294 LEU A C 1
ATOM 2347 O O . LEU A 1 294 ? 20.133 7.805 2.064 1.00 96.69 294 LEU A O 1
ATOM 2351 N N . HIS A 1 295 ? 18.644 7.746 0.382 1.00 96.06 295 HIS A N 1
ATOM 2352 C CA . HIS A 1 295 ? 19.595 7.509 -0.716 1.00 96.06 295 HIS A CA 1
ATOM 2353 C C . HIS A 1 295 ? 20.461 6.247 -0.543 1.00 96.06 295 HIS A C 1
ATOM 2355 O O . HIS A 1 295 ? 21.582 6.183 -1.048 1.00 96.06 295 HIS A O 1
ATOM 2361 N N . ARG A 1 296 ? 19.940 5.227 0.150 1.00 95.06 296 ARG A N 1
ATOM 2362 C CA . ARG A 1 296 ? 20.560 3.898 0.237 1.00 95.06 296 ARG A CA 1
ATOM 2363 C C . ARG A 1 296 ? 20.394 3.145 -1.094 1.00 95.06 296 ARG A C 1
ATOM 2365 O O . ARG A 1 296 ? 19.347 3.279 -1.736 1.00 95.06 296 ARG A O 1
ATOM 2372 N N . PRO A 1 297 ? 21.394 2.355 -1.520 1.00 95.62 297 PRO A N 1
ATOM 2373 C CA . PRO A 1 297 ? 21.285 1.536 -2.726 1.00 95.62 297 PRO A CA 1
ATOM 2374 C C . PRO A 1 297 ? 20.238 0.417 -2.563 1.00 95.62 297 PRO A C 1
ATOM 2376 O O . PRO A 1 297 ? 19.887 0.077 -1.429 1.00 95.62 297 PRO A O 1
ATOM 2379 N N . PRO A 1 298 ? 19.747 -0.170 -3.671 1.00 95.06 298 PRO A N 1
ATOM 2380 C CA . PRO A 1 298 ? 18.883 -1.345 -3.606 1.00 95.06 298 PRO A CA 1
ATOM 2381 C C . PRO A 1 298 ? 19.616 -2.545 -2.990 1.00 95.06 298 PRO A C 1
ATOM 2383 O O . PRO A 1 298 ? 20.794 -2.751 -3.307 1.00 95.06 298 PRO A O 1
ATOM 2386 N N . PRO A 1 299 ? 18.943 -3.369 -2.164 1.00 94.50 299 PRO A N 1
ATOM 2387 C CA . PRO A 1 299 ? 19.519 -4.609 -1.657 1.00 94.50 299 PRO A CA 1
ATOM 2388 C C . PRO A 1 299 ? 19.918 -5.562 -2.784 1.00 94.50 299 PRO A C 1
ATOM 2390 O O . PRO A 1 299 ? 19.188 -5.744 -3.762 1.00 94.50 299 PRO A O 1
ATOM 2393 N N . THR A 1 300 ? 21.078 -6.202 -2.632 1.00 94.56 300 THR A N 1
ATOM 2394 C CA . THR A 1 300 ? 21.651 -7.088 -3.655 1.00 94.56 300 THR A CA 1
ATOM 2395 C C . THR A 1 300 ? 20.736 -8.267 -3.982 1.00 94.56 300 THR A C 1
ATOM 2397 O O . THR A 1 300 ? 20.559 -8.571 -5.158 1.00 94.56 300 THR A O 1
ATOM 2400 N N . GLN A 1 301 ? 20.127 -8.892 -2.970 1.00 92.69 301 GLN A N 1
ATOM 2401 C CA . GLN A 1 301 ? 19.253 -10.055 -3.147 1.00 92.69 301 GLN A CA 1
ATOM 2402 C C . GLN A 1 301 ? 17.992 -9.710 -3.949 1.00 92.69 301 GLN A C 1
ATOM 2404 O O . GLN A 1 301 ? 17.709 -10.375 -4.943 1.00 92.69 301 GLN A O 1
ATOM 2409 N N . LEU A 1 302 ? 17.294 -8.623 -3.592 1.00 95.19 302 LEU A N 1
ATOM 2410 C CA . LEU A 1 302 ? 16.143 -8.120 -4.352 1.00 95.19 302 LEU A CA 1
ATOM 2411 C C . LEU A 1 302 ? 16.533 -7.831 -5.806 1.00 95.19 302 LEU A C 1
ATOM 2413 O O . LEU A 1 302 ? 15.864 -8.263 -6.743 1.00 95.19 302 LEU A O 1
ATOM 2417 N N . ARG A 1 303 ? 17.654 -7.127 -6.001 1.00 96.00 303 ARG A N 1
ATOM 2418 C CA . ARG A 1 303 ? 18.158 -6.797 -7.335 1.00 96.00 303 ARG A CA 1
ATOM 2419 C C . ARG A 1 303 ? 18.439 -8.045 -8.172 1.00 96.00 303 ARG A C 1
ATOM 2421 O O . ARG A 1 303 ? 18.051 -8.083 -9.335 1.00 96.00 303 ARG A O 1
ATOM 2428 N N . GLN A 1 304 ? 19.081 -9.056 -7.592 1.00 95.50 304 GLN A N 1
ATOM 2429 C CA . GLN A 1 304 ? 19.352 -10.325 -8.268 1.00 95.50 304 GLN A CA 1
ATOM 2430 C C . GLN A 1 304 ? 18.057 -11.071 -8.611 1.00 95.50 304 GLN A C 1
ATOM 2432 O O . GLN A 1 304 ? 17.914 -11.533 -9.740 1.00 95.50 304 GLN A O 1
ATOM 2437 N N . ALA A 1 305 ? 17.097 -11.148 -7.684 1.00 96.25 305 ALA A N 1
ATOM 2438 C CA . ALA A 1 305 ? 15.817 -11.817 -7.922 1.00 96.25 305 ALA A CA 1
ATOM 2439 C C . ALA A 1 305 ? 15.048 -11.170 -9.086 1.00 96.25 305 ALA A C 1
ATOM 2441 O O . ALA A 1 305 ? 14.498 -11.865 -9.946 1.00 96.25 305 ALA A O 1
ATOM 2442 N N . ILE A 1 306 ? 15.076 -9.838 -9.174 1.00 95.44 306 ILE A N 1
ATOM 2443 C CA . ILE A 1 306 ? 14.465 -9.081 -10.272 1.00 95.44 306 ILE A CA 1
ATOM 2444 C C . ILE A 1 306 ? 15.226 -9.287 -11.586 1.00 95.44 306 ILE A C 1
ATOM 2446 O O . ILE A 1 306 ? 14.611 -9.615 -12.599 1.00 95.44 306 ILE A O 1
ATOM 2450 N N . ASP A 1 307 ? 16.556 -9.174 -11.580 1.00 95.44 307 ASP A N 1
ATOM 2451 C CA . ASP A 1 307 ? 17.374 -9.389 -12.780 1.00 95.44 307 ASP A CA 1
ATOM 2452 C C . ASP A 1 307 ? 17.167 -10.804 -13.362 1.00 95.44 307 ASP A C 1
ATOM 2454 O O . ASP A 1 307 ? 17.102 -10.966 -14.582 1.00 95.44 307 ASP A O 1
ATOM 2458 N N . CYS A 1 308 ? 17.010 -11.823 -12.509 1.00 95.06 308 CYS A N 1
ATOM 2459 C CA . CYS A 1 308 ? 16.766 -13.208 -12.920 1.00 95.06 308 CYS A CA 1
ATOM 2460 C C . CYS A 1 308 ? 15.321 -13.475 -13.376 1.00 95.06 308 CYS A C 1
ATOM 2462 O O . CYS A 1 308 ? 15.100 -14.319 -14.245 1.00 95.06 308 CYS A O 1
ATOM 2464 N N . SER A 1 309 ? 14.325 -12.777 -12.822 1.00 94.94 309 SER A N 1
ATOM 2465 C CA . SER A 1 309 ? 12.907 -13.018 -13.146 1.00 94.94 309 SER A CA 1
ATOM 2466 C C . SER A 1 309 ? 12.515 -12.519 -14.538 1.00 94.94 309 SER A C 1
ATOM 2468 O O . SER A 1 309 ? 11.636 -13.098 -15.175 1.00 94.94 309 SER A O 1
ATOM 2470 N N . ILE A 1 310 ? 13.195 -11.497 -15.067 1.00 93.19 310 ILE A N 1
ATOM 2471 C CA . ILE A 1 310 ? 12.927 -10.954 -16.408 1.00 93.19 310 ILE A CA 1
ATOM 2472 C C . ILE A 1 310 ? 13.135 -12.013 -17.509 1.00 93.19 310 ILE A C 1
ATOM 2474 O O . ILE A 1 310 ? 12.159 -12.338 -18.193 1.00 93.19 310 ILE A O 1
ATOM 2478 N N . PRO A 1 311 ? 14.333 -12.604 -17.701 1.00 92.69 311 PRO A N 1
ATOM 2479 C CA . PRO A 1 311 ? 14.527 -13.629 -18.726 1.00 92.69 311 PRO A CA 1
ATOM 2480 C C . PRO A 1 311 ? 13.686 -14.883 -18.459 1.00 92.69 311 PRO A C 1
ATOM 2482 O O . PRO A 1 311 ? 13.152 -15.456 -19.407 1.00 92.69 311 PRO A O 1
ATOM 2485 N N . ALA A 1 312 ? 13.491 -15.274 -17.195 1.00 92.12 312 ALA A N 1
ATOM 2486 C CA . ALA A 1 312 ? 12.640 -16.410 -16.845 1.00 92.12 312 ALA A CA 1
ATOM 2487 C C . ALA A 1 312 ? 11.176 -16.194 -17.278 1.00 92.12 312 ALA A C 1
ATOM 2489 O O . ALA A 1 312 ? 10.574 -17.082 -17.882 1.00 92.12 312 ALA A O 1
ATOM 2490 N N . SER A 1 313 ? 10.626 -14.991 -17.075 1.00 91.44 313 SER A N 1
ATOM 2491 C CA . SER A 1 313 ? 9.280 -14.641 -17.553 1.00 91.44 313 SER A CA 1
ATOM 2492 C C . SER A 1 313 ? 9.170 -14.674 -19.080 1.00 91.44 313 SER A C 1
ATOM 2494 O O . SER A 1 313 ? 8.178 -15.158 -19.620 1.00 91.44 313 SER A O 1
ATOM 2496 N N . MET A 1 314 ? 10.214 -14.238 -19.797 1.00 89.62 314 MET A N 1
ATOM 2497 C CA . MET A 1 314 ? 10.266 -14.340 -21.257 1.00 89.62 314 MET A CA 1
ATOM 2498 C C . MET A 1 314 ? 10.249 -15.798 -21.720 1.00 89.62 314 MET A C 1
ATOM 2500 O O . MET A 1 314 ? 9.496 -16.117 -22.636 1.00 89.62 314 MET A O 1
ATOM 2504 N N . MET A 1 315 ? 11.021 -16.680 -21.074 1.00 89.25 315 MET A N 1
ATOM 2505 C CA . MET A 1 315 ? 11.038 -18.112 -21.397 1.00 89.25 315 MET A CA 1
ATOM 2506 C C . MET A 1 315 ? 9.675 -18.767 -21.172 1.00 89.25 315 MET A C 1
ATOM 2508 O O . MET A 1 315 ? 9.222 -19.519 -22.033 1.00 89.25 315 MET A O 1
ATOM 2512 N N . MET A 1 316 ? 9.001 -18.460 -20.058 1.00 86.88 316 MET A N 1
ATOM 2513 C CA . MET A 1 316 ? 7.666 -19.000 -19.768 1.00 86.88 316 MET A CA 1
ATOM 2514 C C . MET A 1 316 ? 6.598 -18.532 -20.764 1.00 86.88 316 MET A C 1
ATOM 2516 O O . MET A 1 316 ? 5.652 -19.266 -21.032 1.00 86.88 316 MET A O 1
ATOM 2520 N N . ASP A 1 317 ? 6.766 -17.345 -21.347 1.00 85.62 317 ASP A N 1
ATOM 2521 C CA . ASP A 1 317 ? 5.902 -16.835 -22.416 1.00 85.62 317 ASP A CA 1
ATOM 2522 C C . ASP A 1 317 ? 6.353 -17.287 -23.826 1.00 85.62 317 ASP A C 1
ATOM 2524 O O . ASP A 1 317 ? 5.883 -16.754 -24.832 1.00 85.62 317 ASP A O 1
ATOM 2528 N N . GLY A 1 318 ? 7.302 -18.227 -23.932 1.00 84.44 318 GLY A N 1
ATOM 2529 C CA . GLY A 1 318 ? 7.816 -18.735 -25.211 1.00 84.44 318 GLY A CA 1
ATOM 2530 C C . GLY A 1 318 ? 8.646 -17.722 -26.012 1.00 84.44 318 GLY A C 1
ATOM 2531 O O . GLY A 1 318 ? 8.880 -17.911 -27.207 1.00 84.44 318 GLY A O 1
ATOM 2532 N N . ARG A 1 319 ? 9.098 -16.628 -25.384 1.00 84.50 319 ARG A N 1
ATOM 2533 C CA . ARG A 1 319 ? 9.923 -15.590 -26.016 1.00 84.50 319 ARG A CA 1
ATOM 2534 C C . ARG A 1 319 ? 11.411 -15.924 -25.904 1.00 84.50 319 ARG A C 1
ATOM 2536 O O . ARG A 1 319 ? 11.896 -16.420 -24.891 1.00 84.50 319 ARG A O 1
ATOM 2543 N N . SER A 1 320 ? 12.168 -15.591 -26.950 1.00 81.75 320 SER A N 1
ATOM 2544 C CA . SER A 1 320 ? 13.624 -15.773 -26.963 1.00 81.75 320 SER A CA 1
ATOM 2545 C C . SER A 1 320 ? 14.328 -14.824 -25.987 1.00 81.75 320 SER A C 1
ATOM 2547 O O . SER A 1 320 ? 14.177 -13.605 -26.081 1.00 81.75 320 SER A O 1
ATOM 2549 N N . ILE A 1 321 ? 15.187 -15.377 -25.128 1.00 83.62 321 ILE A N 1
ATOM 2550 C CA . ILE A 1 321 ? 16.040 -14.609 -24.205 1.00 83.62 321 ILE A CA 1
ATOM 2551 C C . ILE A 1 321 ? 17.255 -13.969 -24.880 1.00 83.62 321 ILE A C 1
ATOM 2553 O O . ILE A 1 321 ? 17.918 -13.137 -24.275 1.00 83.62 321 ILE A O 1
ATOM 2557 N N . VAL A 1 322 ? 17.546 -14.307 -26.141 1.00 77.06 322 VAL A N 1
ATOM 2558 C CA . VAL A 1 322 ? 18.704 -13.762 -26.876 1.00 77.06 322 VAL A CA 1
ATOM 2559 C C . VAL A 1 322 ? 18.603 -12.238 -27.018 1.00 77.06 322 VAL A C 1
ATOM 2561 O O . VAL A 1 322 ? 19.612 -11.542 -27.074 1.00 77.06 322 VAL A O 1
ATOM 2564 N N . LYS A 1 323 ? 17.374 -11.706 -27.040 1.00 67.25 323 LYS A N 1
ATOM 2565 C CA . LYS A 1 323 ? 17.096 -10.263 -27.074 1.00 67.25 323 LYS A CA 1
ATOM 2566 C C . LYS A 1 323 ? 16.946 -9.636 -25.682 1.00 67.25 323 LYS A C 1
ATOM 2568 O O . LYS A 1 323 ? 16.720 -8.429 -25.604 1.00 67.25 323 LYS A O 1
ATOM 2573 N N . SER A 1 324 ? 17.052 -10.421 -24.606 1.00 74.44 324 SER A N 1
ATOM 2574 C CA . SER A 1 324 ? 16.933 -9.920 -23.238 1.00 74.44 324 SER A CA 1
ATOM 2575 C C . SER A 1 324 ? 18.099 -8.987 -22.940 1.00 74.44 324 SER A C 1
ATOM 2577 O O . SER A 1 324 ? 19.262 -9.391 -22.938 1.00 74.44 324 SER A O 1
ATOM 2579 N N . ARG A 1 325 ? 17.788 -7.715 -22.700 1.00 79.88 325 ARG A N 1
ATOM 2580 C CA . ARG A 1 325 ? 18.773 -6.720 -22.284 1.00 79.88 325 ARG A CA 1
ATOM 2581 C C . ARG A 1 325 ? 18.888 -6.743 -20.768 1.00 79.88 325 ARG A C 1
ATOM 2583 O O . ARG A 1 325 ? 17.932 -7.052 -20.065 1.00 79.88 325 ARG A O 1
ATOM 2590 N N . LYS A 1 326 ? 20.073 -6.405 -20.264 1.00 87.69 326 LYS A N 1
ATOM 2591 C CA . LYS A 1 326 ? 20.244 -6.152 -18.836 1.00 87.69 326 LYS A CA 1
ATOM 2592 C C . LYS A 1 326 ? 19.458 -4.894 -18.471 1.00 87.69 326 LYS A C 1
ATOM 2594 O O . LYS A 1 326 ? 19.626 -3.865 -19.134 1.00 87.69 326 LYS A O 1
ATOM 2599 N N . ILE A 1 327 ? 18.632 -4.975 -17.433 1.00 93.75 327 ILE A N 1
ATOM 2600 C CA . ILE A 1 327 ? 17.819 -3.845 -16.986 1.00 93.75 327 ILE A CA 1
ATOM 2601 C C . ILE A 1 327 ? 18.702 -2.697 -16.482 1.00 93.75 327 ILE A C 1
ATOM 2603 O O . ILE A 1 327 ? 19.715 -2.906 -15.803 1.00 93.75 327 ILE A O 1
ATOM 2607 N N . ALA A 1 328 ? 18.339 -1.468 -16.846 1.00 95.38 328 ALA A N 1
ATOM 2608 C CA . ALA A 1 328 ? 19.048 -0.273 -16.415 1.00 95.38 328 ALA A CA 1
ATOM 2609 C C . ALA A 1 328 ? 18.590 0.134 -15.007 1.00 95.38 328 ALA A C 1
ATOM 2611 O O . ALA A 1 328 ? 17.540 0.753 -14.842 1.00 95.38 328 ALA A O 1
ATOM 2612 N N . TRP A 1 329 ? 19.384 -0.213 -13.994 1.00 97.31 329 TRP A N 1
ATOM 2613 C CA . TRP A 1 329 ? 19.174 0.229 -12.615 1.00 97.31 329 TRP A CA 1
ATOM 2614 C C . TRP A 1 329 ? 19.618 1.680 -12.430 1.00 97.31 329 TRP A C 1
ATOM 2616 O O . TRP A 1 329 ? 20.765 2.023 -12.718 1.00 97.31 329 TRP A O 1
ATOM 2626 N N . ILE A 1 330 ? 18.724 2.520 -11.918 1.00 95.44 330 ILE A N 1
ATOM 2627 C CA . ILE A 1 330 ? 18.937 3.955 -11.734 1.00 95.44 330 ILE A CA 1
ATOM 2628 C C . ILE A 1 330 ? 18.521 4.320 -10.310 1.00 95.44 330 ILE A C 1
ATOM 2630 O O . ILE A 1 330 ? 17.338 4.323 -9.979 1.00 95.44 330 ILE A O 1
ATOM 2634 N N . SER A 1 331 ? 19.490 4.666 -9.467 1.00 94.56 331 SER A N 1
ATOM 2635 C CA . SER A 1 331 ? 19.208 5.236 -8.146 1.00 94.56 331 SER A CA 1
ATOM 2636 C C . SER A 1 331 ? 18.931 6.727 -8.281 1.00 94.56 331 SER A C 1
ATOM 2638 O O . SER A 1 331 ? 19.818 7.501 -8.649 1.00 94.56 331 SER A O 1
ATOM 2640 N N . LEU A 1 332 ? 17.704 7.146 -7.979 1.00 91.44 332 LEU A N 1
ATOM 2641 C CA . LEU A 1 332 ? 17.315 8.546 -8.098 1.00 91.44 332 LEU A CA 1
ATOM 2642 C C . LEU A 1 332 ? 17.800 9.343 -6.886 1.00 91.44 332 LEU A C 1
ATOM 2644 O O . LEU A 1 332 ? 17.594 8.962 -5.735 1.00 91.44 332 LEU A O 1
ATOM 2648 N N . LYS A 1 333 ? 18.388 10.516 -7.141 1.00 91.25 333 LYS A N 1
ATOM 2649 C CA . LYS A 1 333 ? 18.604 11.542 -6.109 1.00 91.25 333 LYS A CA 1
ATOM 2650 C C . LYS A 1 333 ? 17.286 12.279 -5.844 1.00 91.25 333 LYS A C 1
ATOM 2652 O O . LYS A 1 333 ? 17.147 13.435 -6.234 1.00 91.25 333 LYS A O 1
ATOM 2657 N N . CYS A 1 334 ? 16.321 11.558 -5.276 1.00 94.62 334 CYS A N 1
ATOM 2658 C CA . CYS A 1 334 ? 14.967 12.025 -4.976 1.00 94.62 334 CYS A CA 1
ATOM 2659 C C . CYS A 1 334 ? 14.841 12.643 -3.582 1.00 94.62 334 CYS A C 1
ATOM 2661 O O . CYS A 1 334 ? 15.837 12.767 -2.862 1.00 94.62 334 CYS A O 1
ATOM 2663 N N . ASN A 1 335 ? 13.622 13.071 -3.226 1.00 97.56 335 ASN A N 1
ATOM 2664 C CA . ASN A 1 335 ? 13.349 13.772 -1.974 1.00 97.56 335 ASN A CA 1
ATOM 2665 C C . ASN A 1 335 ? 13.985 13.042 -0.787 1.00 97.56 335 ASN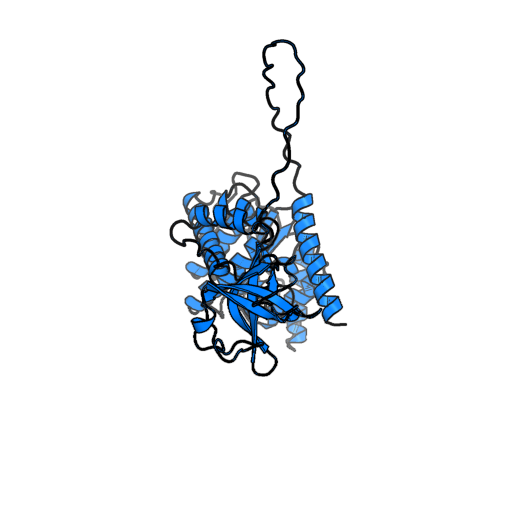 A C 1
ATOM 2667 O O . ASN A 1 335 ? 13.821 11.828 -0.654 1.00 97.56 335 ASN A O 1
ATOM 2671 N N . ARG A 1 336 ? 14.684 13.783 0.076 1.00 96.94 336 ARG A N 1
ATOM 2672 C CA . ARG A 1 336 ? 15.338 13.231 1.266 1.00 96.94 336 ARG A CA 1
ATOM 2673 C C . ARG A 1 336 ? 14.437 13.407 2.488 1.00 96.94 336 ARG A C 1
ATOM 2675 O O . ARG A 1 336 ? 13.821 14.461 2.628 1.00 96.94 336 ARG A O 1
ATOM 2682 N N . GLN A 1 337 ? 14.307 12.393 3.338 1.00 95.69 337 GLN A N 1
ATOM 2683 C CA . GLN A 1 337 ? 13.587 12.553 4.611 1.00 95.69 337 GLN A CA 1
ATOM 2684 C C . GLN A 1 337 ? 14.435 13.303 5.637 1.00 95.69 337 GLN A C 1
ATOM 2686 O O . GLN A 1 337 ? 15.666 13.273 5.558 1.00 95.69 337 GLN A O 1
ATOM 2691 N N . ASN A 1 338 ? 13.765 13.973 6.574 1.00 91.81 338 ASN A N 1
ATOM 2692 C CA . ASN A 1 338 ? 14.420 14.722 7.642 1.00 91.81 338 ASN A CA 1
ATOM 2693 C C . ASN A 1 338 ? 14.626 13.859 8.888 1.00 91.81 338 ASN A C 1
ATOM 2695 O O . ASN A 1 338 ? 15.701 13.903 9.483 1.00 91.81 338 ASN A O 1
ATOM 2699 N N . GLY A 1 339 ? 13.611 13.088 9.271 1.00 92.12 339 GLY A N 1
ATOM 2700 C CA . GLY A 1 339 ? 13.629 12.198 10.419 1.00 92.12 339 GLY A CA 1
ATOM 2701 C C . GLY A 1 339 ? 13.938 10.747 10.060 1.00 92.12 339 GLY A C 1
ATOM 2702 O O . GLY A 1 339 ? 14.571 10.430 9.045 1.00 92.12 339 GLY A O 1
ATOM 2703 N N . SER A 1 340 ? 13.522 9.849 10.950 1.00 91.94 340 SER A N 1
ATOM 2704 C CA . SER A 1 340 ? 13.728 8.403 10.841 1.00 91.94 340 SER A CA 1
ATOM 2705 C C . SER A 1 340 ? 12.523 7.661 10.264 1.00 91.94 340 SER A C 1
ATOM 2707 O O . SER A 1 340 ? 12.713 6.649 9.596 1.00 91.94 340 SER A O 1
ATOM 2709 N N . TYR A 1 341 ? 11.307 8.171 10.456 1.00 94.19 341 TYR A N 1
ATOM 2710 C CA . TYR A 1 341 ? 10.081 7.393 10.290 1.00 94.19 341 TYR A CA 1
ATOM 2711 C C . TYR A 1 341 ? 9.329 7.654 8.977 1.00 94.19 341 TYR A C 1
ATOM 2713 O O . TYR A 1 341 ? 8.447 6.886 8.593 1.00 94.19 341 TYR A O 1
ATOM 2721 N N . GLU A 1 342 ? 9.665 8.722 8.249 1.00 96.44 342 GLU A N 1
ATOM 2722 C CA . GLU A 1 342 ? 8.823 9.235 7.162 1.00 96.44 342 GLU A CA 1
ATOM 2723 C C . GLU A 1 342 ? 8.863 8.386 5.880 1.00 96.44 342 GLU A C 1
ATOM 2725 O O . GLU A 1 342 ? 8.097 8.633 4.946 1.00 96.44 342 GLU A O 1
ATOM 2730 N N . CYS A 1 343 ? 9.754 7.395 5.808 1.00 97.88 343 CYS A N 1
ATOM 2731 C CA . CYS A 1 343 ? 10.032 6.620 4.599 1.00 97.88 343 CYS A CA 1
ATOM 2732 C C . CYS A 1 343 ? 8.775 6.009 3.953 1.00 97.88 343 CYS A C 1
ATOM 2734 O O . CYS A 1 343 ? 8.620 6.094 2.734 1.00 97.88 343 CYS A O 1
ATOM 2736 N N . GLY A 1 344 ? 7.836 5.485 4.750 1.00 98.25 344 GLY A N 1
ATOM 2737 C CA . GLY A 1 344 ? 6.567 4.945 4.243 1.00 98.25 344 GLY A CA 1
ATOM 2738 C C . GLY A 1 344 ? 5.700 6.014 3.566 1.00 98.25 344 GLY A C 1
ATOM 2739 O O . GLY A 1 344 ? 5.193 5.810 2.464 1.00 98.25 344 GLY A O 1
ATOM 2740 N N . TYR A 1 345 ? 5.612 7.209 4.154 1.00 98.44 345 TYR A N 1
ATOM 2741 C CA . TYR A 1 345 ? 4.870 8.333 3.572 1.00 98.44 345 TYR A CA 1
ATOM 2742 C C . TYR A 1 345 ? 5.516 8.850 2.283 1.00 98.44 345 TYR A C 1
ATOM 2744 O O . TYR A 1 345 ? 4.812 9.279 1.367 1.00 98.44 345 TYR A O 1
ATOM 2752 N N . TYR A 1 346 ? 6.846 8.786 2.178 1.00 98.56 346 TYR A N 1
ATOM 2753 C CA . TYR A 1 346 ? 7.564 9.125 0.947 1.00 98.56 346 TYR A CA 1
ATOM 2754 C C . TYR A 1 346 ? 7.229 8.137 -0.178 1.00 98.56 346 TYR A C 1
ATOM 2756 O O . TYR A 1 346 ? 6.940 8.572 -1.294 1.00 98.56 346 TYR A O 1
ATOM 2764 N N . VAL A 1 347 ? 7.178 6.831 0.118 1.00 98.81 347 VAL A N 1
ATOM 2765 C CA . VAL A 1 347 ? 6.715 5.803 -0.832 1.00 98.81 347 VAL A CA 1
ATOM 2766 C C . VAL A 1 347 ? 5.296 6.107 -1.312 1.00 98.81 347 VAL A C 1
ATOM 2768 O O . VAL A 1 347 ? 5.060 6.207 -2.520 1.00 98.81 347 VAL A O 1
ATOM 2771 N N . MET A 1 348 ? 4.370 6.356 -0.382 1.00 98.75 348 MET A N 1
ATOM 2772 C CA . MET A 1 348 ? 2.982 6.692 -0.705 1.00 98.75 348 MET A CA 1
ATOM 2773 C C . MET A 1 348 ? 2.867 7.963 -1.565 1.00 98.75 348 MET A C 1
ATOM 2775 O O . MET A 1 348 ? 2.099 8.007 -2.537 1.00 98.75 348 MET A O 1
ATOM 2779 N N . TYR A 1 349 ? 3.659 8.989 -1.239 1.00 98.50 349 TYR A N 1
ATOM 2780 C CA . TYR A 1 349 ? 3.742 10.243 -1.983 1.00 98.50 349 TYR A CA 1
ATOM 2781 C C . TYR A 1 349 ? 4.247 10.031 -3.413 1.00 98.50 349 TYR A C 1
ATOM 2783 O O . TYR A 1 349 ? 3.618 10.520 -4.355 1.00 98.50 349 TYR A O 1
ATOM 2791 N N . TRP A 1 350 ? 5.341 9.289 -3.612 1.00 98.50 350 TRP A N 1
ATOM 2792 C CA . TRP A 1 350 ? 5.881 9.042 -4.951 1.00 98.50 350 TRP A CA 1
ATOM 2793 C C . TRP A 1 350 ? 4.906 8.252 -5.818 1.00 98.50 350 TRP A C 1
ATOM 2795 O O . TRP A 1 350 ? 4.657 8.664 -6.951 1.00 98.50 350 TRP A O 1
ATOM 2805 N N . MET A 1 351 ? 4.284 7.193 -5.286 1.00 98.62 351 MET A N 1
ATOM 2806 C CA . MET A 1 351 ? 3.238 6.445 -6.002 1.00 98.62 351 MET A CA 1
ATOM 2807 C C . MET A 1 351 ? 2.109 7.378 -6.456 1.00 98.62 351 MET A C 1
ATOM 2809 O O . MET A 1 351 ? 1.716 7.375 -7.625 1.00 98.62 351 MET A O 1
ATOM 2813 N N . THR A 1 352 ? 1.642 8.245 -5.556 1.00 97.88 352 THR A N 1
ATOM 2814 C CA . THR A 1 352 ? 0.581 9.220 -5.846 1.00 97.88 352 THR A CA 1
ATOM 2815 C C . THR A 1 352 ? 0.982 10.205 -6.921 1.00 97.88 352 THR A C 1
ATOM 2817 O O . THR A 1 352 ? 0.226 10.435 -7.865 1.00 97.88 352 THR A O 1
ATOM 2820 N N . HIS A 1 353 ? 2.168 10.794 -6.789 1.00 96.12 353 HIS A N 1
ATOM 2821 C CA . HIS A 1 353 ? 2.658 11.787 -7.726 1.00 96.12 353 HIS A CA 1
ATOM 2822 C C . HIS A 1 353 ? 2.815 11.178 -9.127 1.00 96.12 353 HIS A C 1
ATOM 2824 O O . HIS A 1 353 ? 2.362 11.773 -10.104 1.00 96.12 353 HIS A O 1
ATOM 2830 N N . ILE A 1 354 ? 3.369 9.967 -9.230 1.00 97.38 354 ILE A N 1
ATOM 2831 C CA . ILE A 1 354 ? 3.553 9.266 -10.506 1.00 97.38 354 ILE A CA 1
ATOM 2832 C C . ILE A 1 354 ? 2.204 8.967 -11.164 1.00 97.38 354 ILE A C 1
ATOM 2834 O O . ILE A 1 354 ? 1.995 9.348 -12.317 1.00 97.38 354 ILE A O 1
ATOM 2838 N N . VAL A 1 355 ? 1.277 8.340 -10.434 1.00 96.12 355 VAL A N 1
ATOM 2839 C CA . VAL A 1 355 ? -0.031 7.938 -10.974 1.00 96.12 355 VAL A CA 1
ATOM 2840 C C . VAL A 1 355 ? -0.870 9.148 -11.371 1.00 96.12 355 VAL A C 1
ATOM 2842 O O . VAL A 1 355 ? -1.405 9.190 -12.482 1.00 96.12 355 VAL A O 1
ATOM 2845 N N . ARG A 1 356 ? -0.991 10.153 -10.494 1.00 93.56 356 ARG A N 1
ATOM 2846 C CA . ARG A 1 356 ? -1.854 11.317 -10.748 1.00 93.56 356 ARG A CA 1
ATOM 2847 C C . ARG A 1 356 ? -1.314 12.173 -11.891 1.00 93.56 356 ARG A C 1
ATOM 2849 O O . ARG A 1 356 ? -2.087 12.541 -12.775 1.00 93.56 356 ARG A O 1
ATOM 2856 N N . SER A 1 357 ? 0.000 12.397 -11.940 1.00 93.50 357 SER A N 1
ATOM 2857 C CA . SER A 1 357 ? 0.655 13.185 -12.996 1.00 93.50 357 SER A CA 1
ATOM 2858 C C . SER A 1 357 ? 0.975 12.390 -14.270 1.00 93.50 357 SER A C 1
ATOM 2860 O O . SER A 1 357 ? 1.621 12.935 -15.164 1.00 93.50 357 SER A O 1
ATOM 2862 N N . HIS A 1 358 ? 0.544 11.124 -14.362 1.00 94.69 358 HIS A N 1
ATOM 2863 C CA . HIS A 1 358 ? 0.801 10.223 -15.497 1.00 94.69 358 HIS A CA 1
ATOM 2864 C C . HIS A 1 358 ? 2.277 10.164 -15.901 1.00 94.69 358 HIS A C 1
ATOM 2866 O O . HIS A 1 358 ? 2.649 10.315 -17.066 1.00 94.69 358 HIS A O 1
ATOM 2872 N N . ILE A 1 359 ? 3.160 10.018 -14.917 1.00 92.88 359 ILE A N 1
ATOM 2873 C CA . ILE A 1 359 ? 4.593 9.999 -15.196 1.00 92.88 359 ILE A CA 1
ATOM 2874 C C . ILE A 1 359 ? 4.965 8.615 -15.720 1.00 92.88 359 ILE A C 1
ATOM 2876 O O . ILE A 1 359 ? 4.762 7.606 -15.049 1.00 92.88 359 ILE A O 1
ATOM 2880 N N . THR A 1 360 ? 5.509 8.591 -16.934 1.00 91.44 360 THR A N 1
ATOM 2881 C CA . THR A 1 360 ? 5.999 7.379 -17.611 1.00 91.44 360 THR A CA 1
ATOM 2882 C C . THR A 1 360 ? 7.425 7.533 -18.146 1.00 91.44 360 THR A C 1
ATOM 2884 O O . THR A 1 360 ? 8.039 6.572 -18.594 1.00 91.44 360 THR A O 1
ATOM 2887 N N . ARG A 1 361 ? 7.977 8.752 -18.106 1.00 90.31 361 ARG A N 1
ATOM 2888 C CA . ARG A 1 361 ? 9.290 9.112 -18.660 1.00 90.31 361 ARG A CA 1
ATOM 2889 C C . ARG A 1 361 ? 9.866 10.346 -17.973 1.00 90.31 361 ARG A C 1
ATOM 2891 O O . ARG A 1 361 ? 9.197 10.988 -17.164 1.00 90.31 361 ARG A O 1
ATOM 2898 N N . SER A 1 362 ? 11.097 10.702 -18.345 1.00 91.81 362 SER A N 1
ATOM 2899 C CA . SER A 1 362 ? 11.810 11.888 -17.835 1.00 91.81 362 SER A CA 1
ATOM 2900 C C . SER A 1 362 ? 11.981 11.872 -16.310 1.00 91.81 362 SER A C 1
ATOM 2902 O O . SER A 1 362 ? 11.940 12.914 -15.656 1.00 91.81 362 SER A O 1
ATOM 2904 N N . TRP A 1 363 ? 12.171 10.674 -15.752 1.00 93.56 363 TRP A N 1
ATOM 2905 C CA . TRP A 1 363 ? 12.220 10.395 -14.317 1.00 93.56 363 TRP A CA 1
ATOM 2906 C C . TRP A 1 363 ? 13.222 11.272 -13.571 1.00 93.56 363 TRP A C 1
ATOM 2908 O O . TRP A 1 363 ? 12.855 11.932 -12.604 1.00 93.56 363 TRP A O 1
ATOM 2918 N N . GLU A 1 364 ? 14.460 11.354 -14.058 1.00 89.12 364 GLU A N 1
ATOM 2919 C CA . GLU A 1 364 ? 15.485 12.191 -13.434 1.00 89.12 364 GLU A CA 1
ATOM 2920 C C . GLU A 1 364 ? 15.076 13.665 -13.421 1.00 89.12 364 GLU A C 1
ATOM 2922 O O . GLU A 1 364 ? 15.140 14.300 -12.382 1.00 89.12 364 GLU A O 1
ATOM 2927 N N . THR A 1 365 ? 14.571 14.223 -14.521 1.00 90.69 365 THR A N 1
ATOM 2928 C CA . THR A 1 365 ? 14.140 15.632 -14.542 1.00 90.69 365 THR A CA 1
ATOM 2929 C C . THR A 1 365 ? 12.986 15.907 -13.574 1.00 90.69 365 THR A C 1
ATOM 2931 O O . THR A 1 365 ? 12.908 16.992 -13.009 1.00 90.69 365 THR A O 1
ATOM 2934 N N . ARG A 1 366 ? 12.086 14.938 -13.372 1.00 92.12 366 ARG A N 1
ATOM 2935 C CA . ARG A 1 366 ? 10.899 15.089 -12.513 1.00 92.12 366 ARG A CA 1
ATOM 2936 C C . ARG A 1 366 ? 11.183 14.860 -11.031 1.00 92.12 366 ARG A C 1
ATOM 2938 O O . ARG A 1 366 ? 10.510 15.459 -10.200 1.00 92.12 366 ARG A O 1
ATOM 2945 N N . PHE A 1 367 ? 12.148 14.001 -10.706 1.00 93.62 367 PHE A N 1
ATOM 2946 C CA . PHE A 1 367 ? 12.401 13.555 -9.334 1.00 93.62 367 PHE A CA 1
ATOM 2947 C C . PHE A 1 367 ? 13.786 13.906 -8.799 1.00 93.62 367 PHE A C 1
ATOM 2949 O O . PHE A 1 367 ? 14.027 13.675 -7.621 1.00 93.62 367 PHE A O 1
ATOM 2956 N N . LYS A 1 368 ? 14.701 14.464 -9.600 1.00 90.19 368 LYS A N 1
ATOM 2957 C CA . LYS A 1 368 ? 16.031 14.891 -9.1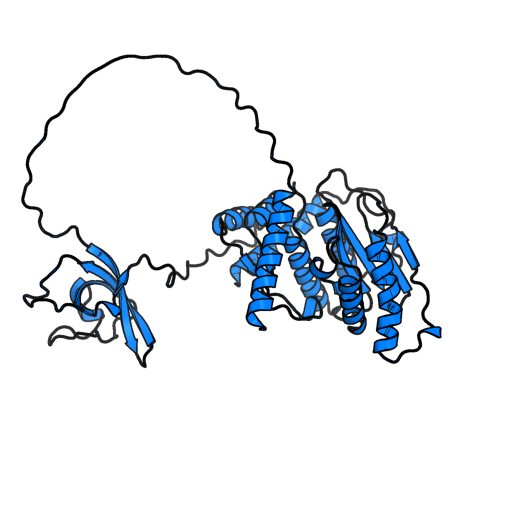37 1.00 90.19 368 LYS A CA 1
ATOM 2958 C C . LYS A 1 368 ? 15.921 16.151 -8.284 1.00 90.19 368 LYS A C 1
ATOM 2960 O O . LYS A 1 368 ? 16.135 17.269 -8.741 1.00 90.19 368 LYS A O 1
ATOM 2965 N N . THR A 1 369 ? 15.609 15.938 -7.021 1.00 92.50 369 THR A N 1
ATOM 2966 C CA . THR A 1 369 ? 15.621 16.937 -5.964 1.00 92.50 369 THR A CA 1
ATOM 2967 C C . THR A 1 369 ? 15.985 16.244 -4.667 1.00 92.50 369 THR A C 1
ATOM 2969 O O . THR A 1 369 ? 15.477 15.169 -4.395 1.00 92.50 369 THR A O 1
ATOM 2972 N N . THR A 1 370 ? 16.830 16.851 -3.842 1.00 93.44 370 THR A N 1
ATOM 2973 C CA . THR A 1 370 ? 17.123 16.342 -2.494 1.00 93.44 370 THR A CA 1
ATOM 2974 C C . THR A 1 370 ? 16.309 17.053 -1.421 1.00 93.44 370 THR A C 1
ATOM 2976 O O . THR A 1 370 ? 16.498 16.780 -0.239 1.00 93.44 370 THR A O 1
ATOM 2979 N N . THR A 1 371 ? 15.414 17.967 -1.806 1.00 96.38 371 THR A N 1
ATOM 2980 C CA . THR A 1 371 ? 14.555 18.670 -0.853 1.00 96.38 371 THR A CA 1
ATOM 2981 C C . THR A 1 371 ? 13.561 17.695 -0.223 1.00 96.38 371 THR A C 1
ATOM 2983 O O . THR A 1 371 ? 13.029 16.830 -0.930 1.00 96.38 371 THR A O 1
ATOM 2986 N N . PRO A 1 372 ? 13.256 17.834 1.074 1.00 97.25 372 PRO A N 1
ATOM 2987 C CA . PRO A 1 372 ? 12.191 17.065 1.699 1.00 97.25 372 PRO A CA 1
ATOM 2988 C C . PRO A 1 372 ? 10.851 17.256 0.996 1.00 97.25 372 PRO A C 1
ATOM 2990 O O . PRO A 1 372 ? 10.609 18.285 0.355 1.00 97.25 372 PRO A O 1
ATOM 2993 N N . VAL A 1 373 ? 9.987 16.245 1.083 1.00 96.62 373 VAL A N 1
ATOM 2994 C CA . VAL A 1 373 ? 8.596 16.403 0.657 1.00 96.62 373 VAL A CA 1
ATOM 2995 C C . VAL A 1 373 ? 7.942 17.404 1.619 1.00 96.62 373 VAL A C 1
ATOM 2997 O O . VAL A 1 373 ? 8.109 17.256 2.829 1.00 96.62 373 VAL A O 1
ATOM 3000 N N . PRO A 1 374 ? 7.216 18.427 1.132 1.00 95.62 374 PRO A N 1
ATOM 3001 C CA . PRO A 1 374 ? 6.580 19.398 2.016 1.00 95.62 374 PRO A CA 1
ATOM 3002 C C . PRO A 1 374 ? 5.603 18.727 2.987 1.00 95.62 374 PRO A C 1
ATOM 3004 O O . PRO A 1 374 ? 4.795 17.899 2.563 1.00 95.62 374 PRO A O 1
ATOM 3007 N N . GLU A 1 375 ? 5.589 19.149 4.253 1.00 94.31 375 GLU A N 1
ATOM 3008 C CA . GLU A 1 375 ? 4.697 18.591 5.286 1.00 94.31 375 GLU A CA 1
ATOM 3009 C C . GLU A 1 375 ? 3.225 18.605 4.865 1.00 94.31 375 GLU A C 1
ATOM 3011 O O . GLU A 1 375 ? 2.521 17.618 5.039 1.00 94.31 375 GLU A O 1
ATOM 3016 N N . LYS A 1 376 ? 2.769 19.676 4.200 1.00 94.19 376 LYS A N 1
ATOM 3017 C CA . LYS A 1 376 ? 1.403 19.760 3.650 1.00 94.19 376 LYS A CA 1
ATOM 3018 C C . LYS A 1 376 ? 1.089 18.639 2.653 1.00 94.19 376 LYS A C 1
ATOM 3020 O O . LYS A 1 376 ? -0.043 18.171 2.596 1.00 94.19 376 LYS A O 1
ATOM 3025 N N . SER A 1 377 ? 2.077 18.210 1.865 1.00 95.12 377 SER A N 1
ATOM 3026 C CA . SER A 1 377 ? 1.913 17.089 0.931 1.00 95.12 377 SER A CA 1
ATOM 3027 C C . SER A 1 377 ? 1.838 15.759 1.675 1.00 95.12 377 SER A C 1
ATOM 3029 O O . SER A 1 377 ? 0.998 14.932 1.340 1.00 95.12 377 SER A O 1
ATOM 3031 N N . LEU A 1 378 ? 2.659 15.565 2.711 1.00 95.19 378 LEU A N 1
ATOM 3032 C CA . LEU A 1 378 ? 2.600 14.364 3.552 1.00 95.19 378 LEU A CA 1
ATOM 3033 C C . LEU A 1 378 ? 1.277 14.288 4.330 1.00 95.19 378 LEU A C 1
ATOM 3035 O O . LEU A 1 378 ? 0.645 13.237 4.360 1.00 95.19 378 LEU A O 1
ATOM 3039 N N . LEU A 1 379 ? 0.797 15.414 4.864 1.00 94.94 379 LEU A N 1
ATOM 3040 C CA . LEU A 1 379 ? -0.502 15.516 5.528 1.00 94.94 379 LEU A CA 1
ATOM 3041 C C . LEU A 1 379 ? -1.660 15.200 4.573 1.00 94.94 379 LEU A C 1
ATOM 3043 O O . LEU A 1 379 ? -2.609 14.524 4.964 1.00 94.94 379 LEU A O 1
ATOM 3047 N N . PHE A 1 380 ? -1.591 15.649 3.316 1.00 94.88 380 PHE A N 1
ATOM 3048 C CA . PHE A 1 380 ? -2.583 15.291 2.300 1.00 94.88 380 PHE A CA 1
ATOM 3049 C C . PHE A 1 380 ? -2.621 13.776 2.052 1.00 94.88 380 PHE A C 1
ATOM 3051 O O . PHE A 1 380 ? -3.698 13.182 2.025 1.00 94.88 380 PHE A O 1
ATOM 3058 N N . ILE A 1 381 ? -1.452 13.144 1.911 1.00 96.00 381 ILE A N 1
ATOM 3059 C CA . ILE A 1 381 ? -1.335 11.690 1.731 1.00 96.00 381 ILE A CA 1
ATOM 3060 C C . ILE A 1 381 ? -1.911 10.947 2.940 1.00 96.00 381 ILE A C 1
ATOM 3062 O O . ILE A 1 381 ? -2.693 10.014 2.769 1.00 96.00 381 ILE A O 1
ATOM 3066 N N . ARG A 1 382 ? -1.591 11.405 4.155 1.00 97.38 382 ARG A N 1
ATOM 3067 C CA . ARG A 1 382 ? -2.087 10.819 5.404 1.00 97.38 382 ARG A CA 1
ATOM 3068 C C . ARG A 1 382 ? -3.606 10.915 5.523 1.00 97.38 382 ARG A C 1
ATOM 3070 O O . ARG A 1 382 ? -4.250 9.915 5.813 1.00 97.38 382 ARG A O 1
ATOM 3077 N N . ASN A 1 383 ? -4.188 12.075 5.213 1.00 96.44 383 ASN A N 1
ATOM 3078 C CA . ASN A 1 383 ? -5.643 12.253 5.178 1.00 96.44 383 ASN A CA 1
ATOM 3079 C C . ASN A 1 383 ? -6.314 11.354 4.134 1.00 96.44 383 ASN A C 1
ATOM 3081 O O . ASN A 1 383 ? -7.364 10.779 4.403 1.00 96.44 383 ASN A O 1
ATOM 3085 N N . ALA A 1 384 ? -5.715 11.204 2.949 1.00 96.38 384 ALA A N 1
ATOM 3086 C CA . ALA A 1 384 ? -6.247 10.317 1.920 1.00 96.38 384 ALA A CA 1
ATOM 3087 C C . ALA A 1 384 ? -6.225 8.844 2.364 1.00 96.38 384 ALA A C 1
ATOM 3089 O O . ALA A 1 384 ? -7.203 8.132 2.142 1.00 96.38 384 ALA A O 1
ATOM 3090 N N . ALA A 1 385 ? -5.147 8.403 3.019 1.00 97.88 385 ALA A N 1
ATOM 3091 C CA . ALA A 1 385 ? -5.036 7.050 3.560 1.00 97.88 385 ALA A CA 1
ATOM 3092 C C . ALA A 1 385 ? -6.038 6.811 4.696 1.00 97.88 385 ALA A C 1
ATOM 3094 O O . ALA A 1 385 ? -6.769 5.826 4.671 1.00 97.88 385 ALA A O 1
ATOM 3095 N N . ALA A 1 386 ? -6.140 7.760 5.627 1.00 98.12 386 ALA A N 1
ATOM 3096 C CA . ALA A 1 386 ? -7.106 7.726 6.716 1.00 98.12 386 ALA A CA 1
ATOM 3097 C C . ALA A 1 386 ? -8.547 7.639 6.200 1.00 98.12 386 ALA A C 1
ATOM 3099 O O . ALA A 1 386 ? -9.306 6.770 6.611 1.00 98.12 386 ALA A O 1
ATOM 3100 N N . LYS A 1 387 ? -8.900 8.467 5.212 1.00 96.88 387 LYS A N 1
ATOM 3101 C CA . LYS A 1 387 ? -10.222 8.453 4.578 1.00 96.88 387 LYS A CA 1
ATOM 3102 C C . LYS A 1 387 ? -10.521 7.130 3.875 1.00 96.88 387 LYS A C 1
ATOM 3104 O O . LYS A 1 387 ? -11.663 6.682 3.864 1.00 96.88 387 LYS A O 1
ATOM 3109 N N . TYR A 1 388 ? -9.512 6.501 3.274 1.00 97.50 388 TYR A N 1
ATOM 3110 C CA . TYR A 1 388 ? -9.671 5.183 2.669 1.00 97.50 388 TYR A CA 1
ATOM 3111 C C . TYR A 1 388 ? -9.905 4.093 3.722 1.00 97.50 388 TYR A C 1
ATOM 3113 O O . TYR A 1 388 ? -10.826 3.302 3.558 1.00 97.50 388 TYR A O 1
ATOM 3121 N N . ILE A 1 389 ? -9.151 4.097 4.822 1.00 97.38 389 ILE A N 1
ATOM 3122 C CA . ILE A 1 389 ? -9.343 3.152 5.934 1.00 97.38 389 ILE A CA 1
ATOM 3123 C C . ILE A 1 389 ? -10.716 3.338 6.587 1.00 97.38 389 ILE A C 1
ATOM 3125 O O . ILE A 1 389 ? -11.413 2.355 6.801 1.00 97.38 389 ILE A O 1
ATOM 3129 N N . VAL A 1 390 ? -11.152 4.581 6.817 1.00 96.00 390 VAL A N 1
ATOM 3130 C CA . VAL A 1 390 ? -12.501 4.885 7.330 1.00 96.00 390 VAL A CA 1
ATOM 3131 C C . VAL A 1 390 ? -13.589 4.320 6.414 1.00 96.00 390 VAL A C 1
ATOM 3133 O O . VAL A 1 390 ? -14.562 3.755 6.897 1.00 96.00 390 VAL A O 1
ATOM 3136 N N . ARG A 1 391 ? -13.419 4.408 5.089 1.00 94.19 391 ARG A N 1
ATOM 3137 C CA . ARG A 1 391 ? -14.352 3.799 4.125 1.00 94.19 391 ARG A CA 1
ATOM 3138 C C . ARG A 1 391 ? -14.357 2.284 4.188 1.00 94.19 391 ARG A C 1
ATOM 3140 O O . ARG A 1 391 ? -15.429 1.694 4.119 1.00 94.19 391 ARG A O 1
ATOM 3147 N N . LEU A 1 392 ? -13.179 1.667 4.274 1.00 93.19 392 LEU A N 1
ATOM 3148 C CA . LEU A 1 392 ? -13.065 0.217 4.405 1.00 93.19 392 LEU A CA 1
ATOM 3149 C C . LEU A 1 392 ? -13.760 -0.245 5.677 1.00 93.19 392 LEU A C 1
ATOM 3151 O O . LEU A 1 392 ? -14.600 -1.126 5.588 1.00 93.19 392 LEU A O 1
ATOM 3155 N N . TYR A 1 393 ? -13.501 0.427 6.805 1.00 93.44 393 TYR A N 1
ATOM 3156 C CA . TYR A 1 393 ? -14.252 0.207 8.030 1.00 93.44 393 TYR A CA 1
ATOM 3157 C C . TYR A 1 393 ? -15.741 0.384 7.758 1.00 93.44 393 TYR A C 1
ATOM 3159 O O . TYR A 1 393 ? -16.436 -0.599 7.800 1.00 93.44 393 TYR A O 1
ATOM 3167 N N . ASN A 1 394 ? -16.257 1.544 7.358 1.00 88.31 394 ASN A N 1
ATOM 3168 C CA . ASN A 1 394 ? -17.706 1.748 7.191 1.00 88.31 394 ASN A CA 1
ATOM 3169 C C . ASN A 1 394 ? -18.403 0.762 6.228 1.00 88.31 394 ASN A C 1
ATOM 3171 O O . ASN A 1 394 ? -19.607 0.570 6.352 1.00 88.31 394 ASN A O 1
ATOM 3175 N N . SER A 1 395 ? -17.681 0.160 5.278 1.00 84.00 395 SER A N 1
ATOM 3176 C CA . SER A 1 395 ? -18.236 -0.778 4.288 1.00 84.00 395 SER A CA 1
ATOM 3177 C C . SER A 1 395 ? -18.061 -2.259 4.626 1.00 84.00 395 SER A C 1
ATOM 3179 O O . SER A 1 395 ? -18.606 -3.085 3.897 1.00 84.00 395 SER A O 1
ATOM 3181 N N . SER A 1 396 ? -17.290 -2.588 5.671 1.00 71.25 396 SER A N 1
ATOM 3182 C CA . SER A 1 396 ? -17.011 -3.978 6.058 1.00 71.25 396 SER A CA 1
ATOM 3183 C C . SER A 1 396 ? -18.123 -4.680 6.833 1.00 71.25 396 SER A C 1
ATOM 3185 O O . SER A 1 396 ? -19.115 -4.013 7.210 1.00 71.25 396 SER A O 1
#

Foldseek 3Di:
DVVVVQVVVQVVLVVVLVVVVVPDDPDDPPPPPDDDDDDDDDDDDDDDDDDDDPDDLPPQWAKKWAWDDDPNDTHTFAIWTWRPPDQDDPNDGDDPQKTKIAGAGGDHFADFAPDDDPQGGGSVSRHRHIDMHGNVRIGGPPDPPPPPVVQPQFDLVCLLVSLLVVLVVCPVPWQWAADDCLQAVHDHPHTQTHHSVLSPCLSVVPAAHDLSLLQLLSVVLCVVCVVVVNNQQEHEHRQVQQEPPDALVSLLVSLLSRVVSNHQKYWHFYDDPSATWIWIDGLPVQEIETGGLQLDDDDPSSLVSNQVSSLVSCVVVVHDCVPRDRGHYHYALFAHDDDDRCRSLVSSLVSCCCSVVVDDDPCNVVGRDHHHDDPVSSVVSSSVSSSSVSVSSNVD

pLDDT: mean 82.87, std 20.18, range [27.67, 98.81]

InterPro domains:
  IPR038765 Papain-like cysteine peptidase superfamily [SSF54001] (192-361)
  IPR058352 Domain of unknown function DUF8039 [PF26133] (55-138)